Protein AF-T1I9H7-F1 (afdb_monomer)

Solvent-accessible surface area (backbone atoms only — not comparable to full-atom values): 25706 Å² total; per-residue (Å²): 104,71,84,79,48,36,60,88,79,39,73,70,33,46,61,53,49,55,52,49,52,53,51,52,53,48,50,59,45,70,40,57,86,84,51,40,62,60,50,44,67,68,42,48,63,58,52,36,57,51,32,73,76,41,49,70,59,49,46,49,55,52,40,50,54,51,48,54,53,46,56,55,45,65,75,48,68,48,47,60,74,63,59,88,47,95,85,49,68,59,39,69,41,60,63,54,56,63,58,45,46,67,74,65,44,81,53,61,58,96,74,43,93,48,54,47,55,52,49,51,50,54,48,49,48,54,42,52,28,44,74,83,47,61,40,36,48,42,50,49,54,48,50,46,54,51,47,52,62,45,26,65,81,46,59,64,86,60,69,44,56,51,50,44,46,43,39,56,46,49,19,37,24,62,89,86,57,90,59,92,74,61,71,58,56,58,91,85,55,44,85,46,40,73,89,64,74,54,59,93,70,57,75,86,68,37,60,82,55,78,74,52,61,47,85,72,86,63,72,85,42,72,69,51,36,54,14,52,50,50,49,42,54,53,52,48,49,53,50,48,68,64,36,64,83,46,87,68,41,45,75,74,47,49,64,49,53,53,35,60,68,48,42,70,56,88,39,46,31,68,71,57,43,54,50,52,52,50,50,53,52,55,52,50,54,45,54,69,70,61,81,82,79,89,73,80,80,77,75,77,79,78,75,77,86,81,75,84,75,94,71,68,96,73,84,59,95,75,80,71,80,80,92,42,72,70,59,52,52,49,54,51,53,52,49,51,55,52,51,54,54,48,53,54,54,46,55,51,50,51,49,52,49,51,49,52,50,51,50,51,52,52,35,56,73,73,62,64,77,87,73,99,68,69,90,79,79,77,78,71,96,75,85,60,89,80,63,68,86,76,46,80,88,51,58,70,59,61,73,75,64,78,79,83,79,59,78,72,53,56,58,55,50,52,50,51,52,51,52,59,54,52,66,70,74,109

Radius of gyration: 58.87 Å; Cα contacts (8 Å, |Δi|>4): 306; chains: 1; bounding box: 100×80×159 Å

InterPro domains:
  IPR007276 Nucleolar protein 14 [PF04147] (2-364)
  IPR007276 Nucleolar protein 14 [PTHR23183] (2-365)

Structure (mmCIF, N/CA/C/O backbone):
data_AF-T1I9H7-F1
#
_entry.id   AF-T1I9H7-F1
#
loop_
_atom_site.group_PDB
_atom_site.id
_atom_site.type_symbol
_atom_site.label_atom_id
_atom_site.label_alt_id
_atom_site.label_comp_id
_atom_site.label_asym_id
_atom_site.label_entity_id
_atom_site.label_seq_id
_atom_site.pdbx_PDB_ins_code
_atom_site.Cartn_x
_atom_site.Cartn_y
_atom_site.Cartn_z
_atom_site.occupancy
_atom_site.B_iso_or_equiv
_atom_site.auth_seq_id
_atom_site.auth_comp_id
_atom_site.auth_asym_id
_atom_site.auth_atom_id
_atom_site.pdbx_PDB_model_num
ATOM 1 N N . MET A 1 1 ? -13.174 -31.626 -10.083 1.00 69.31 1 MET A N 1
ATOM 2 C CA . MET A 1 1 ? -12.652 -31.890 -8.723 1.00 69.31 1 MET A CA 1
ATOM 3 C C . MET A 1 1 ? -13.294 -30.980 -7.684 1.00 69.31 1 MET A C 1
ATOM 5 O O . MET A 1 1 ? -14.071 -31.495 -6.900 1.00 69.31 1 MET A O 1
ATOM 9 N N . ILE A 1 2 ? -13.095 -29.655 -7.725 1.00 75.38 2 ILE A N 1
ATOM 10 C CA . ILE A 1 2 ? -13.645 -28.719 -6.713 1.00 75.38 2 ILE A CA 1
ATOM 11 C C . ILE A 1 2 ? -15.178 -28.824 -6.572 1.00 75.38 2 ILE A C 1
ATOM 13 O O . ILE A 1 2 ? -15.688 -28.970 -5.468 1.00 75.38 2 ILE A O 1
ATOM 17 N N . LYS A 1 3 ? -15.919 -28.856 -7.689 1.00 75.00 3 LYS A N 1
ATOM 18 C CA . LYS A 1 3 ? -17.389 -29.011 -7.674 1.00 75.00 3 LYS A CA 1
ATOM 19 C C . LYS A 1 3 ? -17.874 -30.378 -7.170 1.00 75.00 3 LYS A C 1
ATOM 21 O O . LYS A 1 3 ? -18.966 -30.465 -6.627 1.00 75.00 3 LYS A O 1
ATOM 26 N N . CYS A 1 4 ? -17.081 -31.432 -7.363 1.00 75.50 4 CYS A N 1
ATOM 27 C CA . CYS A 1 4 ? -17.456 -32.797 -6.981 1.00 75.50 4 CYS A CA 1
ATOM 28 C C . CYS A 1 4 ? -17.175 -33.078 -5.499 1.00 75.50 4 CYS A C 1
ATOM 30 O O . CYS A 1 4 ? -17.876 -33.883 -4.900 1.00 75.50 4 CYS A O 1
ATOM 32 N N . ASN A 1 5 ? -16.194 -32.385 -4.911 1.00 77.62 5 ASN A N 1
ATOM 33 C CA . ASN A 1 5 ? -15.755 -32.564 -3.525 1.00 77.62 5 ASN A CA 1
ATOM 34 C C . ASN A 1 5 ? -16.126 -31.340 -2.675 1.00 77.62 5 ASN A C 1
ATOM 36 O O . ASN A 1 5 ? -15.329 -30.862 -1.872 1.00 77.62 5 ASN A O 1
ATOM 40 N N . HIS A 1 6 ? -17.316 -30.776 -2.889 1.00 79.19 6 HIS A N 1
ATOM 41 C CA . HIS A 1 6 ? -17.738 -29.566 -2.189 1.00 79.19 6 HIS A CA 1
ATOM 42 C C . HIS A 1 6 ? -17.809 -29.801 -0.660 1.00 79.19 6 HIS A C 1
ATOM 44 O O . HIS A 1 6 ? -18.282 -30.862 -0.235 1.00 79.19 6 HIS A O 1
ATOM 50 N N . PRO A 1 7 ? -17.421 -28.821 0.187 1.00 79.44 7 PRO A N 1
ATOM 51 C CA . PRO A 1 7 ? -17.456 -28.934 1.653 1.00 79.44 7 PRO A CA 1
ATOM 52 C C . PRO A 1 7 ? -18.815 -29.266 2.280 1.00 79.44 7 PRO A C 1
ATOM 54 O O . PRO A 1 7 ? -18.879 -29.585 3.463 1.00 79.44 7 PRO A O 1
ATOM 57 N N . SER A 1 8 ? -19.905 -29.120 1.525 1.00 79.56 8 SER A N 1
ATOM 58 C CA . SER A 1 8 ? -21.258 -29.469 1.973 1.00 79.56 8 SER A CA 1
ATOM 59 C C . SER A 1 8 ? -21.574 -30.960 1.856 1.00 79.56 8 SER A C 1
ATOM 61 O O . SER A 1 8 ? -22.590 -31.388 2.389 1.00 79.56 8 SER A O 1
ATOM 63 N N . LEU A 1 9 ? -20.773 -31.724 1.105 1.00 82.50 9 LEU A N 1
ATOM 64 C CA . LEU A 1 9 ? -21.011 -33.148 0.856 1.00 82.50 9 LEU A CA 1
ATOM 65 C C . LEU A 1 9 ? -20.408 -34.027 1.958 1.00 82.50 9 LEU A C 1
ATOM 67 O O . LEU A 1 9 ? -21.040 -34.989 2.375 1.00 82.50 9 LEU A O 1
ATOM 71 N N . ASP A 1 10 ? -19.212 -33.683 2.437 1.00 80.69 10 ASP A N 1
ATOM 72 C CA . ASP A 1 10 ? -18.547 -34.330 3.572 1.00 80.69 10 ASP A CA 1
ATOM 73 C C . ASP A 1 10 ? -17.596 -33.320 4.235 1.00 80.69 10 ASP A C 1
ATOM 75 O O . ASP A 1 10 ? -16.959 -32.509 3.554 1.00 80.69 10 ASP A O 1
ATOM 79 N N . GLU A 1 11 ? -17.479 -33.362 5.561 1.00 77.75 11 GLU A N 1
ATOM 80 C CA . GLU A 1 11 ? -16.571 -32.495 6.314 1.00 77.75 11 GLU A CA 1
ATOM 81 C C . GLU A 1 11 ? -15.103 -32.824 6.025 1.00 77.75 11 GLU A C 1
ATOM 83 O O . GLU A 1 11 ? -14.279 -31.910 5.968 1.00 77.75 11 GLU A O 1
ATOM 88 N N . LYS A 1 12 ? -14.783 -34.095 5.735 1.00 83.88 12 LYS A N 1
ATOM 89 C CA . LYS A 1 12 ? -13.424 -34.532 5.362 1.00 83.88 12 LYS A CA 1
ATOM 90 C C . LYS A 1 12 ? -12.922 -33.889 4.069 1.00 83.88 12 LYS A C 1
ATOM 92 O O . LYS A 1 12 ? -11.722 -33.653 3.924 1.00 83.88 12 LYS A O 1
ATOM 97 N N . ASN A 1 13 ? -13.831 -33.517 3.167 1.00 83.69 13 ASN A N 1
ATOM 98 C CA . ASN A 1 13 ? -13.474 -32.849 1.916 1.00 83.69 13 ASN A CA 1
ATOM 99 C C . ASN A 1 13 ? -12.816 -31.484 2.162 1.00 83.69 13 ASN A C 1
ATOM 101 O O . ASN A 1 13 ? -12.015 -31.041 1.343 1.00 83.69 13 ASN A O 1
ATOM 105 N N . LYS A 1 14 ? -13.101 -30.815 3.290 1.00 83.56 14 LYS A N 1
ATOM 106 C CA . LYS A 1 14 ? -12.452 -29.537 3.636 1.0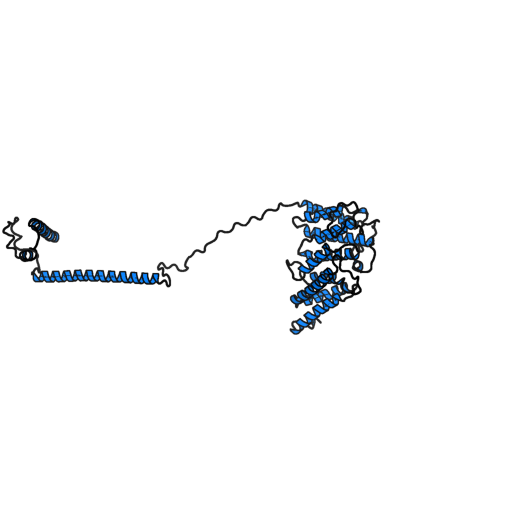0 83.56 14 LYS A CA 1
ATOM 107 C C . LYS A 1 14 ? -10.942 -29.703 3.789 1.00 83.56 14 LYS A C 1
ATOM 109 O O . LYS A 1 14 ? -10.185 -28.891 3.261 1.00 83.56 14 LYS A O 1
ATOM 114 N N . ASP A 1 15 ? -10.503 -30.768 4.451 1.00 86.38 15 ASP A N 1
ATOM 115 C CA . ASP A 1 15 ? -9.080 -31.038 4.672 1.00 86.38 15 ASP A CA 1
ATOM 116 C C . ASP A 1 15 ? -8.367 -31.439 3.377 1.00 86.38 15 ASP A C 1
ATOM 118 O O . ASP A 1 15 ? -7.219 -31.052 3.146 1.00 86.38 15 ASP A O 1
ATOM 122 N N . GLU A 1 16 ? -9.046 -32.169 2.493 1.00 87.00 16 GLU A N 1
ATOM 123 C CA . GLU A 1 16 ? -8.513 -32.509 1.172 1.00 87.00 16 GLU A CA 1
ATOM 124 C C . GLU A 1 16 ? -8.403 -31.287 0.257 1.00 87.00 16 GLU A C 1
ATOM 126 O O . GLU A 1 16 ? -7.383 -31.112 -0.409 1.00 87.00 16 GLU A O 1
ATOM 131 N N . LEU A 1 17 ? -9.399 -30.396 0.265 1.00 87.25 17 LEU A N 1
ATOM 132 C CA . LEU A 1 17 ? -9.352 -29.134 -0.479 1.00 87.25 17 LEU A CA 1
ATOM 133 C C . LEU A 1 17 ? -8.263 -28.197 0.057 1.00 87.25 17 LEU A C 1
ATOM 135 O O . LEU A 1 17 ? -7.594 -27.523 -0.726 1.00 87.25 17 LEU A O 1
ATOM 139 N N . ASN A 1 18 ? -8.029 -28.197 1.371 1.00 87.75 18 ASN A N 1
ATOM 140 C CA . ASN A 1 18 ? -6.922 -27.468 1.987 1.00 87.75 18 ASN A CA 1
ATOM 141 C C . ASN A 1 18 ? -5.560 -27.968 1.481 1.00 87.75 18 ASN A C 1
ATOM 143 O O . ASN A 1 18 ? -4.696 -27.160 1.138 1.00 87.75 18 ASN A O 1
ATOM 147 N N . LYS A 1 19 ? -5.377 -29.291 1.381 1.00 90.00 19 LYS A N 1
ATOM 148 C CA . LYS A 1 19 ? -4.168 -29.892 0.791 1.00 90.00 19 LYS A CA 1
ATOM 149 C C . LYS A 1 19 ? -4.060 -29.590 -0.701 1.00 90.00 19 LYS A C 1
ATOM 151 O O . LYS A 1 19 ? -2.980 -29.253 -1.172 1.00 90.00 19 LYS A O 1
ATOM 156 N N . LEU A 1 20 ? -5.174 -29.651 -1.432 1.00 90.38 20 LEU A N 1
ATOM 157 C CA . LEU A 1 20 ? -5.224 -29.308 -2.852 1.00 90.38 20 LEU A CA 1
ATOM 158 C C . LEU A 1 20 ? -4.773 -27.864 -3.091 1.00 90.38 20 LEU A C 1
ATOM 160 O O . LEU A 1 20 ? -3.985 -27.630 -3.999 1.00 90.38 20 LEU A O 1
ATOM 164 N N . PHE A 1 21 ? -5.218 -26.910 -2.268 1.00 90.88 21 PHE A N 1
ATOM 165 C CA . PHE A 1 21 ? -4.773 -25.518 -2.362 1.00 90.88 21 PHE A CA 1
ATOM 166 C C . PHE A 1 21 ? -3.248 -25.402 -2.223 1.00 90.88 21 PHE A C 1
ATOM 168 O O . PHE A 1 21 ? -2.606 -24.760 -3.051 1.00 90.88 21 PHE A O 1
ATOM 175 N N . ALA A 1 22 ? -2.657 -26.081 -1.235 1.00 90.69 22 ALA A N 1
ATOM 176 C CA . ALA A 1 22 ? -1.205 -26.115 -1.064 1.00 90.69 22 ALA A CA 1
ATOM 177 C C . ALA A 1 22 ? -0.489 -26.760 -2.267 1.00 90.69 22 ALA A C 1
ATOM 179 O O . ALA A 1 22 ? 0.486 -26.201 -2.765 1.00 90.69 22 ALA A O 1
ATOM 180 N N . PHE A 1 23 ? -1.003 -27.875 -2.799 1.00 90.56 23 PHE A N 1
ATOM 181 C CA . PHE A 1 23 ? -0.436 -28.518 -3.990 1.00 90.56 23 PHE A CA 1
ATOM 182 C C . PHE A 1 23 ? -0.541 -27.654 -5.247 1.00 90.56 23 PHE A C 1
ATOM 184 O O . PHE A 1 23 ? 0.369 -27.673 -6.066 1.00 90.56 23 PHE A O 1
ATOM 191 N N . LEU A 1 24 ? -1.612 -26.874 -5.406 1.00 89.44 24 LEU A N 1
ATOM 192 C CA . LEU A 1 24 ? -1.744 -25.937 -6.523 1.00 89.44 24 LEU A CA 1
ATOM 193 C C . LEU A 1 24 ? -0.746 -24.779 -6.413 1.00 89.44 24 LEU A C 1
ATOM 195 O O . LEU A 1 24 ? -0.195 -24.355 -7.427 1.00 89.44 24 LEU A O 1
ATOM 199 N N . LEU A 1 25 ? -0.477 -24.288 -5.199 1.00 88.62 25 LEU A N 1
ATOM 200 C CA . LEU A 1 25 ? 0.579 -23.296 -4.978 1.00 88.62 25 LEU A CA 1
ATOM 201 C C . LEU A 1 25 ? 1.968 -23.875 -5.268 1.00 88.62 25 LEU A C 1
ATOM 203 O O . LEU A 1 25 ? 2.776 -23.204 -5.904 1.00 88.62 25 LEU A O 1
ATOM 207 N N . GLN A 1 26 ? 2.226 -25.119 -4.859 1.00 87.81 26 GLN A N 1
ATOM 208 C CA . GLN A 1 26 ? 3.463 -25.827 -5.187 1.00 87.81 26 GLN A CA 1
ATOM 209 C C . GLN A 1 26 ? 3.606 -26.019 -6.702 1.00 87.81 26 GLN A C 1
ATOM 211 O O . GLN A 1 26 ? 4.637 -25.685 -7.269 1.00 87.81 26 GLN A O 1
ATOM 216 N N . PHE A 1 27 ? 2.540 -26.448 -7.381 1.00 87.19 27 PHE A N 1
ATOM 217 C CA . PHE A 1 27 ? 2.524 -26.592 -8.834 1.00 87.19 27 PHE A CA 1
ATOM 218 C C . PHE A 1 27 ? 2.858 -25.270 -9.540 1.00 87.19 27 PHE A C 1
ATOM 220 O O . PHE A 1 27 ? 3.668 -25.256 -10.459 1.00 87.19 27 PHE A O 1
ATOM 227 N N . LEU A 1 28 ? 2.315 -24.142 -9.064 1.00 84.38 28 LEU A N 1
ATOM 228 C CA . LEU A 1 28 ? 2.674 -22.809 -9.569 1.00 84.38 28 LEU A CA 1
ATOM 229 C C . LEU A 1 28 ? 4.138 -22.423 -9.301 1.00 84.38 28 LEU A C 1
ATOM 231 O O . LEU A 1 28 ? 4.719 -21.652 -10.071 1.00 84.38 28 LEU A O 1
ATOM 235 N N . ASN A 1 29 ? 4.729 -22.909 -8.209 1.00 82.31 29 ASN A N 1
ATOM 236 C CA . ASN A 1 29 ? 6.148 -22.719 -7.915 1.00 82.31 29 ASN A CA 1
ATOM 237 C C . ASN A 1 29 ? 7.046 -23.574 -8.824 1.00 82.31 29 ASN A C 1
ATOM 239 O O . ASN A 1 29 ? 8.135 -23.130 -9.160 1.00 82.31 29 ASN A O 1
ATOM 243 N N . ASP A 1 30 ? 6.576 -24.753 -9.237 1.00 80.50 30 ASP A N 1
ATOM 244 C CA . ASP A 1 30 ? 7.344 -25.718 -10.032 1.00 80.50 30 ASP A CA 1
ATOM 245 C C . ASP A 1 30 ? 7.154 -25.539 -11.557 1.00 80.50 30 ASP A C 1
ATOM 247 O O . ASP A 1 30 ? 7.883 -26.135 -12.348 1.00 80.50 30 ASP A O 1
ATOM 251 N N . CYS A 1 31 ? 6.182 -24.726 -11.996 1.00 74.81 31 CYS A N 1
ATOM 252 C CA . CYS A 1 31 ? 5.925 -24.431 -13.411 1.00 74.81 31 CYS A CA 1
ATOM 253 C C . CYS A 1 31 ? 7.120 -23.775 -14.133 1.00 74.81 31 CYS A C 1
ATOM 255 O O . CYS A 1 31 ? 7.739 -22.841 -13.627 1.00 74.81 31 CYS A O 1
ATOM 257 N N . ASP A 1 32 ? 7.338 -24.134 -15.401 1.00 67.19 32 ASP A N 1
ATOM 258 C CA . ASP A 1 32 ? 8.324 -23.463 -16.254 1.00 67.19 32 ASP A CA 1
ATOM 259 C C . ASP A 1 32 ? 7.999 -21.971 -16.477 1.00 67.19 32 ASP A C 1
ATOM 261 O O . ASP A 1 32 ? 6.846 -21.554 -16.602 1.00 67.19 32 ASP A O 1
ATOM 265 N N . HIS A 1 33 ? 9.038 -21.136 -16.586 1.00 61.75 33 HIS A N 1
ATOM 266 C CA . HIS A 1 33 ? 8.916 -19.667 -16.597 1.00 61.75 33 HIS A CA 1
ATOM 267 C C . HIS A 1 33 ? 8.158 -19.060 -17.785 1.00 61.75 33 HIS A C 1
ATOM 269 O O . HIS A 1 33 ? 7.778 -17.890 -17.729 1.00 61.75 33 HIS A O 1
ATOM 275 N N . LEU A 1 34 ? 8.010 -19.796 -18.886 1.00 63.56 34 LEU A N 1
ATOM 276 C CA . LEU A 1 34 ? 7.282 -19.315 -20.063 1.00 63.56 34 LEU A CA 1
ATOM 277 C C . LEU A 1 34 ? 5.773 -19.521 -19.907 1.00 63.56 34 LEU A C 1
ATOM 279 O O . LEU A 1 34 ? 5.001 -18.658 -20.324 1.00 63.56 34 LEU A O 1
ATOM 283 N N . ASP A 1 35 ? 5.381 -20.595 -19.222 1.00 70.62 35 ASP A N 1
ATOM 284 C CA . ASP A 1 35 ? 3.986 -20.996 -19.049 1.00 70.62 35 ASP A CA 1
ATOM 285 C C . ASP A 1 35 ? 3.428 -20.586 -17.681 1.00 70.62 35 ASP A C 1
ATOM 287 O O . ASP A 1 35 ? 2.227 -20.628 -17.457 1.00 70.62 35 ASP A O 1
ATOM 291 N N . CYS A 1 36 ? 4.267 -20.119 -16.755 1.00 75.31 36 CYS A N 1
ATOM 292 C CA . CYS A 1 36 ? 3.842 -19.767 -15.400 1.00 75.31 36 CYS A CA 1
ATOM 293 C C . CYS A 1 36 ? 2.784 -18.642 -15.336 1.00 75.31 36 CYS A C 1
ATOM 295 O O . CYS A 1 36 ? 1.962 -18.603 -14.422 1.00 75.31 36 CYS A O 1
ATO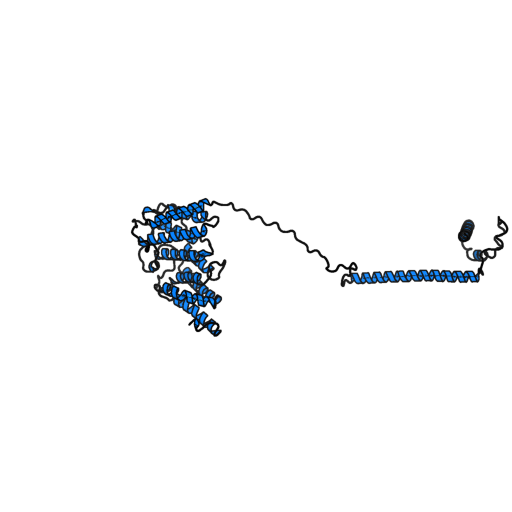M 297 N N . TRP A 1 37 ? 2.779 -17.723 -16.307 1.00 79.38 37 TRP A N 1
ATOM 298 C CA . TRP A 1 37 ? 1.780 -16.651 -16.380 1.00 79.38 37 TRP A CA 1
ATOM 299 C C . TRP A 1 37 ? 0.448 -17.147 -16.943 1.00 79.38 37 TRP A C 1
ATOM 301 O O . TRP A 1 37 ? -0.603 -16.781 -16.426 1.00 79.38 37 TRP A O 1
ATOM 311 N N . THR A 1 38 ? 0.485 -18.012 -17.958 1.00 85.06 38 THR A N 1
ATOM 312 C CA . THR A 1 38 ? -0.728 -18.609 -18.531 1.00 85.06 38 THR A CA 1
ATOM 313 C C . THR A 1 38 ? -1.351 -19.601 -17.552 1.00 85.06 38 THR A C 1
ATOM 315 O O . THR A 1 38 ? -2.569 -19.615 -17.378 1.00 85.06 38 THR A O 1
ATOM 318 N N . THR A 1 39 ? -0.533 -20.377 -16.834 1.00 85.38 39 THR A N 1
ATOM 319 C CA . THR A 1 39 ? -1.007 -21.272 -15.773 1.00 85.38 39 THR A CA 1
ATOM 320 C C . THR A 1 39 ? -1.616 -20.486 -14.617 1.00 85.38 39 THR A C 1
ATOM 322 O O . THR A 1 39 ? -2.676 -20.881 -14.133 1.00 85.38 39 THR A O 1
ATOM 325 N N . LEU A 1 40 ? -1.035 -19.345 -14.215 1.00 86.50 40 LEU A N 1
ATOM 326 C CA . LEU A 1 40 ? -1.653 -18.459 -13.224 1.00 86.50 40 LEU A CA 1
ATOM 327 C C . LEU A 1 40 ? -3.015 -17.950 -13.695 1.00 86.50 40 LEU A C 1
ATOM 329 O O . LEU A 1 40 ? -3.964 -18.011 -12.918 1.00 86.50 40 LEU A O 1
ATOM 333 N N . ASP A 1 41 ? -3.139 -17.479 -14.937 1.00 87.94 41 ASP A N 1
ATOM 334 C CA . ASP A 1 41 ? -4.408 -16.950 -15.456 1.00 87.94 41 ASP A CA 1
ATOM 335 C C . ASP A 1 41 ? -5.515 -18.018 -15.454 1.00 87.94 41 ASP A C 1
ATOM 337 O O . ASP A 1 41 ? -6.667 -17.729 -15.120 1.00 87.94 41 ASP A O 1
ATOM 341 N N . HIS A 1 42 ? -5.168 -19.272 -15.752 1.00 90.12 42 HIS A N 1
ATOM 342 C CA . HIS A 1 42 ? -6.106 -20.392 -15.690 1.00 90.12 42 HIS A CA 1
ATOM 343 C C . HIS A 1 42 ? -6.413 -20.858 -14.260 1.00 90.12 42 HIS A C 1
ATOM 345 O O . HIS A 1 42 ? -7.542 -21.265 -13.986 1.00 90.12 42 HIS A O 1
ATOM 351 N N . LEU A 1 43 ? -5.440 -20.813 -13.343 1.00 90.25 43 LEU A N 1
ATOM 352 C CA . LEU A 1 43 ? -5.595 -21.302 -11.968 1.00 90.25 43 LEU A CA 1
ATOM 353 C C . LEU A 1 43 ? -6.184 -20.263 -11.009 1.00 90.25 43 LEU A C 1
ATOM 355 O O . LEU A 1 43 ? -6.833 -20.647 -10.037 1.00 90.25 43 LEU A O 1
ATOM 359 N N . ALA A 1 44 ? -6.004 -18.967 -11.265 1.00 90.00 44 ALA A N 1
ATOM 360 C CA . ALA A 1 44 ? -6.427 -17.896 -10.365 1.00 90.00 44 ALA A CA 1
ATOM 361 C C . ALA A 1 44 ? -7.927 -17.934 -9.999 1.00 90.00 44 ALA A C 1
ATOM 363 O O . ALA A 1 44 ? -8.223 -17.801 -8.809 1.00 90.00 44 ALA A O 1
ATOM 364 N N . PRO A 1 45 ? -8.877 -18.179 -10.929 1.00 92.12 45 PRO A N 1
ATOM 365 C CA . PRO A 1 45 ? -10.294 -18.296 -10.578 1.00 92.12 45 PRO A CA 1
ATOM 366 C C . PRO A 1 45 ? -10.570 -19.462 -9.623 1.00 92.12 45 PRO A C 1
ATOM 368 O O . PRO A 1 45 ? -11.322 -19.315 -8.665 1.00 92.12 45 PRO A O 1
ATOM 371 N N . PHE A 1 46 ? -9.917 -20.607 -9.835 1.00 90.62 46 PHE A N 1
ATOM 372 C CA . PHE A 1 46 ? -10.087 -21.785 -8.982 1.00 90.62 46 PHE A CA 1
ATOM 373 C C . PHE A 1 46 ? -9.437 -21.599 -7.612 1.00 90.62 46 PHE A C 1
ATOM 375 O O . PHE A 1 46 ? -9.998 -22.010 -6.601 1.00 90.62 46 PHE A O 1
ATOM 382 N N . LEU A 1 47 ? -8.275 -20.943 -7.558 1.00 91.19 47 LEU A N 1
ATOM 383 C CA . LEU A 1 47 ? -7.649 -20.558 -6.297 1.00 91.19 47 LEU A CA 1
ATOM 384 C C . LEU A 1 47 ? -8.540 -19.586 -5.521 1.00 91.19 47 LEU A C 1
ATOM 386 O O . LEU A 1 47 ? -8.660 -19.734 -4.309 1.00 91.19 47 LEU A O 1
ATOM 390 N N . PHE A 1 48 ? -9.209 -18.653 -6.205 1.00 92.38 48 PHE A N 1
ATOM 391 C CA . PHE A 1 48 ? -10.186 -17.757 -5.590 1.00 92.38 48 PHE A CA 1
ATOM 392 C C . PHE A 1 48 ? -11.407 -18.509 -5.053 1.00 92.38 48 PHE A C 1
ATOM 394 O O . PHE A 1 48 ? -11.823 -18.263 -3.928 1.00 92.38 48 PHE A O 1
ATOM 401 N N . GLU A 1 49 ? -11.961 -19.465 -5.801 1.00 90.19 49 GLU A N 1
ATOM 402 C CA . GLU A 1 49 ? -13.042 -20.319 -5.289 1.00 90.19 49 GLU A CA 1
ATOM 403 C C . GLU A 1 49 ? -12.603 -21.086 -4.030 1.00 90.19 49 GLU A C 1
ATOM 405 O O . GLU A 1 49 ? -13.338 -21.135 -3.044 1.00 90.19 49 GLU A O 1
ATOM 410 N N . LEU A 1 50 ? -11.378 -21.624 -4.020 1.00 89.12 50 LEU A N 1
ATOM 411 C CA . LEU A 1 50 ? -10.821 -22.323 -2.860 1.00 89.12 50 LEU A CA 1
ATOM 412 C C . LEU A 1 50 ? -10.631 -21.406 -1.645 1.00 89.12 50 LEU A C 1
ATOM 414 O O . LEU A 1 50 ? -10.908 -21.831 -0.521 1.00 89.12 50 LEU A O 1
ATOM 418 N N . THR A 1 51 ? -10.219 -20.147 -1.842 1.00 91.06 51 THR A N 1
ATOM 419 C CA . THR A 1 51 ? -10.077 -19.201 -0.723 1.00 91.06 51 THR A CA 1
ATOM 420 C C . THR A 1 51 ? -11.413 -18.845 -0.077 1.00 91.06 51 THR A C 1
ATOM 422 O O . THR A 1 51 ? -11.431 -18.580 1.124 1.00 91.06 51 THR A O 1
ATOM 425 N N . GLN A 1 52 ? -12.529 -18.890 -0.817 1.00 89.94 52 GLN A N 1
ATOM 426 C CA . GLN A 1 52 ? -13.862 -18.659 -0.243 1.00 89.94 52 GLN A CA 1
ATOM 427 C C . GLN A 1 52 ? -14.284 -19.767 0.731 1.00 89.94 52 GLN A C 1
ATOM 429 O O . GLN A 1 52 ? -15.001 -19.491 1.692 1.00 89.94 52 GLN A O 1
ATOM 434 N N . PHE A 1 53 ? -13.836 -21.011 0.525 1.00 86.88 53 PHE A N 1
ATOM 435 C CA . PHE A 1 53 ? -14.184 -22.116 1.422 1.00 86.88 53 PHE A CA 1
ATOM 436 C C . PHE A 1 53 ? -13.417 -22.056 2.747 1.00 86.88 53 PHE A C 1
ATOM 438 O O . PHE A 1 53 ? -14.002 -22.262 3.811 1.00 86.88 53 PHE A O 1
ATOM 445 N N . THR A 1 54 ? -12.112 -21.777 2.694 1.00 87.69 54 THR A N 1
ATOM 446 C CA . THR A 1 54 ? -11.220 -21.768 3.869 1.00 87.69 54 THR A CA 1
ATOM 447 C C . THR A 1 54 ? -10.221 -20.602 3.823 1.00 87.69 54 THR A C 1
ATOM 449 O O . THR A 1 54 ? -9.013 -20.804 3.651 1.00 87.69 54 THR A O 1
ATOM 452 N N . PRO A 1 55 ? -10.674 -19.355 4.066 1.00 90.31 55 PRO A N 1
ATOM 453 C CA . PRO A 1 55 ? -9.829 -18.164 3.929 1.00 90.31 55 PRO A CA 1
ATOM 454 C C . PRO A 1 55 ? -8.653 -18.148 4.913 1.00 90.31 55 PRO A C 1
ATOM 456 O O . PRO A 1 55 ? -7.569 -17.683 4.571 1.00 90.31 55 PRO A O 1
ATOM 459 N N . ALA A 1 56 ? -8.835 -18.695 6.120 1.00 90.62 56 ALA A N 1
ATOM 460 C CA . ALA A 1 56 ? -7.782 -18.769 7.133 1.00 90.62 56 ALA A CA 1
ATOM 461 C C . ALA A 1 56 ? -6.624 -19.691 6.712 1.00 90.62 56 ALA A C 1
ATOM 463 O O . ALA A 1 56 ? -5.462 -19.320 6.868 1.00 90.62 56 ALA A O 1
ATOM 464 N N . ASN A 1 57 ? -6.932 -20.862 6.142 1.00 90.31 57 ASN A N 1
ATOM 465 C CA . ASN A 1 57 ? -5.906 -21.792 5.672 1.00 90.31 57 ASN A CA 1
ATOM 466 C C . ASN A 1 57 ? -5.211 -21.257 4.415 1.00 90.31 57 ASN A C 1
ATOM 468 O O . ASN A 1 57 ? -3.986 -21.254 4.348 1.00 90.31 57 ASN A O 1
ATOM 472 N N . ALA A 1 58 ? -5.977 -20.715 3.463 1.00 91.50 58 ALA A N 1
ATOM 473 C CA . ALA A 1 58 ? -5.407 -20.070 2.285 1.00 91.50 58 ALA A CA 1
ATOM 474 C C . ALA A 1 58 ? -4.452 -18.928 2.666 1.00 91.50 58 ALA A C 1
ATOM 476 O O . ALA A 1 58 ? -3.370 -18.793 2.088 1.00 91.50 58 ALA A O 1
ATOM 477 N N . ALA A 1 59 ? -4.826 -18.144 3.683 1.00 92.06 59 ALA A N 1
ATOM 478 C CA . ALA A 1 59 ? -3.982 -17.087 4.208 1.00 92.06 59 ALA A CA 1
ATOM 479 C C . ALA A 1 59 ? -2.702 -17.604 4.856 1.00 92.06 59 ALA A C 1
ATOM 481 O O . ALA A 1 59 ? -1.631 -17.046 4.620 1.00 92.06 59 ALA A O 1
ATOM 482 N N . TYR A 1 60 ? -2.811 -18.677 5.635 1.00 92.69 60 TYR A N 1
ATOM 483 C CA . TYR A 1 60 ? -1.666 -19.329 6.246 1.00 92.69 60 TYR A CA 1
ATOM 484 C C . TYR A 1 60 ? -0.694 -19.868 5.188 1.00 92.69 60 TYR A C 1
ATOM 486 O O . TYR A 1 60 ? 0.461 -19.447 5.177 1.00 92.69 60 TYR A O 1
ATOM 494 N N . CYS A 1 61 ? -1.164 -20.683 4.236 1.00 91.69 61 CYS A N 1
ATOM 495 C CA . CYS A 1 61 ? -0.331 -21.250 3.171 1.00 91.69 61 CYS A CA 1
ATOM 496 C C . CYS A 1 61 ? 0.402 -20.166 2.370 1.00 91.69 61 CYS A C 1
ATOM 498 O O . CYS A 1 61 ? 1.611 -20.253 2.181 1.00 91.69 61 CYS A O 1
ATOM 500 N N . LEU A 1 62 ? -0.298 -19.107 1.946 1.00 91.69 62 LEU A N 1
ATOM 501 C CA . LEU A 1 62 ? 0.344 -18.009 1.216 1.00 91.69 62 LEU A CA 1
ATOM 502 C C . LEU A 1 62 ? 1.307 -17.201 2.083 1.00 91.69 62 LEU A C 1
ATOM 504 O O . LEU A 1 62 ? 2.319 -16.726 1.576 1.00 91.69 62 LEU A O 1
ATOM 508 N N . SER A 1 63 ? 1.025 -17.041 3.378 1.00 92.25 63 SER A N 1
ATOM 509 C CA . SER A 1 63 ? 1.957 -16.372 4.284 1.00 92.25 63 SER A CA 1
ATOM 510 C C . SER A 1 63 ? 3.258 -17.158 4.452 1.00 92.25 63 SER A C 1
ATOM 512 O O . SER A 1 63 ? 4.318 -16.542 4.467 1.00 92.25 63 SER A O 1
ATOM 514 N N . GLU A 1 64 ? 3.194 -18.491 4.507 1.00 92.00 64 GLU A N 1
ATOM 515 C CA . GLU A 1 64 ? 4.380 -19.353 4.557 1.00 92.00 64 GLU A CA 1
ATOM 516 C C . GLU A 1 64 ? 5.184 -19.266 3.256 1.00 92.00 64 GLU A C 1
ATOM 518 O O . GLU A 1 64 ? 6.390 -19.042 3.310 1.00 92.00 64 GLU A O 1
ATOM 523 N N . VAL A 1 65 ? 4.520 -19.283 2.092 1.00 90.31 65 VAL A N 1
ATOM 524 C CA . VAL A 1 65 ? 5.190 -19.072 0.794 1.00 90.31 65 VAL A CA 1
ATOM 525 C C . VAL A 1 65 ? 5.905 -17.716 0.758 1.00 90.31 65 VAL A C 1
ATOM 527 O O . VAL A 1 65 ? 7.062 -17.632 0.360 1.00 90.31 65 VAL A O 1
ATOM 530 N N . ILE A 1 66 ? 5.255 -16.632 1.198 1.00 90.12 66 ILE A N 1
ATOM 531 C CA . ILE A 1 66 ? 5.881 -15.298 1.218 1.00 90.12 66 ILE A CA 1
ATOM 532 C C . ILE A 1 66 ? 7.075 -15.258 2.175 1.00 90.12 66 ILE A C 1
ATOM 534 O O . ILE A 1 66 ? 8.083 -14.638 1.838 1.00 90.12 66 ILE A O 1
ATOM 538 N N . LYS A 1 67 ? 6.980 -15.900 3.346 1.00 91.00 67 LYS A N 1
ATOM 539 C CA . LYS A 1 67 ? 8.098 -15.995 4.296 1.00 91.00 67 LYS A CA 1
ATOM 540 C C . LYS A 1 67 ? 9.278 -16.738 3.683 1.00 91.00 67 LYS A C 1
ATOM 542 O O . LYS A 1 67 ? 10.376 -16.199 3.697 1.00 91.00 67 LYS A O 1
ATOM 547 N N . GLU A 1 68 ? 9.044 -17.902 3.082 1.00 89.31 68 GLU A N 1
ATOM 548 C CA . GLU A 1 68 ? 10.078 -18.681 2.394 1.00 89.31 68 GLU A CA 1
ATOM 549 C C . GLU A 1 68 ? 10.773 -17.834 1.317 1.00 89.31 68 GLU A C 1
ATOM 551 O O . GLU A 1 68 ? 11.997 -17.693 1.313 1.00 89.31 68 GLU A O 1
ATOM 556 N N . LYS A 1 69 ? 9.994 -17.160 0.460 1.00 84.69 69 LYS A N 1
ATOM 557 C CA . LYS A 1 69 ? 10.538 -16.279 -0.585 1.00 84.69 69 LYS A CA 1
ATOM 558 C C . LYS A 1 69 ? 11.290 -15.069 -0.028 1.00 84.69 69 LYS A C 1
ATOM 560 O O . LYS A 1 69 ? 12.248 -14.601 -0.650 1.00 84.69 69 LYS A O 1
ATOM 565 N N . HIS A 1 70 ? 10.865 -14.535 1.115 1.00 87.94 70 HIS A N 1
ATOM 566 C CA . HIS A 1 70 ? 11.559 -13.442 1.799 1.00 87.94 70 HIS A CA 1
ATOM 567 C C . HIS A 1 70 ? 12.887 -13.911 2.397 1.00 87.94 70 HIS A C 1
ATOM 569 O O . HIS A 1 70 ? 13.907 -13.251 2.212 1.00 87.94 70 HIS A O 1
ATOM 575 N N . GLU A 1 71 ? 12.917 -15.081 3.032 1.00 87.88 71 GLU A N 1
ATOM 576 C CA . GLU A 1 71 ? 14.142 -15.687 3.560 1.00 87.88 71 GLU A CA 1
ATOM 577 C C . GLU A 1 71 ? 15.151 -15.993 2.448 1.00 87.88 71 GLU A C 1
ATOM 579 O O . GLU A 1 71 ? 16.348 -15.739 2.602 1.00 87.88 71 GLU A O 1
ATOM 584 N N . GLU A 1 72 ? 14.688 -16.479 1.295 1.00 83.12 72 GLU A N 1
ATOM 585 C CA . GLU A 1 72 ? 15.517 -16.643 0.098 1.00 83.12 72 GLU A CA 1
ATOM 586 C C . GLU A 1 72 ? 16.085 -15.309 -0.397 1.00 83.12 72 GLU A C 1
ATOM 588 O O . GLU A 1 72 ? 17.284 -15.204 -0.672 1.00 83.12 72 GLU A O 1
ATOM 593 N N . TYR A 1 73 ? 15.251 -14.268 -0.456 1.00 82.38 73 TYR A N 1
ATOM 594 C CA . TYR A 1 73 ? 15.687 -12.917 -0.805 1.00 82.38 73 TYR A CA 1
ATOM 595 C C . TYR A 1 73 ? 16.768 -12.398 0.159 1.00 82.38 73 TYR A C 1
ATOM 597 O O . TYR A 1 73 ? 17.784 -11.853 -0.278 1.00 82.38 73 TYR A O 1
ATOM 605 N N . LEU A 1 74 ? 16.616 -12.639 1.464 1.00 83.75 74 LEU A N 1
ATOM 606 C CA . LEU A 1 74 ? 17.601 -12.241 2.471 1.00 83.75 74 LEU A CA 1
ATOM 607 C C . LEU A 1 74 ? 18.961 -12.937 2.305 1.00 83.75 74 LEU A C 1
ATOM 609 O O . LEU A 1 74 ? 19.967 -12.373 2.742 1.00 83.75 74 LEU A O 1
ATOM 613 N N . LYS A 1 75 ? 19.028 -14.115 1.666 1.00 84.25 75 LYS A N 1
ATOM 614 C CA . LYS A 1 75 ? 20.301 -14.792 1.342 1.00 84.25 75 LYS A CA 1
ATOM 615 C C . LYS A 1 75 ? 21.063 -14.075 0.222 1.00 84.25 75 LYS A C 1
ATOM 617 O O . LYS A 1 75 ? 22.291 -14.037 0.250 1.00 84.25 75 LYS A O 1
ATOM 622 N N . LYS A 1 76 ? 20.357 -13.480 -0.745 1.00 75.69 76 LYS A N 1
ATOM 623 C CA . LYS A 1 76 ? 20.925 -12.751 -1.898 1.00 75.69 76 LYS A CA 1
ATOM 624 C C . LYS A 1 76 ? 20.536 -11.264 -1.853 1.00 75.69 76 LYS A C 1
ATOM 626 O O . LYS A 1 76 ? 19.913 -10.745 -2.779 1.00 75.69 76 LYS A O 1
ATOM 631 N N . LYS A 1 77 ? 20.921 -10.565 -0.776 1.00 68.94 77 LYS A N 1
ATOM 632 C CA . LYS A 1 77 ? 20.594 -9.138 -0.582 1.00 68.94 77 LYS A CA 1
ATOM 633 C C . LYS A 1 77 ? 21.051 -8.272 -1.759 1.00 68.94 77 LYS A C 1
ATOM 635 O O . LYS A 1 77 ? 22.079 -8.532 -2.383 1.00 68.94 77 LYS A O 1
ATOM 640 N N . HIS A 1 78 ? 20.302 -7.197 -2.008 1.00 72.62 78 HIS A N 1
ATOM 641 C CA . HIS A 1 78 ? 20.578 -6.165 -3.019 1.00 72.62 78 HIS A CA 1
ATOM 642 C C . HIS A 1 78 ? 20.435 -6.580 -4.485 1.00 72.62 78 HIS A C 1
ATOM 644 O O . HIS A 1 78 ? 20.709 -5.767 -5.371 1.00 72.62 78 HIS A O 1
ATOM 650 N N . ARG A 1 79 ? 19.968 -7.795 -4.776 1.00 72.12 79 ARG A N 1
ATOM 651 C CA . ARG A 1 79 ? 19.603 -8.200 -6.134 1.00 72.12 79 ARG A CA 1
ATOM 652 C C . ARG A 1 79 ? 18.129 -8.558 -6.176 1.00 72.12 79 ARG A C 1
ATOM 654 O O . ARG A 1 79 ? 17.610 -9.201 -5.270 1.00 72.12 79 ARG A O 1
ATOM 661 N N . TYR A 1 80 ? 17.468 -8.172 -7.264 1.00 69.88 80 TYR A N 1
ATOM 662 C CA . TYR A 1 80 ? 16.188 -8.784 -7.598 1.00 69.88 80 TYR A CA 1
ATOM 663 C C . TYR A 1 80 ? 16.393 -10.295 -7.750 1.00 69.88 80 TYR A C 1
ATOM 665 O O . TYR A 1 80 ? 17.457 -10.693 -8.225 1.00 69.88 80 TYR A O 1
ATOM 673 N N . PRO A 1 81 ? 15.416 -11.134 -7.378 1.00 61.47 81 PRO A N 1
ATOM 674 C CA . PRO A 1 81 ? 15.578 -12.579 -7.451 1.00 61.47 81 PRO A CA 1
ATOM 675 C C . PRO A 1 81 ? 15.908 -13.005 -8.902 1.00 61.47 81 PRO A C 1
ATOM 677 O O . PRO A 1 81 ? 15.151 -12.773 -9.859 1.00 61.47 81 PRO A O 1
ATOM 680 N N . THR A 1 82 ? 17.130 -13.521 -9.082 1.00 56.19 82 THR A N 1
ATOM 681 C CA . THR A 1 82 ? 17.722 -13.962 -10.357 1.00 56.19 82 THR A CA 1
ATOM 682 C C . THR A 1 82 ? 17.915 -15.466 -10.353 1.00 56.19 82 THR A C 1
ATOM 684 O O . THR A 1 82 ? 18.199 -16.003 -9.301 1.00 56.19 82 THR A O 1
ATOM 687 N N . PHE A 1 83 ? 17.855 -16.088 -11.535 1.00 49.91 83 PHE A N 1
ATOM 688 C CA . PHE A 1 83 ? 17.924 -17.536 -11.797 1.00 49.91 83 PHE A CA 1
ATOM 689 C C . PHE A 1 83 ? 19.334 -18.155 -11.862 1.00 49.91 83 PHE A C 1
ATOM 691 O O . PHE A 1 83 ? 19.546 -19.182 -12.501 1.00 49.91 83 PHE A O 1
ATOM 698 N N . GLU A 1 84 ? 20.356 -17.489 -11.335 1.00 41.62 84 GLU A N 1
ATOM 699 C CA . GLU A 1 84 ? 21.732 -17.702 -11.819 1.00 41.62 84 GLU A CA 1
ATOM 700 C C . GLU A 1 84 ? 22.534 -18.827 -11.152 1.00 41.62 84 GLU A C 1
ATOM 702 O O . GLU A 1 84 ? 23.749 -18.897 -11.313 1.00 41.62 84 GLU A O 1
ATOM 707 N N . THR A 1 85 ? 21.905 -19.773 -10.462 1.00 34.38 85 THR A N 1
ATOM 708 C CA . THR A 1 85 ? 22.628 -20.964 -9.987 1.00 34.38 85 THR A CA 1
ATOM 709 C C . THR A 1 85 ? 21.778 -22.196 -10.174 1.00 34.38 85 THR A C 1
ATOM 711 O O . THR A 1 85 ? 20.620 -22.133 -9.806 1.00 34.38 85 THR A O 1
ATOM 714 N N . VAL A 1 86 ? 22.382 -23.287 -10.669 1.00 37.16 86 VAL A N 1
ATOM 715 C CA . VAL A 1 86 ? 21.868 -24.642 -11.011 1.00 37.16 86 VAL A CA 1
ATOM 716 C C . VAL A 1 86 ? 20.722 -25.195 -10.130 1.00 37.16 86 VAL A C 1
ATOM 718 O O . VAL A 1 86 ? 19.956 -26.037 -10.579 1.00 37.16 86 VAL A O 1
ATOM 721 N N . SER A 1 87 ? 20.502 -24.638 -8.942 1.00 35.00 87 SER A N 1
ATOM 722 C CA . SER A 1 87 ? 19.202 -24.566 -8.254 1.00 35.00 87 SER A CA 1
ATOM 723 C C . SER A 1 87 ? 18.242 -23.539 -8.919 1.00 35.00 87 SER A C 1
ATOM 725 O O . SER A 1 87 ? 17.749 -22.620 -8.268 1.00 35.00 87 SER A O 1
ATOM 727 N N . ALA A 1 88 ? 18.049 -23.638 -10.242 1.00 36.28 88 ALA A N 1
ATOM 728 C CA . ALA A 1 88 ? 17.658 -22.529 -11.132 1.00 36.28 88 ALA A CA 1
ATOM 729 C C . ALA A 1 88 ? 16.197 -22.552 -11.630 1.00 36.28 88 ALA A C 1
ATOM 731 O O . ALA A 1 88 ? 15.922 -22.007 -12.695 1.00 36.28 88 ALA A O 1
ATOM 732 N N . TYR A 1 89 ? 15.263 -23.163 -10.894 1.00 40.62 89 TYR A N 1
ATOM 733 C CA . TYR A 1 89 ? 13.841 -23.219 -11.285 1.00 40.62 89 TYR A CA 1
ATOM 734 C C . TYR A 1 89 ? 12.905 -22.389 -10.381 1.00 40.62 89 TYR A C 1
ATOM 736 O O . TYR A 1 89 ? 11.730 -22.280 -10.679 1.00 40.62 89 TYR A O 1
ATOM 744 N N . ILE A 1 90 ? 13.395 -21.734 -9.315 1.00 43.19 90 ILE A N 1
ATOM 745 C CA . ILE A 1 90 ? 12.530 -21.235 -8.215 1.00 43.19 90 ILE A CA 1
ATOM 746 C C . ILE A 1 90 ? 12.455 -19.685 -8.110 1.00 43.19 90 ILE A C 1
ATOM 748 O O . ILE A 1 90 ? 11.635 -19.127 -7.379 1.00 43.19 90 ILE A O 1
ATOM 752 N N . GLU A 1 91 ? 13.213 -18.932 -8.915 1.00 49.44 91 GLU A N 1
ATOM 753 C CA . GLU A 1 91 ? 13.547 -17.527 -8.591 1.00 49.44 91 GLU A CA 1
ATOM 754 C C . GLU A 1 91 ? 12.764 -16.432 -9.373 1.00 49.44 91 GLU A C 1
ATOM 756 O O . GLU A 1 91 ? 12.898 -15.249 -9.066 1.00 49.44 91 GLU A O 1
AT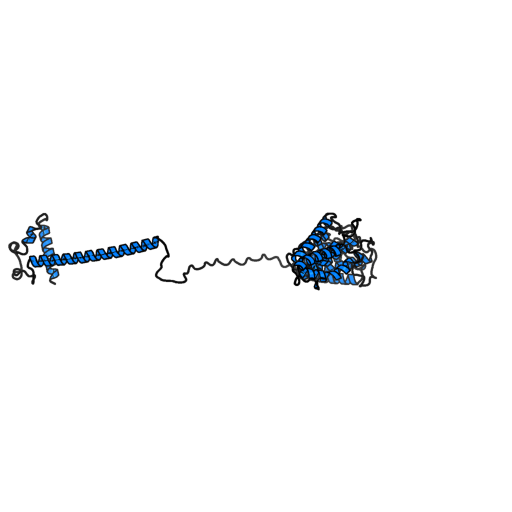OM 761 N N . SER A 1 92 ? 11.873 -16.751 -10.331 1.00 50.69 92 SER A N 1
ATOM 762 C CA . SER A 1 92 ? 10.849 -15.785 -10.824 1.00 50.69 92 SER A CA 1
ATOM 763 C C . SER A 1 92 ? 9.523 -15.853 -10.077 1.00 50.69 92 SER A C 1
ATOM 765 O O . SER A 1 92 ? 8.682 -14.969 -10.249 1.00 50.69 92 SER A O 1
ATOM 767 N N . HIS A 1 93 ? 9.309 -16.901 -9.282 1.00 57.84 93 HIS A N 1
ATOM 768 C CA . HIS A 1 93 ? 7.996 -17.229 -8.721 1.00 57.84 93 HIS A CA 1
ATOM 769 C C . HIS A 1 93 ? 7.552 -16.226 -7.649 1.00 57.84 93 HIS A C 1
ATOM 771 O O . HIS A 1 93 ? 6.357 -16.042 -7.431 1.00 57.84 93 HIS A O 1
ATOM 777 N N . ASN A 1 94 ? 8.484 -15.462 -7.070 1.00 67.69 94 ASN A N 1
ATOM 778 C CA . ASN A 1 94 ? 8.174 -14.411 -6.094 1.00 67.69 94 ASN A CA 1
ATOM 779 C C . ASN A 1 94 ? 7.221 -13.362 -6.686 1.00 67.69 94 ASN A C 1
ATOM 781 O O . ASN A 1 94 ? 6.266 -12.945 -6.036 1.00 67.69 94 ASN A O 1
ATOM 785 N N . LEU A 1 95 ? 7.444 -12.964 -7.943 1.00 79.25 95 LEU A N 1
ATOM 786 C CA . LEU A 1 95 ? 6.619 -11.962 -8.624 1.00 79.25 95 LEU A CA 1
ATOM 787 C C . LEU A 1 95 ? 5.205 -12.479 -8.926 1.00 79.25 95 LEU A C 1
ATOM 789 O O . LEU A 1 95 ? 4.243 -11.713 -8.888 1.00 79.25 95 LEU A O 1
ATOM 793 N N . ILE A 1 96 ? 5.084 -13.779 -9.185 1.00 85.50 96 ILE A N 1
ATOM 794 C CA . ILE A 1 96 ? 3.827 -14.468 -9.490 1.00 85.50 96 ILE A CA 1
ATOM 795 C C . ILE A 1 96 ? 2.954 -14.526 -8.237 1.00 85.50 96 ILE A C 1
ATOM 797 O O . ILE A 1 96 ? 1.799 -14.106 -8.270 1.00 85.50 96 ILE A O 1
ATOM 801 N N . PHE A 1 97 ? 3.521 -14.944 -7.102 1.00 88.44 97 PHE A N 1
ATOM 802 C CA . PHE A 1 97 ? 2.790 -14.968 -5.834 1.00 88.44 97 PHE A CA 1
ATOM 803 C C . PHE A 1 97 ? 2.379 -13.562 -5.381 1.00 88.44 97 PHE A C 1
ATOM 805 O O . PHE A 1 97 ? 1.246 -13.367 -4.946 1.00 88.44 97 PHE A O 1
ATOM 812 N N . LEU A 1 98 ? 3.231 -12.550 -5.579 1.00 90.31 98 LEU A N 1
ATOM 813 C CA . LEU A 1 98 ? 2.867 -11.152 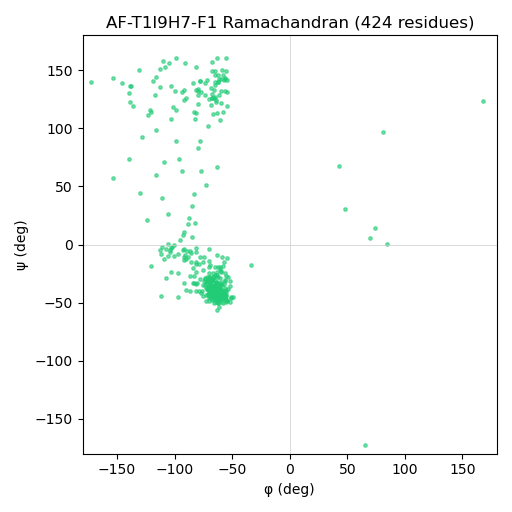-5.317 1.00 90.31 98 LEU A CA 1
ATOM 814 C C . LEU A 1 98 ? 1.727 -10.648 -6.220 1.00 90.31 98 LEU A C 1
ATOM 816 O O . LEU A 1 98 ? 0.912 -9.837 -5.769 1.00 90.31 98 LEU A O 1
ATOM 820 N N . LYS A 1 99 ? 1.636 -11.140 -7.465 1.00 90.69 99 LYS A N 1
ATOM 821 C CA . LYS A 1 99 ? 0.522 -10.863 -8.389 1.00 90.69 99 LYS A CA 1
ATOM 822 C C . LYS A 1 99 ? -0.758 -11.619 -8.023 1.00 90.69 99 LYS A C 1
ATOM 824 O O . LYS A 1 99 ? -1.845 -11.092 -8.258 1.00 90.69 99 LYS A O 1
ATOM 829 N N . LEU A 1 100 ? -0.645 -12.810 -7.443 1.00 91.69 100 LEU A N 1
ATOM 830 C CA . LEU A 1 100 ? -1.781 -13.639 -7.041 1.00 91.69 100 LEU A CA 1
ATOM 831 C C . LEU A 1 100 ? -2.544 -13.039 -5.847 1.00 91.69 100 LEU A C 1
ATOM 833 O O . LEU A 1 100 ? -3.770 -13.020 -5.838 1.00 91.69 100 LEU A O 1
ATOM 837 N N . ILE A 1 101 ? -1.838 -12.487 -4.859 1.00 92.75 101 ILE A N 1
ATOM 838 C CA . ILE A 1 101 ? -2.434 -11.927 -3.631 1.00 92.75 101 ILE A CA 1
ATOM 839 C C . ILE A 1 101 ? -3.560 -10.902 -3.876 1.00 92.75 101 ILE A C 1
ATOM 841 O O . ILE A 1 101 ? -4.619 -11.084 -3.279 1.00 92.75 101 ILE A O 1
ATOM 845 N N . PRO A 1 102 ? -3.417 -9.861 -4.726 1.00 92.50 102 PRO A N 1
ATOM 846 C CA . PRO A 1 102 ? -4.485 -8.887 -4.963 1.00 92.50 102 PRO A CA 1
ATOM 847 C C . PRO A 1 102 ? -5.670 -9.467 -5.748 1.00 92.50 102 PRO A C 1
ATOM 849 O O . PRO A 1 102 ? -6.716 -8.829 -5.801 1.00 92.50 102 PRO A O 1
ATOM 852 N N . LEU A 1 103 ? -5.517 -10.642 -6.376 1.00 92.88 103 LEU A N 1
ATOM 853 C CA . LEU A 1 103 ? -6.628 -11.370 -6.997 1.00 92.88 103 LEU A CA 1
ATOM 854 C C . LEU A 1 103 ? -7.426 -12.160 -5.953 1.00 92.88 103 LEU A C 1
ATOM 856 O O . LEU A 1 103 ? -8.634 -12.316 -6.098 1.00 92.88 103 LEU A O 1
ATOM 860 N N . LEU A 1 104 ? -6.753 -12.658 -4.910 1.00 92.75 104 LEU A N 1
ATOM 861 C CA . LEU A 1 104 ? -7.355 -13.515 -3.887 1.00 92.75 104 LEU A CA 1
ATOM 862 C C . LEU A 1 104 ? -7.897 -12.749 -2.676 1.00 92.75 104 LEU A C 1
ATOM 864 O O . LEU A 1 104 ? -8.882 -13.179 -2.078 1.00 92.75 104 LEU A O 1
ATOM 868 N N . PHE A 1 105 ? -7.259 -11.638 -2.300 1.00 92.44 105 PHE A N 1
ATOM 869 C CA . PHE A 1 105 ? -7.534 -10.921 -1.056 1.00 92.44 105 PHE A CA 1
ATOM 870 C C . PHE A 1 105 ? -7.731 -9.418 -1.278 1.00 92.44 105 PHE A C 1
ATOM 872 O O . PHE A 1 105 ? -7.101 -8.829 -2.161 1.00 92.44 105 PHE A O 1
ATOM 879 N N . PRO A 1 106 ? -8.548 -8.759 -0.435 1.00 92.12 106 PRO A N 1
ATOM 880 C CA . PRO A 1 106 ? -8.741 -7.319 -0.510 1.00 92.12 106 PRO A CA 1
ATOM 881 C C . PRO A 1 106 ? -7.445 -6.555 -0.196 1.00 92.12 106 PRO A C 1
ATOM 883 O O . PRO A 1 106 ? -6.690 -6.883 0.726 1.00 92.12 106 PRO A O 1
ATOM 886 N N . THR A 1 107 ? -7.199 -5.484 -0.955 1.00 92.00 107 THR A N 1
ATOM 887 C CA . THR A 1 107 ? -6.030 -4.601 -0.785 1.00 92.00 107 THR A CA 1
ATOM 888 C C . THR A 1 107 ? -6.350 -3.267 -0.105 1.00 92.00 107 THR A C 1
ATOM 890 O O . THR A 1 107 ? -5.444 -2.505 0.239 1.00 92.00 107 THR A O 1
ATOM 893 N N . SER A 1 108 ? -7.632 -2.985 0.144 1.00 90.81 108 SER A N 1
ATOM 894 C CA . SER A 1 108 ? -8.106 -1.766 0.811 1.00 90.81 108 SER A CA 1
ATOM 895 C C . SER A 1 108 ? -7.796 -1.727 2.309 1.00 90.81 108 SER A C 1
ATOM 897 O O . SER A 1 108 ? -7.573 -0.652 2.876 1.00 90.81 108 SER A O 1
ATOM 899 N N . ASP A 1 109 ? -7.765 -2.890 2.956 1.00 90.62 109 ASP A N 1
ATOM 900 C CA . ASP A 1 109 ? -7.811 -3.016 4.412 1.00 90.62 109 ASP A CA 1
ATOM 901 C C . ASP A 1 109 ? -6.596 -2.424 5.107 1.00 90.62 109 ASP A C 1
ATOM 903 O O . ASP A 1 109 ? -5.453 -2.647 4.707 1.00 90.62 109 ASP A O 1
ATOM 907 N N . LYS A 1 110 ? -6.827 -1.704 6.215 1.00 88.06 110 LYS A N 1
ATOM 908 C CA . LYS A 1 110 ? -5.766 -1.039 6.992 1.00 88.06 110 LYS A CA 1
ATOM 909 C C . LYS A 1 110 ? -4.617 -1.994 7.334 1.00 88.06 110 LYS A C 1
ATOM 911 O O . LYS A 1 110 ? -3.454 -1.621 7.178 1.00 88.06 110 LYS A O 1
ATOM 916 N N . ARG A 1 111 ? -4.954 -3.203 7.788 1.00 90.50 111 ARG A N 1
ATOM 917 C CA . ARG A 1 111 ? -4.029 -4.303 8.072 1.00 90.50 111 ARG A CA 1
ATOM 918 C C . ARG A 1 111 ? -4.665 -5.604 7.600 1.00 90.50 111 ARG A C 1
ATOM 920 O O . ARG A 1 111 ? -5.804 -5.873 7.958 1.00 90.50 111 ARG A O 1
ATOM 927 N N . HIS A 1 112 ? -3.911 -6.393 6.848 1.00 91.75 112 HIS A N 1
ATOM 928 C CA . HIS A 1 112 ? -4.316 -7.708 6.360 1.00 91.75 112 HIS A CA 1
ATOM 929 C C . HIS A 1 112 ? -3.128 -8.672 6.514 1.00 91.75 112 HIS A C 1
ATOM 931 O O . HIS A 1 112 ? -2.005 -8.268 6.188 1.00 91.75 112 HIS A O 1
ATOM 937 N N . PRO A 1 113 ? -3.332 -9.914 6.999 1.00 90.81 113 PRO A N 1
ATOM 938 C CA . PRO A 1 113 ? -2.250 -10.836 7.361 1.00 90.81 113 PRO A CA 1
ATOM 939 C C . PRO A 1 113 ? -1.300 -11.187 6.212 1.00 90.81 113 PRO A C 1
ATOM 941 O O . PRO A 1 113 ? -0.157 -11.526 6.477 1.00 90.81 113 PRO A O 1
ATOM 944 N N . ILE A 1 114 ? -1.741 -11.070 4.956 1.00 92.69 114 ILE A N 1
ATOM 945 C CA . ILE A 1 114 ? -0.939 -11.411 3.765 1.00 92.69 114 ILE A CA 1
ATOM 946 C C . ILE A 1 114 ? -0.591 -10.162 2.954 1.00 92.69 114 ILE A C 1
ATOM 948 O O . ILE A 1 114 ? 0.545 -9.961 2.539 1.00 92.69 114 ILE A O 1
ATOM 952 N N . THR A 1 115 ? -1.568 -9.278 2.746 1.00 92.88 115 THR A N 1
ATOM 953 C CA . THR A 1 115 ? -1.404 -8.120 1.858 1.00 92.88 115 THR A CA 1
ATOM 954 C C . THR A 1 115 ? -0.434 -7.110 2.458 1.00 92.88 115 THR A C 1
ATOM 956 O O . THR A 1 115 ? 0.354 -6.509 1.739 1.00 92.88 115 THR A O 1
ATOM 959 N N . THR A 1 116 ? -0.461 -6.923 3.783 1.00 92.38 116 THR A N 1
ATOM 960 C CA . THR A 1 116 ? 0.464 -6.005 4.466 1.00 92.38 116 THR A CA 1
ATOM 961 C C . THR A 1 116 ? 1.921 -6.487 4.412 1.00 92.38 116 THR A C 1
ATOM 963 O O . THR A 1 116 ? 2.765 -5.673 4.042 1.00 92.38 116 THR A O 1
ATOM 966 N N . PRO A 1 117 ? 2.258 -7.761 4.711 1.00 93.19 117 PRO A N 1
ATOM 967 C CA . PRO A 1 117 ? 3.630 -8.236 4.524 1.00 93.19 117 PRO A CA 1
ATOM 968 C C . PRO A 1 117 ? 4.051 -8.281 3.052 1.00 93.19 117 PRO A C 1
ATOM 970 O O . PRO A 1 117 ? 5.176 -7.899 2.755 1.00 93.19 117 PRO A O 1
ATOM 973 N N . ALA A 1 118 ? 3.163 -8.638 2.118 1.00 92.56 118 ALA A N 1
ATOM 974 C CA . ALA A 1 118 ? 3.465 -8.562 0.685 1.00 92.56 118 ALA A CA 1
ATOM 975 C C . ALA A 1 118 ? 3.812 -7.132 0.243 1.00 92.56 118 ALA A C 1
ATOM 977 O O . ALA A 1 118 ? 4.773 -6.913 -0.488 1.00 92.56 118 ALA A O 1
ATOM 978 N N . PHE A 1 119 ? 3.061 -6.146 0.738 1.00 91.19 119 PHE A N 1
ATOM 979 C CA . PHE A 1 119 ? 3.330 -4.732 0.505 1.00 91.19 119 PHE A CA 1
ATOM 980 C C . PHE A 1 119 ? 4.697 -4.311 1.056 1.00 91.19 119 PHE A C 1
ATOM 982 O O . PHE A 1 119 ? 5.471 -3.686 0.336 1.00 91.19 119 PHE A O 1
ATOM 989 N N . ALA A 1 120 ? 5.011 -4.697 2.298 1.00 92.44 120 ALA A N 1
ATOM 990 C CA . ALA A 1 120 ? 6.309 -4.423 2.913 1.00 92.44 120 ALA A CA 1
ATOM 991 C C . ALA A 1 120 ? 7.462 -5.063 2.121 1.00 92.44 120 ALA A C 1
ATOM 993 O O . ALA A 1 120 ? 8.471 -4.408 1.861 1.00 92.44 120 ALA A O 1
ATOM 994 N N . PHE A 1 121 ? 7.279 -6.306 1.668 1.00 91.56 121 PHE A N 1
ATOM 995 C CA . PHE A 1 121 ? 8.264 -7.012 0.859 1.00 91.56 121 PHE A CA 1
ATOM 996 C C . PHE A 1 121 ? 8.510 -6.307 -0.484 1.00 91.56 121 PHE A C 1
ATOM 998 O O . PHE A 1 121 ? 9.658 -6.063 -0.846 1.00 91.56 121 PHE A O 1
ATOM 1005 N N . MET A 1 122 ? 7.452 -5.882 -1.186 1.00 91.06 122 MET A N 1
ATOM 1006 C CA . MET A 1 122 ? 7.588 -5.109 -2.429 1.00 91.06 122 MET A CA 1
ATOM 1007 C C . MET A 1 122 ? 8.358 -3.799 -2.216 1.00 91.06 122 MET A C 1
ATOM 1009 O O . MET A 1 122 ? 9.247 -3.477 -3.005 1.00 91.06 122 MET A O 1
ATOM 1013 N N . THR A 1 123 ? 8.054 -3.051 -1.150 1.00 91.56 123 THR A N 1
ATOM 1014 C CA . THR A 1 123 ? 8.769 -1.800 -0.840 1.00 91.56 123 THR A CA 1
ATOM 1015 C C . THR A 1 123 ? 10.230 -2.042 -0.468 1.00 91.56 123 THR A C 1
ATOM 1017 O O . THR A 1 123 ? 11.100 -1.279 -0.884 1.00 91.56 123 THR A O 1
ATOM 1020 N N . GLU A 1 124 ? 10.519 -3.129 0.253 1.00 90.94 124 GLU A N 1
ATOM 1021 C CA . GLU A 1 124 ? 11.885 -3.513 0.609 1.00 90.94 124 GLU A CA 1
ATOM 1022 C C . GLU A 1 124 ? 12.711 -3.831 -0.642 1.00 90.94 124 GLU A C 1
ATOM 1024 O O . GLU A 1 124 ? 13.823 -3.318 -0.795 1.00 90.94 124 GLU A O 1
ATOM 1029 N N . MET A 1 125 ? 12.141 -4.595 -1.580 1.00 88.69 125 MET A N 1
ATOM 1030 C CA . MET A 1 125 ? 12.787 -4.906 -2.856 1.00 88.69 125 MET A CA 1
ATOM 1031 C C . MET A 1 125 ? 13.077 -3.637 -3.667 1.00 88.69 125 MET A C 1
ATOM 1033 O O . MET A 1 125 ? 14.197 -3.468 -4.147 1.00 88.69 125 MET A O 1
ATOM 1037 N N . LEU A 1 126 ? 12.106 -2.723 -3.786 1.00 89.75 126 LEU A N 1
ATOM 1038 C CA . LEU A 1 126 ? 12.279 -1.467 -4.528 1.00 89.75 126 LEU A CA 1
ATOM 1039 C C . LEU A 1 126 ? 13.349 -0.555 -3.914 1.00 89.75 126 LEU A C 1
ATOM 1041 O O . LEU A 1 126 ? 14.040 0.152 -4.647 1.00 89.75 126 LEU A O 1
ATOM 1045 N N . HIS A 1 127 ? 13.499 -0.571 -2.588 1.00 88.94 127 HIS A N 1
ATOM 1046 C CA . HIS A 1 127 ? 14.479 0.256 -1.889 1.00 88.94 127 HIS A CA 1
ATOM 1047 C C . HIS A 1 127 ? 15.897 -0.334 -1.904 1.00 88.94 127 HIS A C 1
ATOM 1049 O O . HIS A 1 127 ? 16.872 0.401 -2.032 1.00 88.94 127 HIS A O 1
ATOM 1055 N N . GLN A 1 128 ? 16.043 -1.650 -1.745 1.00 86.88 128 GLN A N 1
ATOM 1056 C CA . GLN A 1 128 ? 17.354 -2.266 -1.519 1.00 86.88 128 GLN A CA 1
ATOM 1057 C C . GLN A 1 128 ? 18.009 -2.830 -2.788 1.00 86.88 128 GLN A C 1
ATOM 1059 O O . GLN A 1 128 ? 19.236 -2.979 -2.811 1.00 86.88 128 GLN A O 1
ATOM 1064 N N . CYS A 1 129 ? 17.232 -3.185 -3.819 1.00 84.31 129 CYS A N 1
ATOM 1065 C CA . CYS A 1 129 ? 17.750 -3.885 -4.995 1.00 84.31 129 CYS A CA 1
ATOM 1066 C C . CYS A 1 129 ? 18.447 -2.950 -5.988 1.00 84.31 129 CYS A C 1
ATOM 1068 O O . CYS A 1 129 ? 17.891 -1.945 -6.424 1.00 84.31 129 CYS A O 1
ATOM 1070 N N . GLN A 1 130 ? 19.642 -3.335 -6.431 1.00 83.88 130 GLN A N 1
ATOM 1071 C CA . GLN A 1 130 ? 20.390 -2.604 -7.449 1.00 83.88 130 GLN A CA 1
ATOM 1072 C C . GLN A 1 130 ? 19.781 -2.787 -8.843 1.00 83.88 130 GLN A C 1
ATOM 1074 O O . GLN A 1 130 ? 19.396 -3.886 -9.250 1.00 83.88 130 GLN A O 1
ATOM 1079 N N . VAL A 1 131 ? 19.743 -1.694 -9.604 1.00 84.62 131 VAL A N 1
ATOM 1080 C CA . VAL A 1 131 ? 19.115 -1.622 -10.929 1.00 84.62 131 VAL A CA 1
ATOM 1081 C C . VAL A 1 131 ? 20.195 -1.510 -12.003 1.00 84.62 131 VAL A C 1
ATOM 1083 O O . VAL A 1 131 ? 20.414 -0.455 -12.589 1.00 84.62 131 VAL A O 1
ATOM 1086 N N . THR A 1 132 ? 20.926 -2.602 -12.225 1.00 81.56 132 THR A N 1
ATOM 1087 C CA . THR A 1 132 ? 22.053 -2.642 -13.179 1.00 81.56 132 THR A CA 1
ATOM 1088 C C . THR A 1 132 ? 21.733 -3.420 -14.452 1.00 81.56 132 THR A C 1
ATOM 1090 O O . THR A 1 132 ? 22.275 -3.124 -15.514 1.00 81.56 132 THR A O 1
ATOM 1093 N N . THR A 1 133 ? 20.838 -4.406 -14.375 1.00 83.50 133 THR A N 1
ATOM 1094 C CA . THR A 1 133 ? 20.517 -5.302 -15.492 1.00 83.50 133 THR A CA 1
ATOM 1095 C C . THR A 1 133 ? 19.168 -4.970 -16.130 1.00 83.50 133 THR A C 1
ATOM 1097 O O . THR A 1 133 ? 18.267 -4.428 -15.487 1.00 83.50 133 THR A O 1
ATOM 1100 N N . ARG A 1 134 ? 18.993 -5.365 -17.400 1.00 85.19 134 ARG A N 1
ATOM 1101 C CA . ARG A 1 134 ? 17.709 -5.278 -18.124 1.00 85.19 134 ARG A CA 1
ATOM 1102 C C . ARG A 1 134 ? 16.562 -5.902 -17.322 1.00 85.19 134 ARG A C 1
ATOM 1104 O O . ARG A 1 134 ? 15.507 -5.292 -17.167 1.00 85.19 134 ARG A O 1
ATOM 1111 N N . ARG A 1 135 ? 16.801 -7.092 -16.763 1.00 81.62 135 ARG A N 1
ATOM 1112 C CA . ARG A 1 135 ? 15.838 -7.803 -15.917 1.00 81.62 135 ARG A CA 1
ATOM 1113 C C . ARG A 1 135 ? 15.527 -7.033 -14.639 1.00 81.62 135 ARG A C 1
ATOM 1115 O O . ARG A 1 135 ? 14.357 -6.932 -14.314 1.00 81.62 135 ARG A O 1
ATOM 1122 N N . ALA A 1 136 ? 16.527 -6.481 -13.948 1.00 84.06 136 ALA A N 1
ATOM 1123 C CA . ALA A 1 136 ? 16.308 -5.700 -12.725 1.00 84.06 136 ALA A CA 1
ATOM 1124 C C . ALA A 1 136 ? 15.394 -4.485 -12.969 1.00 84.06 136 ALA A C 1
ATOM 1126 O O . ALA A 1 136 ? 14.514 -4.185 -12.164 1.00 84.06 136 ALA A O 1
ATOM 1127 N N . ILE A 1 137 ? 15.566 -3.815 -14.114 1.00 88.50 137 ILE A N 1
ATOM 1128 C CA . ILE A 1 137 ? 14.695 -2.713 -14.547 1.00 88.50 137 ILE A CA 1
ATOM 1129 C C . ILE A 1 137 ? 13.274 -3.230 -14.801 1.00 88.50 137 ILE A C 1
ATOM 1131 O O . ILE A 1 137 ? 12.309 -2.655 -14.299 1.00 88.50 137 ILE A O 1
ATOM 1135 N N . ALA A 1 138 ? 13.140 -4.338 -15.534 1.00 88.25 138 ALA A N 1
ATOM 1136 C CA . ALA A 1 138 ? 11.843 -4.933 -15.839 1.00 88.25 138 ALA A CA 1
ATOM 1137 C C . ALA A 1 138 ? 11.107 -5.449 -14.593 1.00 88.25 138 ALA A C 1
ATOM 1139 O O . ALA A 1 138 ? 9.909 -5.214 -14.456 1.00 88.25 138 ALA A O 1
ATOM 1140 N N . SER A 1 139 ? 11.810 -6.096 -13.661 1.00 86.88 139 SER A N 1
ATOM 1141 C CA . SER A 1 139 ? 11.243 -6.585 -12.404 1.00 86.88 139 SER A CA 1
ATOM 1142 C C . SER A 1 139 ? 10.821 -5.441 -11.494 1.00 86.88 139 SER A C 1
ATOM 1144 O O . SER A 1 139 ? 9.742 -5.504 -10.915 1.00 86.88 139 SER A O 1
ATOM 1146 N N . GLY A 1 140 ? 11.617 -4.373 -11.399 1.00 89.75 140 GLY A N 1
ATOM 1147 C CA . GLY A 1 140 ? 11.239 -3.191 -10.629 1.00 89.75 140 GLY A CA 1
ATOM 1148 C C . GLY A 1 140 ? 10.024 -2.472 -11.227 1.00 89.75 140 GLY A C 1
ATOM 1149 O O . GLY A 1 140 ? 9.076 -2.178 -10.508 1.00 89.75 140 GLY A O 1
ATOM 1150 N N . LEU A 1 141 ? 9.972 -2.284 -12.553 1.00 91.75 141 LEU A N 1
ATOM 1151 C CA . LEU A 1 141 ? 8.791 -1.730 -13.235 1.00 91.75 141 LEU A CA 1
ATOM 1152 C C . LEU A 1 141 ? 7.545 -2.603 -13.043 1.00 91.75 141 LEU A C 1
ATOM 1154 O O . LEU A 1 141 ? 6.448 -2.083 -12.827 1.00 91.75 141 LEU A O 1
ATOM 1158 N N . PHE A 1 142 ? 7.706 -3.926 -13.078 1.00 90.25 142 PHE A N 1
ATOM 1159 C CA . PHE A 1 142 ? 6.626 -4.860 -12.786 1.00 90.25 142 PHE A CA 1
ATOM 1160 C C . PHE A 1 142 ? 6.139 -4.727 -11.337 1.00 90.25 142 PHE A C 1
ATOM 1162 O O . PHE A 1 142 ? 4.936 -4.619 -11.117 1.00 90.25 142 PHE A O 1
ATOM 1169 N N . LEU A 1 143 ? 7.044 -4.647 -10.357 1.00 91.75 143 LEU A N 1
ATOM 1170 C CA . LEU A 1 143 ? 6.691 -4.430 -8.951 1.00 91.75 143 LEU A CA 1
ATOM 1171 C C . LEU A 1 143 ? 5.958 -3.107 -8.739 1.00 91.75 143 LEU A C 1
ATOM 1173 O O . LEU A 1 143 ? 4.951 -3.085 -8.044 1.00 91.75 143 LEU A O 1
ATOM 1177 N N . VAL A 1 144 ? 6.399 -2.021 -9.375 1.00 94.50 144 VAL A N 1
ATOM 1178 C CA . VAL A 1 144 ? 5.696 -0.730 -9.315 1.00 94.50 144 VAL A CA 1
ATOM 1179 C C . VAL A 1 144 ? 4.311 -0.815 -9.975 1.00 94.50 144 VAL A C 1
ATOM 1181 O O . VAL A 1 144 ? 3.350 -0.213 -9.494 1.00 94.50 144 VAL A O 1
ATOM 1184 N N . THR A 1 145 ? 4.171 -1.613 -11.036 1.00 93.88 145 THR A N 1
ATOM 1185 C CA . THR A 1 145 ? 2.871 -1.890 -11.670 1.00 93.88 145 THR A CA 1
ATOM 1186 C C . THR A 1 145 ? 1.955 -2.718 -10.765 1.00 93.88 145 THR A C 1
ATOM 1188 O O . THR A 1 145 ? 0.765 -2.435 -10.673 1.00 93.88 145 THR A O 1
ATOM 1191 N N . LEU A 1 146 ? 2.479 -3.725 -10.062 1.00 92.38 146 LEU A N 1
ATOM 1192 C CA . LEU A 1 146 ? 1.714 -4.443 -9.040 1.00 92.38 146 LEU A CA 1
ATOM 1193 C C . LEU A 1 146 ? 1.311 -3.504 -7.912 1.00 92.38 146 LEU A C 1
ATOM 1195 O O . LEU A 1 146 ? 0.162 -3.492 -7.483 1.00 92.38 146 LEU A O 1
ATOM 1199 N N . PHE A 1 147 ? 2.245 -2.676 -7.467 1.00 92.94 147 PHE A N 1
ATOM 1200 C CA . PHE A 1 147 ? 2.023 -1.736 -6.392 1.00 92.94 147 PHE A CA 1
ATOM 1201 C C . PHE A 1 147 ? 0.866 -0.780 -6.708 1.00 92.94 147 PHE A C 1
ATOM 1203 O O . PHE A 1 147 ? -0.012 -0.589 -5.865 1.00 92.94 147 PHE A O 1
ATOM 1210 N N . SER A 1 148 ? 0.795 -0.251 -7.936 1.00 93.88 148 SER A N 1
ATOM 1211 C CA . SER A 1 148 ? -0.322 0.601 -8.369 1.00 93.88 148 SER A CA 1
ATOM 1212 C C . SER A 1 148 ? -1.679 -0.116 -8.290 1.00 93.88 148 SER A C 1
ATOM 1214 O O . SER A 1 148 ? -2.671 0.499 -7.898 1.00 93.88 148 SER A O 1
ATOM 1216 N N . GLN A 1 149 ? -1.728 -1.429 -8.543 1.00 93.00 149 GLN A N 1
ATOM 1217 C CA . GLN A 1 149 ? -2.941 -2.239 -8.364 1.00 93.00 149 GLN A CA 1
ATOM 1218 C C . GLN A 1 149 ? -3.330 -2.358 -6.886 1.00 93.00 149 GLN A C 1
ATOM 1220 O O . GLN A 1 149 ? -4.501 -2.174 -6.547 1.00 93.00 149 GLN A O 1
ATOM 1225 N N . TYR A 1 150 ? -2.362 -2.586 -5.993 1.00 93.00 150 TYR A N 1
ATOM 1226 C CA . TYR A 1 150 ? -2.607 -2.663 -4.547 1.00 93.00 150 TYR A CA 1
ATOM 1227 C C . TYR A 1 150 ? -3.142 -1.344 -3.978 1.00 93.00 150 TYR A C 1
ATOM 1229 O O . TYR A 1 150 ? -4.038 -1.352 -3.131 1.00 93.00 150 TYR A O 1
ATOM 1237 N N . ILE A 1 151 ? -2.607 -0.207 -4.432 1.00 93.00 151 ILE A N 1
ATOM 1238 C CA . ILE A 1 151 ? -3.001 1.106 -3.908 1.00 93.00 151 ILE A CA 1
ATOM 1239 C C . ILE A 1 151 ? -4.185 1.749 -4.632 1.00 93.00 151 ILE A C 1
ATOM 1241 O O . ILE A 1 151 ? -4.657 2.785 -4.173 1.00 93.00 151 ILE A O 1
ATOM 1245 N N . SER A 1 152 ? -4.682 1.154 -5.718 1.00 91.44 152 SER A N 1
ATOM 1246 C CA . SER A 1 152 ? -5.755 1.722 -6.550 1.00 91.44 152 SER A CA 1
ATOM 1247 C C . SER A 1 152 ? -6.973 2.190 -5.738 1.00 91.44 152 SER A C 1
ATOM 1249 O O . SER A 1 152 ? -7.449 3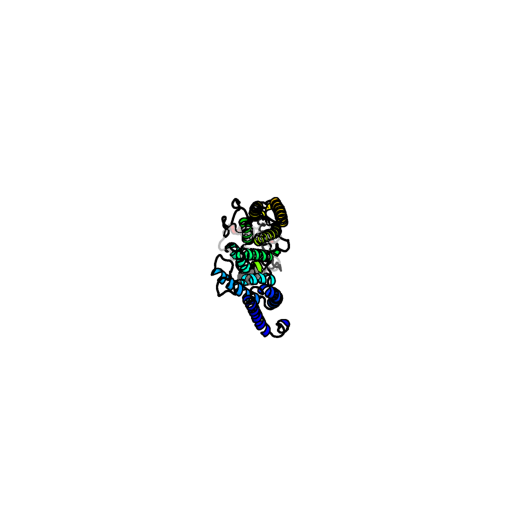.308 -5.922 1.00 91.44 152 SER A O 1
ATOM 1251 N N . LEU A 1 153 ? -7.428 1.370 -4.784 1.00 90.25 153 LEU A N 1
ATOM 1252 C CA . LEU A 1 153 ? -8.540 1.693 -3.884 1.00 90.25 153 LEU A CA 1
ATOM 1253 C C . LEU A 1 153 ? -8.088 2.396 -2.600 1.00 90.25 153 LEU A C 1
ATOM 1255 O O . LEU A 1 153 ? -8.759 3.306 -2.120 1.00 90.25 153 LEU A O 1
ATOM 1259 N N . SER A 1 154 ? -6.959 1.975 -2.021 1.00 90.31 154 SER A N 1
ATOM 1260 C CA . SER A 1 154 ? -6.514 2.471 -0.712 1.00 90.31 154 SER A CA 1
ATOM 1261 C C . SER A 1 154 ? -5.844 3.848 -0.765 1.00 90.31 154 SER A C 1
ATOM 1263 O O . SER A 1 154 ? -5.687 4.478 0.281 1.00 90.31 154 SER A O 1
ATOM 1265 N N . LYS A 1 155 ? -5.427 4.300 -1.958 1.00 91.00 155 LYS A N 1
ATOM 1266 C CA . LYS A 1 155 ? -4.703 5.555 -2.227 1.00 91.00 155 LYS A CA 1
ATOM 1267 C C . LYS A 1 155 ? -3.508 5.794 -1.292 1.00 91.00 155 LYS A C 1
ATOM 1269 O O . LYS A 1 155 ? -3.163 6.933 -0.982 1.00 91.00 155 LYS A O 1
ATOM 1274 N N . ARG A 1 156 ? -2.863 4.719 -0.822 1.00 91.06 156 ARG A N 1
ATOM 1275 C CA . ARG A 1 156 ? -1.670 4.815 0.031 1.00 91.06 156 ARG A CA 1
ATOM 1276 C C . ARG A 1 156 ? -0.499 5.387 -0.754 1.00 91.06 156 ARG A C 1
ATOM 1278 O O . ARG A 1 156 ? -0.376 5.186 -1.960 1.00 91.06 156 ARG A O 1
ATOM 1285 N N . ILE A 1 157 ? 0.369 6.083 -0.037 1.00 90.75 157 ILE A N 1
ATOM 1286 C CA . ILE A 1 157 ? 1.571 6.692 -0.594 1.00 90.75 157 ILE A CA 1
ATOM 1287 C C . ILE A 1 157 ? 2.732 5.702 -0.453 1.00 90.75 157 ILE A C 1
ATOM 1289 O O . ILE A 1 157 ? 2.937 5.167 0.636 1.00 90.75 157 ILE A O 1
ATOM 1293 N N . SER A 1 158 ? 3.502 5.496 -1.527 1.00 89.88 158 SER A N 1
ATOM 1294 C CA . SER A 1 158 ? 4.827 4.860 -1.462 1.00 89.88 158 SER A CA 1
ATOM 1295 C C . SER A 1 158 ? 5.877 5.792 -2.046 1.00 89.88 158 SER A C 1
ATOM 1297 O O . SER A 1 158 ? 5.881 6.020 -3.261 1.00 89.88 158 SER A O 1
ATOM 1299 N N . PRO A 1 159 ? 6.778 6.324 -1.207 1.00 90.56 159 PRO A N 1
ATOM 1300 C CA . PRO A 1 159 ? 7.913 7.090 -1.695 1.00 90.56 159 PRO A CA 1
ATOM 1301 C C . PRO A 1 159 ? 8.906 6.211 -2.468 1.00 90.56 159 PRO A C 1
ATOM 1303 O O . PRO A 1 159 ? 9.529 6.693 -3.404 1.00 90.56 159 PRO A O 1
ATOM 1306 N N . GLU A 1 160 ? 9.035 4.922 -2.143 1.00 92.25 160 GLU A N 1
ATOM 1307 C CA . GLU A 1 160 ? 9.968 3.994 -2.799 1.00 92.25 160 GLU A CA 1
ATOM 1308 C C . GLU A 1 160 ? 9.631 3.809 -4.279 1.00 92.25 160 GLU A C 1
ATOM 1310 O O . GLU A 1 160 ? 10.523 3.846 -5.124 1.00 92.25 160 GLU A O 1
ATOM 1315 N N . SER A 1 161 ? 8.341 3.682 -4.603 1.00 92.69 161 SER A N 1
ATOM 1316 C CA . SER A 1 161 ? 7.870 3.565 -5.987 1.00 92.69 161 SER A CA 1
ATOM 1317 C C . SER A 1 161 ? 8.200 4.818 -6.801 1.00 92.69 161 SER A C 1
ATOM 1319 O O . SER A 1 161 ? 8.665 4.718 -7.936 1.00 92.69 161 SER A O 1
ATOM 1321 N N . VAL A 1 162 ? 8.023 6.006 -6.213 1.00 92.19 162 VAL A N 1
ATOM 1322 C CA . VAL A 1 162 ? 8.372 7.282 -6.862 1.00 92.19 162 VAL A CA 1
ATOM 1323 C C . VAL A 1 162 ? 9.876 7.420 -7.016 1.00 92.19 162 VAL A C 1
ATOM 1325 O O . VAL A 1 162 ? 10.345 7.760 -8.096 1.00 92.19 162 VAL A O 1
ATOM 1328 N N . ASN A 1 163 ? 10.640 7.103 -5.972 1.00 92.25 163 ASN A N 1
ATOM 1329 C CA . ASN A 1 163 ? 12.098 7.147 -5.997 1.00 92.25 163 ASN A CA 1
ATOM 1330 C C . ASN A 1 163 ? 12.664 6.208 -7.065 1.00 92.25 163 ASN A C 1
ATOM 1332 O O . ASN A 1 163 ? 13.588 6.591 -7.778 1.00 92.25 163 ASN A O 1
ATOM 1336 N N . PHE A 1 164 ? 12.084 5.016 -7.221 1.00 92.50 164 PHE A N 1
ATOM 1337 C CA . PHE A 1 164 ? 12.461 4.076 -8.269 1.00 92.50 164 PHE A CA 1
ATOM 1338 C C . PHE A 1 164 ? 12.181 4.631 -9.672 1.00 92.50 164 PHE A C 1
ATOM 1340 O O . PHE A 1 164 ? 13.056 4.583 -10.535 1.00 92.50 164 PHE A O 1
ATOM 1347 N N . LEU A 1 165 ? 10.997 5.210 -9.903 1.00 93.06 165 LEU A N 1
ATOM 1348 C CA . LEU A 1 165 ? 10.643 5.811 -11.194 1.00 93.06 165 LEU A CA 1
ATOM 1349 C C . LEU A 1 165 ? 11.507 7.038 -11.522 1.00 93.06 165 LEU A C 1
ATOM 1351 O O . LEU A 1 165 ? 12.013 7.148 -12.638 1.00 93.06 165 LEU A O 1
ATOM 1355 N N . CYS A 1 166 ? 11.739 7.920 -10.549 1.00 91.38 166 CYS A N 1
ATOM 1356 C CA . CYS A 1 166 ? 12.672 9.041 -10.664 1.00 91.38 166 CYS A CA 1
ATOM 1357 C C . CYS A 1 166 ? 14.099 8.559 -10.959 1.00 91.38 166 CYS A C 1
ATOM 1359 O O . CYS A 1 166 ? 14.768 9.110 -11.830 1.00 91.38 166 CYS A O 1
ATOM 1361 N N . GLY A 1 167 ? 14.545 7.496 -10.284 1.00 90.31 167 GLY A N 1
ATOM 1362 C CA . GLY A 1 167 ? 15.830 6.848 -10.530 1.00 90.31 167 GLY A CA 1
ATOM 1363 C C . GLY A 1 167 ? 15.950 6.328 -11.961 1.00 90.31 167 GLY A C 1
ATOM 1364 O O . GLY A 1 167 ? 16.935 6.624 -12.631 1.00 90.31 167 GLY A O 1
ATOM 1365 N N . LEU A 1 168 ? 14.929 5.635 -12.478 1.00 91.00 168 LEU A N 1
ATOM 1366 C CA . LEU A 1 168 ? 14.905 5.161 -13.867 1.00 91.00 168 LEU A CA 1
ATOM 1367 C C . LEU A 1 168 ? 14.955 6.299 -14.889 1.00 91.00 168 LEU A C 1
ATOM 1369 O O . LEU A 1 168 ? 15.668 6.181 -15.885 1.00 91.00 168 LEU A O 1
ATOM 1373 N N . ILE A 1 169 ? 14.227 7.392 -14.648 1.00 90.50 169 ILE A N 1
ATOM 1374 C CA . ILE A 1 169 ? 14.283 8.573 -15.518 1.00 90.50 169 ILE A CA 1
ATOM 1375 C C . ILE A 1 169 ? 15.688 9.173 -15.477 1.00 90.50 169 ILE A C 1
ATOM 1377 O O . ILE A 1 169 ? 16.247 9.452 -16.532 1.00 90.50 169 ILE A O 1
ATOM 1381 N N . HIS A 1 170 ? 16.308 9.274 -14.299 1.00 89.19 170 HIS A N 1
ATOM 1382 C CA . HIS A 1 170 ? 17.681 9.757 -14.168 1.00 89.19 170 HIS A CA 1
ATOM 1383 C C . HIS A 1 170 ? 18.706 8.891 -14.925 1.00 89.19 170 HIS A C 1
ATOM 1385 O O . HIS A 1 170 ? 19.629 9.415 -15.548 1.00 89.19 170 HIS A O 1
ATOM 1391 N N . LEU A 1 171 ? 18.548 7.562 -14.933 1.00 88.69 171 LEU A N 1
ATOM 1392 C CA . LEU A 1 171 ? 19.413 6.679 -15.732 1.00 88.69 171 LEU A CA 1
ATOM 1393 C C . LEU A 1 171 ? 19.326 6.975 -17.245 1.00 88.69 171 LEU A C 1
ATOM 1395 O O . LEU A 1 171 ? 20.205 6.556 -18.002 1.00 88.69 171 LEU A O 1
ATOM 1399 N N . ALA A 1 172 ? 18.262 7.655 -17.683 1.00 87.44 172 ALA A N 1
ATOM 1400 C CA . ALA A 1 172 ? 18.008 8.049 -19.062 1.00 87.44 172 ALA A CA 1
ATOM 1401 C C . ALA A 1 172 ? 18.312 9.529 -19.367 1.00 87.44 172 ALA A C 1
ATOM 1403 O O . ALA A 1 172 ? 18.175 9.940 -20.522 1.00 87.44 172 ALA A O 1
ATOM 1404 N N . THR A 1 173 ? 18.729 10.332 -18.380 1.00 86.12 173 THR A N 1
ATOM 1405 C CA . THR A 1 173 ? 19.124 11.740 -18.571 1.00 86.12 173 THR A CA 1
ATOM 1406 C C . THR A 1 173 ? 20.626 11.880 -18.853 1.00 86.12 173 THR A C 1
ATOM 1408 O O . THR A 1 173 ? 21.422 11.023 -18.445 1.00 86.12 173 THR A O 1
ATOM 1411 N N . PRO A 1 174 ? 21.065 12.970 -19.514 1.00 82.25 174 PRO A N 1
ATOM 1412 C CA . PRO A 1 174 ? 22.486 13.251 -19.742 1.00 82.25 174 PRO A CA 1
ATOM 1413 C C . PRO A 1 174 ? 23.263 13.467 -18.431 1.00 82.25 174 PRO A C 1
ATOM 1415 O O . PRO A 1 174 ? 22.685 13.757 -17.383 1.00 82.25 174 PRO A O 1
ATOM 1418 N N . VAL A 1 175 ? 24.595 13.327 -18.464 1.00 70.88 175 VAL A N 1
ATOM 1419 C CA . VAL A 1 175 ? 25.489 13.375 -17.277 1.00 70.88 175 VAL A CA 1
ATOM 1420 C C . VAL A 1 175 ? 25.344 14.657 -16.449 1.00 70.88 175 VAL A C 1
ATOM 1422 O O . VAL A 1 175 ? 25.483 14.620 -15.231 1.00 70.88 175 VAL A O 1
ATOM 1425 N N . ASN A 1 176 ? 24.941 15.756 -17.082 1.00 69.56 176 ASN A N 1
ATOM 1426 C CA . ASN A 1 176 ? 24.895 17.086 -16.477 1.00 69.56 176 ASN A CA 1
ATOM 1427 C C . ASN A 1 176 ? 23.602 17.384 -15.685 1.00 69.56 176 ASN A C 1
ATOM 1429 O O . ASN A 1 176 ? 23.387 18.520 -15.272 1.00 69.56 176 ASN A O 1
ATOM 1433 N N . SER A 1 177 ? 22.704 16.409 -15.501 1.00 69.62 177 SER A N 1
ATOM 1434 C CA . SER A 1 177 ? 21.419 16.634 -14.825 1.00 69.62 177 SER A CA 1
ATOM 1435 C C . SER A 1 177 ? 21.554 16.664 -13.293 1.00 69.62 177 SER A C 1
ATOM 1437 O O . SER A 1 177 ? 21.908 15.650 -12.687 1.00 69.62 177 SER A O 1
ATOM 1439 N N . ASN A 1 178 ? 21.167 17.776 -12.660 1.00 65.31 178 ASN A N 1
ATOM 1440 C CA . ASN A 1 178 ? 21.205 17.994 -11.203 1.00 65.31 178 ASN A CA 1
ATOM 1441 C C . ASN A 1 178 ? 19.981 17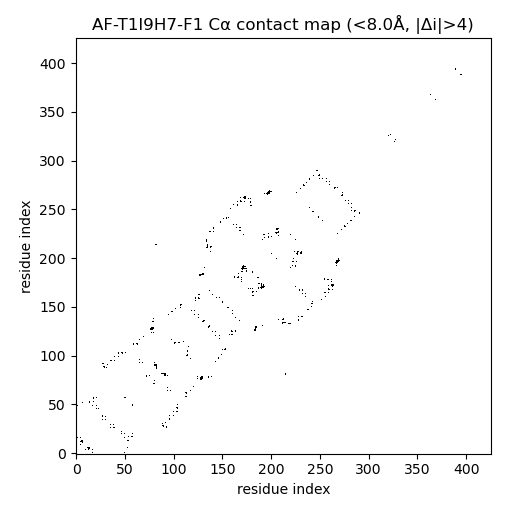.422 -10.451 1.00 65.31 178 ASN A C 1
ATOM 1443 O O . ASN A 1 178 ? 19.419 18.077 -9.578 1.00 65.31 178 ASN A O 1
ATOM 1447 N N . GLY A 1 179 ? 19.547 16.206 -10.787 1.00 67.81 179 GLY A N 1
ATOM 1448 C CA . GLY A 1 179 ? 18.420 15.556 -10.109 1.00 67.81 179 GLY A CA 1
ATOM 1449 C C . GLY A 1 179 ? 18.814 14.968 -8.749 1.00 67.81 179 GLY A C 1
ATOM 1450 O O . GLY A 1 179 ? 19.886 14.371 -8.614 1.00 67.81 179 GLY A O 1
ATOM 1451 N N . ALA A 1 180 ? 17.943 15.089 -7.744 1.00 74.81 180 ALA A N 1
ATOM 1452 C CA . ALA A 1 180 ? 18.105 14.376 -6.478 1.00 74.81 180 ALA A CA 1
ATOM 1453 C C . ALA A 1 180 ? 17.905 12.869 -6.709 1.00 74.81 180 ALA A C 1
ATOM 1455 O O . ALA A 1 180 ? 16.847 12.440 -7.174 1.00 74.81 180 ALA A O 1
ATOM 1456 N N . ILE A 1 181 ? 18.930 12.071 -6.403 1.00 79.44 181 ILE A N 1
ATOM 1457 C CA . ILE A 1 181 ? 18.907 10.612 -6.548 1.00 79.44 181 ILE A CA 1
ATOM 1458 C C . ILE A 1 181 ? 18.957 9.988 -5.166 1.00 79.44 181 ILE A C 1
ATOM 1460 O O . ILE A 1 181 ? 19.762 10.388 -4.324 1.00 79.44 181 ILE A O 1
ATOM 1464 N N . VAL A 1 182 ? 18.116 8.981 -4.968 1.00 82.38 182 VAL A N 1
ATOM 1465 C CA . VAL A 1 182 ? 18.086 8.171 -3.755 1.00 82.38 182 VAL A CA 1
ATOM 1466 C C . VAL A 1 182 ? 18.772 6.830 -4.058 1.00 82.38 182 VAL A C 1
ATOM 1468 O O . VAL A 1 182 ? 18.519 6.256 -5.124 1.00 82.38 182 VAL A O 1
ATOM 1471 N N . PRO A 1 183 ? 19.641 6.313 -3.165 1.00 76.88 183 PRO A N 1
ATOM 1472 C CA . PRO A 1 183 ? 20.181 4.962 -3.305 1.00 76.88 183 PRO A CA 1
ATOM 1473 C C . PRO A 1 183 ? 19.027 3.951 -3.431 1.00 76.88 183 PRO A C 1
ATOM 1475 O O . PRO A 1 183 ? 17.985 4.146 -2.799 1.00 76.88 183 PRO A O 1
ATOM 1478 N N . PRO A 1 184 ? 19.165 2.913 -4.275 1.00 77.75 184 PRO A N 1
ATOM 1479 C CA . PRO A 1 184 ? 20.406 2.292 -4.754 1.00 77.75 184 PRO A CA 1
ATOM 1480 C C . PRO A 1 184 ? 20.909 2.812 -6.113 1.00 77.75 184 PRO A C 1
ATOM 1482 O O . PRO A 1 184 ? 21.902 2.306 -6.636 1.00 77.75 184 PRO A O 1
ATOM 1485 N N . PHE A 1 185 ? 20.243 3.810 -6.699 1.00 82.56 185 PHE A N 1
ATOM 1486 C CA . PHE A 1 185 ? 20.677 4.420 -7.954 1.00 82.56 185 PHE A CA 1
ATOM 1487 C C . PHE A 1 185 ? 21.933 5.272 -7.742 1.00 82.56 185 PHE A C 1
ATOM 1489 O O . PHE A 1 185 ? 22.067 5.972 -6.738 1.00 82.56 185 PHE A O 1
ATOM 1496 N N . GLN A 1 186 ? 22.850 5.228 -8.707 1.00 77.94 186 GLN A N 1
ATOM 1497 C CA . GLN A 1 186 ? 24.095 5.996 -8.687 1.00 77.94 186 GLN A CA 1
ATOM 1498 C C . GLN A 1 186 ? 24.116 6.997 -9.844 1.00 77.94 186 GLN A C 1
ATOM 1500 O O . GLN A 1 186 ? 23.652 6.684 -10.938 1.00 77.94 186 GLN A O 1
ATOM 1505 N N . LYS A 1 187 ? 24.692 8.184 -9.611 1.00 74.06 187 LYS A N 1
ATOM 1506 C CA . LYS A 1 187 ? 24.764 9.291 -10.589 1.00 74.06 187 LYS A CA 1
ATOM 1507 C C . LYS A 1 187 ? 25.496 8.918 -11.885 1.00 74.06 187 LYS A C 1
ATOM 1509 O O . LYS A 1 187 ? 25.181 9.442 -12.950 1.00 74.06 187 LYS A O 1
ATOM 1514 N N . GLU A 1 188 ? 26.485 8.036 -11.783 1.00 71.44 188 GLU A N 1
ATOM 1515 C CA . GLU A 1 188 ? 27.399 7.691 -12.878 1.00 71.44 188 GLU A CA 1
ATOM 1516 C C . GLU A 1 188 ? 26.805 6.661 -13.848 1.00 71.44 188 GLU A C 1
ATOM 1518 O O . GLU A 1 188 ? 27.181 6.592 -15.018 1.00 71.44 188 GLU A O 1
ATOM 1523 N N . HIS A 1 189 ? 25.845 5.863 -13.386 1.00 77.56 189 HIS A N 1
ATOM 1524 C CA . HIS A 1 189 ? 25.241 4.811 -14.186 1.00 77.56 189 HIS A CA 1
ATOM 1525 C C . HIS A 1 189 ? 24.165 5.393 -15.106 1.00 77.56 189 HIS A C 1
ATOM 1527 O O . HIS A 1 189 ? 23.131 5.855 -14.645 1.00 77.56 189 HIS A O 1
ATOM 1533 N N . LYS A 1 190 ? 24.396 5.370 -16.425 1.00 80.69 190 LYS A N 1
ATOM 1534 C CA . LYS A 1 190 ? 23.468 5.913 -17.444 1.00 80.69 190 LYS A CA 1
ATOM 1535 C C . LYS A 1 190 ? 23.185 4.925 -18.566 1.00 80.69 190 LYS A C 1
ATOM 1537 O O . LYS A 1 190 ? 23.192 5.251 -19.748 1.00 80.69 190 LYS A O 1
ATOM 1542 N N . PHE A 1 191 ? 22.942 3.671 -18.199 1.00 81.56 191 PHE A N 1
ATOM 1543 C CA . PHE A 1 191 ? 22.757 2.589 -19.171 1.00 81.56 191 PHE A CA 1
ATOM 1544 C C . PHE A 1 191 ? 21.452 2.703 -19.983 1.00 81.56 191 PHE A C 1
ATOM 1546 O O . PHE A 1 191 ? 21.334 2.072 -21.040 1.00 81.56 191 PHE A O 1
ATOM 1553 N N . LEU A 1 192 ? 20.486 3.504 -19.510 1.00 81.75 192 LEU A N 1
ATOM 1554 C CA . LEU A 1 192 ? 19.214 3.775 -20.187 1.00 81.75 192 LEU A CA 1
ATOM 1555 C C . LEU A 1 192 ? 19.245 5.018 -21.089 1.00 81.75 192 LEU A C 1
ATOM 1557 O O . LEU A 1 192 ? 18.270 5.266 -21.796 1.00 81.75 192 LEU A O 1
ATOM 1561 N N . TYR A 1 193 ? 20.34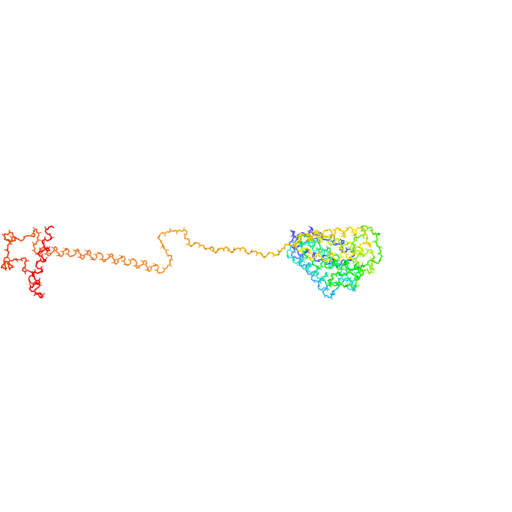6 5.771 -21.106 1.00 85.44 193 TYR A N 1
ATOM 1562 C CA . TYR A 1 193 ? 20.489 6.938 -21.966 1.00 85.44 193 TYR A CA 1
ATOM 1563 C C . TYR A 1 193 ? 20.517 6.540 -23.448 1.00 85.44 193 TYR A C 1
ATOM 1565 O O . TYR A 1 193 ? 21.229 5.619 -23.855 1.00 85.44 193 TYR A O 1
ATOM 1573 N N . LEU A 1 194 ? 19.736 7.253 -24.263 1.00 82.56 194 LEU A N 1
ATOM 1574 C CA . LEU A 1 194 ? 19.716 7.084 -25.712 1.00 82.56 194 LEU A CA 1
ATOM 1575 C C . LEU A 1 194 ? 20.857 7.885 -26.349 1.00 82.56 194 LEU A C 1
ATOM 1577 O O . LEU A 1 194 ? 20.870 9.122 -26.328 1.00 82.56 194 LEU A O 1
ATOM 1581 N N . HIS A 1 195 ? 21.809 7.164 -26.943 1.00 77.50 195 HIS A N 1
ATOM 1582 C CA . HIS A 1 195 ? 22.880 7.767 -27.737 1.00 77.50 195 HIS A CA 1
ATOM 1583 C C . HIS A 1 195 ? 22.379 8.205 -29.119 1.00 77.50 195 HIS A C 1
ATOM 1585 O O . HIS A 1 195 ? 22.717 9.299 -29.561 1.00 77.50 195 HIS A O 1
ATOM 1591 N N . ASN A 1 196 ? 21.518 7.396 -29.744 1.00 77.25 196 ASN A N 1
ATOM 1592 C CA . ASN A 1 196 ? 20.905 7.676 -31.042 1.00 77.25 196 ASN A CA 1
ATOM 1593 C C . ASN A 1 196 ? 19.417 8.013 -30.879 1.00 77.25 196 ASN A C 1
ATOM 1595 O O . ASN A 1 196 ? 18.771 7.555 -29.933 1.00 77.25 196 ASN A O 1
ATOM 1599 N N . THR A 1 197 ? 18.863 8.798 -31.805 1.00 77.62 197 THR A N 1
ATOM 1600 C CA . THR A 1 197 ? 17.418 9.048 -31.856 1.00 77.62 197 THR A CA 1
ATOM 1601 C C . THR A 1 197 ? 16.681 7.771 -32.249 1.00 77.62 197 THR A C 1
ATOM 1603 O O . THR A 1 197 ? 17.083 7.059 -33.167 1.00 77.62 197 THR A O 1
ATOM 1606 N N . CYS A 1 198 ? 15.593 7.462 -31.546 1.00 73.31 198 CYS A N 1
ATOM 1607 C CA . CYS A 1 198 ? 14.778 6.287 -31.833 1.00 73.31 198 CYS A CA 1
ATOM 1608 C C . CYS A 1 198 ? 13.317 6.721 -31.970 1.00 73.31 198 CYS A C 1
ATOM 1610 O O . CYS A 1 198 ? 12.602 6.829 -30.976 1.00 73.31 198 CYS A O 1
ATOM 1612 N N . GLN A 1 199 ? 12.899 7.022 -33.203 1.00 70.19 199 GLN A N 1
ATOM 1613 C CA . GLN A 1 199 ? 11.557 7.536 -33.510 1.00 70.19 199 GLN A CA 1
ATOM 1614 C C . GLN A 1 199 ? 10.628 6.460 -34.109 1.00 70.19 199 GLN A C 1
ATOM 1616 O O . GLN A 1 199 ? 9.417 6.528 -33.908 1.00 70.19 199 GLN A O 1
ATOM 1621 N N . ASP A 1 200 ? 11.182 5.410 -34.725 1.00 65.56 200 ASP A N 1
ATOM 1622 C CA . ASP A 1 200 ? 10.441 4.427 -35.540 1.00 65.56 200 ASP A CA 1
ATOM 1623 C C . ASP A 1 200 ? 9.800 3.269 -34.744 1.00 65.56 200 ASP A C 1
ATOM 1625 O O . ASP A 1 200 ? 9.728 2.129 -35.212 1.00 65.56 200 ASP A O 1
ATOM 1629 N N . ILE A 1 201 ? 9.349 3.510 -33.509 1.00 72.62 201 ILE A N 1
ATOM 1630 C CA . ILE A 1 201 ? 8.698 2.468 -32.697 1.00 72.62 201 ILE A CA 1
ATOM 1631 C C . ILE A 1 201 ? 7.178 2.618 -32.780 1.00 72.62 201 ILE A C 1
ATOM 1633 O O . ILE A 1 201 ? 6.599 3.578 -32.277 1.00 72.62 201 ILE A O 1
ATOM 1637 N N . SER A 1 202 ? 6.520 1.612 -33.359 1.00 72.50 202 SER A N 1
ATOM 1638 C CA . SER A 1 202 ? 5.059 1.467 -33.355 1.00 72.50 202 SER A CA 1
ATOM 1639 C C . SER A 1 202 ? 4.495 1.443 -31.927 1.00 72.50 202 SER A C 1
ATOM 1641 O O . SER A 1 202 ? 5.056 0.763 -31.063 1.00 72.50 202 SER A O 1
ATOM 1643 N N . VAL A 1 203 ? 3.336 2.070 -31.704 1.00 69.56 203 VAL A N 1
ATOM 1644 C CA . VAL A 1 203 ? 2.693 2.207 -30.380 1.00 69.56 203 VAL A CA 1
ATOM 1645 C C . VAL A 1 203 ? 2.493 0.865 -29.658 1.00 69.56 203 VAL A C 1
ATOM 1647 O O . VAL A 1 203 ? 2.733 0.762 -28.457 1.00 69.56 203 VAL A O 1
ATOM 1650 N N . GLU A 1 204 ? 2.140 -0.196 -30.385 1.00 66.62 204 GLU A N 1
ATOM 1651 C CA . GLU A 1 204 ? 1.937 -1.549 -29.836 1.00 66.62 204 GLU A CA 1
ATOM 1652 C C . GLU A 1 204 ? 3.216 -2.164 -29.246 1.00 66.62 204 GLU A C 1
ATOM 1654 O O . GLU A 1 204 ? 3.173 -2.964 -28.311 1.00 66.62 204 GLU A O 1
ATOM 1659 N N . ASN A 1 205 ? 4.376 -1.739 -29.747 1.00 74.75 205 ASN A N 1
ATOM 1660 C CA . ASN A 1 205 ? 5.684 -2.166 -29.268 1.00 74.75 205 ASN A CA 1
ATOM 1661 C C . ASN A 1 205 ? 6.257 -1.234 -28.188 1.00 74.75 205 ASN A C 1
ATOM 1663 O O . ASN A 1 205 ? 7.407 -1.421 -27.805 1.00 74.75 205 ASN A O 1
ATOM 1667 N N . LEU A 1 206 ? 5.496 -0.260 -27.673 1.00 78.75 206 LEU A N 1
ATOM 1668 C CA . LEU A 1 206 ? 5.928 0.594 -26.554 1.00 78.75 206 LEU A CA 1
ATOM 1669 C C . LEU A 1 206 ? 5.686 -0.050 -25.182 1.00 78.75 206 LEU A C 1
ATOM 1671 O O . LEU A 1 206 ? 6.331 0.322 -24.201 1.00 78.75 206 LEU A O 1
ATOM 1675 N N . ARG A 1 207 ? 4.787 -1.035 -25.093 1.00 82.38 207 ARG A N 1
ATOM 1676 C CA . ARG A 1 207 ? 4.526 -1.752 -23.840 1.00 82.38 207 ARG A CA 1
ATOM 1677 C C . ARG A 1 207 ? 5.619 -2.787 -23.561 1.00 82.38 207 ARG A C 1
ATOM 1679 O O . ARG A 1 207 ? 6.108 -3.473 -24.464 1.00 82.38 207 ARG A O 1
ATOM 1686 N N . MET A 1 208 ? 5.996 -2.896 -22.289 1.00 81.81 208 MET A N 1
ATOM 1687 C CA . MET A 1 208 ? 6.867 -3.965 -21.792 1.00 81.81 208 MET A CA 1
ATOM 1688 C C . MET A 1 208 ? 6.181 -5.323 -21.989 1.00 81.81 208 MET A C 1
ATOM 1690 O O . MET A 1 208 ? 4.971 -5.438 -21.793 1.00 81.81 208 MET A O 1
ATOM 1694 N N . LYS A 1 209 ? 6.945 -6.340 -22.398 1.00 78.81 209 LYS A N 1
ATOM 1695 C CA . LYS A 1 209 ? 6.447 -7.699 -22.669 1.00 78.81 209 LYS A CA 1
ATOM 1696 C C . LYS A 1 209 ? 6.965 -8.666 -21.602 1.00 78.81 209 LYS A C 1
ATOM 1698 O O . LYS A 1 209 ? 8.005 -8.419 -20.995 1.00 78.81 209 LYS A O 1
ATOM 1703 N N . SER A 1 210 ? 6.292 -9.803 -21.413 1.00 73.44 210 SER A N 1
ATOM 1704 C CA . SER A 1 210 ? 6.753 -10.876 -20.508 1.00 73.44 210 SER A CA 1
ATOM 1705 C C . SER A 1 210 ? 8.160 -11.376 -20.863 1.00 73.44 210 SER A C 1
ATOM 1707 O O . SER A 1 210 ? 8.950 -11.701 -19.980 1.00 73.44 210 SER A O 1
ATOM 1709 N N . SER A 1 211 ? 8.529 -11.323 -22.146 1.00 74.81 211 SER A N 1
ATOM 1710 C CA . SER A 1 211 ? 9.875 -11.635 -22.635 1.00 74.81 211 SER A CA 1
ATOM 1711 C C . SER A 1 211 ? 10.978 -10.745 -22.048 1.00 74.81 211 SER A C 1
ATOM 1713 O O . SER A 1 211 ? 12.135 -11.148 -22.038 1.00 74.81 211 SER A O 1
ATOM 1715 N N . ASP A 1 212 ? 10.660 -9.538 -21.565 1.00 76.88 212 ASP A N 1
ATOM 1716 C CA . ASP A 1 212 ? 11.650 -8.643 -20.951 1.00 76.88 212 ASP A CA 1
ATOM 1717 C C . ASP A 1 212 ? 12.049 -9.076 -19.529 1.00 76.88 212 ASP A C 1
ATOM 1719 O O . ASP A 1 212 ? 13.078 -8.629 -19.023 1.00 76.88 212 ASP A O 1
ATOM 1723 N N . LEU A 1 213 ? 11.272 -9.970 -18.905 1.00 74.62 213 LEU A N 1
ATOM 1724 C CA . LEU A 1 213 ? 11.616 -10.626 -17.639 1.00 74.62 213 LEU A CA 1
ATOM 1725 C C . LEU A 1 213 ? 12.479 -11.884 -17.840 1.00 74.62 213 LEU A C 1
ATOM 1727 O O . LEU A 1 213 ? 12.956 -12.452 -16.855 1.00 74.62 213 LEU A O 1
ATOM 1731 N N . ALA A 1 214 ? 12.695 -12.330 -19.083 1.00 68.44 214 ALA A N 1
ATOM 1732 C CA . ALA A 1 214 ? 13.402 -13.575 -19.369 1.00 68.44 214 ALA A CA 1
ATOM 1733 C C . ALA A 1 214 ? 14.888 -13.523 -18.932 1.00 68.44 214 ALA A C 1
ATOM 1735 O O . ALA A 1 214 ? 15.524 -12.472 -19.025 1.00 68.44 214 ALA A O 1
ATOM 1736 N N . PRO A 1 215 ? 15.465 -14.652 -18.470 1.00 58.75 215 PRO A N 1
ATOM 1737 C CA . PRO A 1 215 ? 16.840 -14.718 -17.958 1.00 58.75 215 PRO A CA 1
ATOM 1738 C C . PRO A 1 215 ? 17.928 -14.547 -19.018 1.00 58.75 215 PRO A C 1
ATOM 1740 O O . PRO A 1 215 ? 19.049 -14.176 -18.681 1.00 58.75 215 PRO A O 1
ATOM 1743 N N . LYS A 1 216 ? 17.635 -14.852 -20.290 1.00 57.09 216 LYS A N 1
ATOM 1744 C CA . LYS A 1 216 ? 18.645 -14.794 -21.351 1.00 57.09 216 LYS A CA 1
ATOM 1745 C C . LYS A 1 216 ? 19.099 -13.346 -21.506 1.00 57.09 216 LYS A C 1
ATOM 1747 O O . LYS A 1 216 ? 18.279 -12.461 -21.733 1.00 57.09 216 LYS A O 1
ATOM 1752 N N . SER A 1 217 ? 20.402 -13.135 -21.352 1.00 53.84 217 SER A N 1
ATOM 1753 C CA . SER A 1 217 ? 21.122 -11.861 -21.334 1.00 53.84 217 SER A CA 1
ATOM 1754 C C . SER A 1 217 ? 21.028 -11.107 -22.665 1.00 53.84 217 SER A C 1
ATOM 1756 O O . SER A 1 217 ? 22.010 -10.899 -23.376 1.00 53.84 217 SER A O 1
ATOM 1758 N N . VAL A 1 218 ? 19.826 -10.658 -23.018 1.00 65.50 218 VAL A N 1
ATOM 1759 C CA . VAL A 1 218 ? 19.647 -9.684 -24.088 1.00 65.50 218 VAL A CA 1
ATOM 1760 C C . VAL A 1 218 ? 20.247 -8.375 -23.592 1.00 65.50 218 VAL A C 1
ATOM 1762 O O . VAL A 1 218 ? 19.898 -7.885 -22.511 1.00 65.50 218 VAL A O 1
ATOM 1765 N N . LYS A 1 219 ? 21.169 -7.815 -24.378 1.00 75.88 219 LYS A N 1
ATOM 1766 C CA . LYS A 1 219 ? 21.745 -6.495 -24.117 1.00 75.88 219 LYS A CA 1
ATOM 1767 C C . LYS A 1 219 ? 20.626 -5.446 -24.004 1.00 75.88 219 LYS A C 1
ATOM 1769 O O . LYS A 1 219 ? 19.472 -5.659 -24.389 1.00 75.88 219 LYS A O 1
ATOM 1774 N N . ILE A 1 220 ? 20.949 -4.315 -23.387 1.00 80.56 220 ILE A N 1
ATOM 1775 C CA . ILE A 1 220 ? 20.014 -3.192 -23.300 1.00 80.56 220 ILE A CA 1
ATOM 1776 C C . ILE A 1 220 ? 19.904 -2.585 -24.701 1.00 80.56 220 ILE A C 1
ATOM 1778 O O . ILE A 1 220 ? 20.799 -1.868 -25.140 1.00 80.56 220 ILE A O 1
ATOM 1782 N N . ASP A 1 221 ? 18.817 -2.910 -25.397 1.00 85.69 221 ASP A N 1
ATOM 1783 C CA . ASP A 1 221 ? 18.514 -2.367 -26.720 1.00 85.69 221 ASP A CA 1
ATOM 1784 C C . ASP A 1 221 ? 17.872 -0.982 -26.597 1.00 85.69 221 ASP A C 1
ATOM 1786 O O . ASP A 1 221 ? 17.124 -0.722 -25.650 1.00 85.69 221 ASP A O 1
ATOM 1790 N N . ASP A 1 222 ? 18.032 -0.132 -27.611 1.00 86.00 222 ASP A N 1
ATOM 1791 C CA . ASP A 1 222 ? 17.359 1.176 -27.656 1.00 86.00 222 ASP A CA 1
ATOM 1792 C C . ASP A 1 222 ? 15.830 1.039 -27.589 1.00 86.00 222 ASP A C 1
ATOM 1794 O O . ASP A 1 222 ? 15.157 1.788 -26.879 1.00 86.00 222 ASP A O 1
ATOM 1798 N N . LYS A 1 223 ? 15.276 -0.019 -28.197 1.00 86.81 223 LYS A N 1
ATOM 1799 C CA . LYS A 1 223 ? 13.851 -0.367 -28.073 1.00 86.81 223 LYS A CA 1
ATOM 1800 C C . LYS A 1 223 ? 13.444 -0.659 -26.627 1.00 86.81 223 LYS A C 1
ATOM 1802 O O . LYS A 1 223 ? 12.331 -0.342 -26.224 1.00 86.81 223 LYS A O 1
ATOM 1807 N N . PHE A 1 224 ? 14.304 -1.292 -25.828 1.00 87.69 224 PHE A N 1
ATOM 1808 C CA . PHE A 1 224 ? 14.022 -1.540 -24.411 1.00 87.69 224 PHE A CA 1
ATOM 1809 C C . PHE A 1 224 ? 14.117 -0.255 -23.582 1.00 87.69 224 PHE A C 1
ATOM 1811 O O . PHE A 1 224 ? 13.281 -0.047 -22.704 1.00 87.69 224 PHE A O 1
ATOM 1818 N N . ARG A 1 225 ? 15.074 0.629 -23.891 1.00 88.88 225 ARG A N 1
ATOM 1819 C CA . ARG A 1 225 ? 15.205 1.943 -23.237 1.00 88.88 225 ARG A CA 1
ATOM 1820 C C . ARG A 1 225 ? 13.933 2.772 -23.400 1.00 88.88 225 ARG A C 1
ATOM 1822 O O . ARG A 1 225 ? 13.356 3.211 -22.408 1.00 88.88 225 ARG A O 1
ATOM 1829 N N . VAL A 1 226 ? 13.439 2.885 -24.636 1.00 89.44 226 VAL A N 1
ATOM 1830 C CA . VAL A 1 226 ? 12.195 3.608 -24.945 1.00 89.44 226 VAL A CA 1
ATOM 1831 C C . VAL A 1 226 ? 10.993 2.983 -24.230 1.00 89.44 226 VAL A C 1
ATOM 1833 O O . VAL A 1 226 ? 10.221 3.703 -23.600 1.00 89.44 226 VAL A O 1
ATOM 1836 N N . ARG A 1 227 ? 10.852 1.649 -24.259 1.00 89.81 227 ARG A N 1
ATOM 1837 C CA . ARG A 1 227 ? 9.763 0.941 -23.560 1.00 89.81 227 ARG A CA 1
ATOM 1838 C C . ARG A 1 227 ? 9.782 1.166 -22.050 1.00 89.81 227 ARG A C 1
ATOM 1840 O O . ARG A 1 227 ? 8.742 1.456 -21.468 1.00 89.81 227 ARG A O 1
ATOM 1847 N N . SER A 1 228 ? 10.959 1.083 -21.432 1.00 90.81 228 SER A N 1
ATOM 1848 C CA . SER A 1 228 ? 11.131 1.281 -19.987 1.00 90.81 228 SER A CA 1
ATOM 1849 C C . SER A 1 228 ? 10.648 2.667 -19.561 1.00 90.81 228 SER A C 1
ATOM 1851 O O . SER A 1 228 ? 9.892 2.798 -18.599 1.00 90.81 228 SER A O 1
ATOM 1853 N N . ILE A 1 229 ? 11.018 3.697 -20.327 1.00 91.88 229 ILE A N 1
ATOM 1854 C CA . ILE A 1 229 ? 10.635 5.089 -20.063 1.00 91.88 229 ILE A CA 1
ATOM 1855 C C . ILE A 1 229 ? 9.154 5.316 -20.337 1.00 91.88 229 ILE A C 1
ATOM 1857 O O . ILE A 1 229 ? 8.480 5.932 -19.517 1.00 91.88 229 ILE A O 1
ATOM 1861 N N . TYR A 1 230 ? 8.622 4.765 -21.429 1.00 92.25 230 TYR A N 1
ATOM 1862 C CA . TYR A 1 230 ? 7.190 4.808 -21.713 1.00 92.25 230 TYR A CA 1
ATOM 1863 C C . TYR A 1 230 ? 6.374 4.237 -20.543 1.00 92.25 230 TYR A C 1
ATOM 1865 O O . TYR A 1 230 ? 5.446 4.885 -20.058 1.00 92.25 230 TYR A O 1
ATOM 1873 N N . THR A 1 231 ? 6.760 3.065 -20.025 1.00 92.56 231 THR A N 1
ATOM 1874 C CA . THR A 1 231 ? 6.088 2.470 -18.863 1.00 92.56 231 THR A CA 1
ATOM 1875 C C . THR A 1 231 ? 6.304 3.258 -17.577 1.00 92.56 231 THR A C 1
ATOM 1877 O O . THR A 1 231 ? 5.362 3.403 -16.804 1.00 92.56 231 THR A O 1
ATOM 1880 N N . ALA A 1 232 ? 7.496 3.816 -17.351 1.00 94.19 232 ALA A N 1
ATOM 1881 C CA . ALA A 1 232 ? 7.769 4.624 -16.168 1.00 94.19 232 ALA A CA 1
ATOM 1882 C C . ALA A 1 232 ? 6.907 5.896 -16.140 1.00 94.19 232 ALA A C 1
ATOM 1884 O O . ALA A 1 232 ? 6.298 6.206 -15.119 1.00 94.19 232 ALA A O 1
ATOM 1885 N N . LEU A 1 233 ? 6.792 6.592 -17.275 1.00 93.44 233 LEU A N 1
ATOM 1886 C CA . LEU A 1 233 ? 5.942 7.776 -17.421 1.00 93.44 233 LEU A CA 1
ATOM 1887 C C . LEU A 1 233 ? 4.454 7.436 -17.269 1.00 93.44 233 LEU A C 1
ATOM 1889 O O . LEU A 1 233 ? 3.732 8.174 -16.605 1.00 93.44 233 LEU A O 1
ATOM 1893 N N . GLY A 1 234 ? 4.004 6.303 -17.819 1.00 93.94 234 GLY A N 1
ATOM 1894 C CA . GLY A 1 234 ? 2.631 5.824 -17.630 1.00 93.94 234 GLY A CA 1
ATOM 1895 C C . GLY A 1 234 ? 2.311 5.451 -16.175 1.00 93.94 234 GLY A C 1
ATOM 1896 O O . GLY A 1 234 ? 1.213 5.705 -15.690 1.00 93.94 234 GLY A O 1
ATOM 1897 N N . LEU A 1 235 ? 3.270 4.889 -15.436 1.00 94.81 235 LEU A N 1
ATOM 1898 C CA . LEU A 1 235 ? 3.099 4.620 -14.004 1.00 94.81 235 LEU A CA 1
ATOM 1899 C C . LEU A 1 235 ? 3.095 5.916 -13.185 1.00 94.81 235 LEU A C 1
ATOM 1901 O O . LEU A 1 235 ? 2.287 6.053 -12.268 1.00 94.81 235 LEU A O 1
ATOM 1905 N N . LEU A 1 236 ? 3.935 6.893 -13.543 1.00 94.25 236 LEU A N 1
ATOM 1906 C CA . LEU A 1 236 ? 3.906 8.219 -12.926 1.00 94.25 236 LEU A CA 1
ATOM 1907 C C . LEU A 1 236 ? 2.568 8.925 -13.143 1.00 94.25 236 LEU A C 1
ATOM 1909 O O . LEU A 1 236 ? 2.059 9.509 -12.190 1.00 94.25 236 LEU A O 1
ATOM 1913 N N . SER A 1 237 ? 1.971 8.854 -14.341 1.00 94.19 237 SER A N 1
ATOM 1914 C CA . SER A 1 237 ? 0.655 9.467 -14.573 1.00 94.19 237 SER A CA 1
ATOM 1915 C C . SER A 1 237 ? -0.408 8.850 -13.668 1.00 94.19 237 SER A C 1
ATOM 1917 O O . SER A 1 237 ? -1.151 9.586 -13.026 1.00 94.19 237 SER A O 1
ATOM 1919 N N . ILE A 1 238 ? -0.408 7.518 -13.526 1.00 94.25 238 ILE A N 1
ATOM 1920 C CA . ILE A 1 238 ? -1.314 6.809 -12.610 1.00 94.25 238 ILE A CA 1
ATOM 1921 C C . ILE A 1 238 ? -1.116 7.284 -11.164 1.00 94.25 238 ILE A C 1
ATOM 1923 O O . ILE A 1 238 ? -2.092 7.572 -10.474 1.00 94.25 238 ILE A O 1
ATOM 1927 N N . PHE A 1 239 ? 0.126 7.400 -10.685 1.00 93.44 239 PHE A N 1
ATOM 1928 C CA . PHE A 1 239 ? 0.382 7.855 -9.315 1.00 93.44 239 PHE A CA 1
ATOM 1929 C C . PHE A 1 239 ? -0.004 9.316 -9.080 1.00 93.44 239 PHE A C 1
ATOM 1931 O O . PHE A 1 239 ? -0.581 9.632 -8.039 1.00 93.44 239 PHE A O 1
ATOM 1938 N N . ILE A 1 240 ? 0.260 10.199 -10.044 1.00 92.88 240 ILE A N 1
ATOM 1939 C CA . ILE A 1 240 ? -0.156 11.604 -9.970 1.00 92.88 240 ILE A CA 1
ATOM 1940 C C . ILE A 1 240 ? -1.683 11.688 -9.902 1.00 92.88 240 ILE A C 1
ATOM 1942 O O . ILE A 1 240 ? -2.210 12.399 -9.048 1.00 92.88 240 ILE A O 1
ATOM 1946 N N . ASP A 1 241 ? -2.400 10.913 -10.717 1.00 92.75 241 ASP A N 1
ATOM 1947 C CA . ASP A 1 241 ? -3.863 10.870 -10.686 1.00 92.75 241 ASP A CA 1
ATOM 1948 C C . ASP A 1 241 ? -4.428 10.324 -9.370 1.00 92.75 241 ASP A C 1
ATOM 1950 O O . ASP A 1 241 ? -5.450 10.819 -8.891 1.00 92.75 241 ASP A O 1
ATOM 1954 N N . LEU A 1 242 ? -3.764 9.338 -8.758 1.00 92.44 242 LEU A N 1
ATOM 1955 C CA . LEU A 1 242 ? -4.163 8.788 -7.460 1.00 92.44 242 LEU A CA 1
ATOM 1956 C C . LEU A 1 242 ? -3.939 9.777 -6.308 1.00 92.44 242 LEU A C 1
ATOM 1958 O O . LEU A 1 242 ? -4.728 9.798 -5.360 1.00 92.44 242 LEU A O 1
ATOM 1962 N N . TRP A 1 243 ? -2.875 10.581 -6.372 1.00 91.88 243 TRP A N 1
ATOM 1963 C CA . TRP A 1 243 ? -2.448 11.447 -5.268 1.00 91.88 243 TRP A CA 1
ATOM 1964 C C . TRP A 1 243 ? -2.790 12.928 -5.443 1.00 91.88 243 TRP A C 1
ATOM 1966 O O . TRP A 1 243 ? -2.595 13.693 -4.499 1.00 91.88 243 TRP A O 1
ATOM 1976 N N . LYS A 1 244 ? -3.350 13.351 -6.584 1.00 89.19 244 LYS A N 1
ATOM 1977 C CA . LYS A 1 244 ? -3.725 14.757 -6.844 1.00 89.19 244 LYS A CA 1
ATOM 1978 C C . LYS A 1 244 ? -4.682 15.357 -5.811 1.00 89.19 244 LYS A C 1
ATOM 1980 O O . LYS A 1 244 ? -4.720 16.579 -5.666 1.00 89.19 244 LYS A O 1
ATOM 1985 N N . ASP A 1 245 ? -5.463 14.521 -5.128 1.00 86.94 245 ASP A N 1
ATOM 1986 C CA . ASP A 1 245 ? -6.435 14.934 -4.107 1.00 86.94 245 ASP A CA 1
ATOM 1987 C C . ASP A 1 245 ? -5.830 14.981 -2.695 1.00 86.94 245 ASP A C 1
ATOM 1989 O O . ASP A 1 245 ? -6.444 15.507 -1.771 1.00 86.94 245 ASP A O 1
ATOM 1993 N N . ILE A 1 246 ? -4.628 14.428 -2.502 1.00 87.88 246 ILE A N 1
ATOM 1994 C CA . ILE A 1 246 ? -3.978 14.380 -1.194 1.00 87.88 246 ILE A CA 1
ATOM 1995 C C . ILE A 1 246 ? -3.333 15.739 -0.900 1.00 87.88 246 ILE A C 1
ATOM 1997 O O . ILE A 1 246 ? -2.537 16.257 -1.691 1.00 87.88 246 ILE A O 1
ATOM 2001 N N . HIS A 1 247 ? -3.633 16.296 0.275 1.00 85.75 247 HIS A N 1
ATOM 2002 C CA . HIS A 1 247 ? -2.972 17.498 0.780 1.00 85.75 247 HIS A CA 1
ATOM 2003 C C . HIS A 1 247 ? -1.466 17.263 0.917 1.00 85.75 247 HIS A C 1
ATOM 2005 O O . HIS A 1 247 ? -1.034 16.261 1.484 1.00 85.75 247 HIS A O 1
ATOM 2011 N N . GLY A 1 248 ? -0.649 18.190 0.424 1.00 83.56 248 GLY A N 1
ATOM 2012 C CA . GLY A 1 248 ? 0.802 18.031 0.507 1.00 83.56 248 GLY A CA 1
ATOM 2013 C C . GLY A 1 248 ? 1.426 17.192 -0.616 1.00 83.56 248 GLY A C 1
ATOM 2014 O O . GLY A 1 248 ? 2.644 17.036 -0.632 1.00 83.56 248 GLY A O 1
ATOM 2015 N N . SER A 1 249 ? 0.638 16.681 -1.570 1.00 87.44 249 SER A N 1
ATOM 2016 C CA . SER A 1 249 ? 1.129 15.831 -2.671 1.00 87.44 249 SER A CA 1
ATOM 2017 C C . SER A 1 249 ? 2.242 16.477 -3.505 1.00 87.44 249 SER A C 1
ATOM 2019 O O . SER A 1 249 ? 3.155 15.779 -3.945 1.00 87.44 249 SER A O 1
ATOM 2021 N N . TRP A 1 250 ? 2.240 17.809 -3.649 1.00 89.00 250 TRP A N 1
ATOM 2022 C CA . TRP A 1 250 ? 3.306 18.543 -4.340 1.00 89.00 250 TRP A CA 1
ATOM 2023 C C . TRP A 1 250 ? 4.703 18.293 -3.751 1.00 89.00 250 TRP A C 1
ATOM 2025 O O . TRP A 1 250 ? 5.652 18.178 -4.517 1.00 89.00 250 TRP A O 1
ATOM 2035 N N . LEU A 1 251 ? 4.862 18.162 -2.425 1.00 87.69 251 LEU A N 1
ATOM 2036 C CA . LEU A 1 251 ? 6.189 17.921 -1.829 1.00 87.69 251 LEU A CA 1
ATOM 2037 C C . LEU A 1 251 ? 6.787 16.583 -2.267 1.00 87.69 251 LEU A C 1
ATOM 2039 O O . LEU A 1 251 ? 8.000 16.461 -2.397 1.00 87.69 251 LEU A O 1
ATOM 2043 N N . LEU A 1 252 ? 5.932 15.585 -2.476 1.00 88.06 252 LEU A N 1
ATOM 2044 C CA . LEU A 1 252 ? 6.340 14.254 -2.904 1.00 88.06 252 LEU A CA 1
ATOM 2045 C C . LEU A 1 252 ? 6.576 14.192 -4.416 1.00 88.06 252 LEU A C 1
ATOM 2047 O O . LEU A 1 252 ? 7.454 13.469 -4.876 1.00 88.06 252 LEU A O 1
ATOM 2051 N N . LEU A 1 253 ? 5.802 14.960 -5.184 1.00 88.69 253 LEU A N 1
ATOM 2052 C CA . LEU A 1 253 ? 5.883 15.011 -6.642 1.00 88.69 253 LEU A CA 1
ATOM 2053 C C . LEU A 1 253 ? 6.890 16.047 -7.164 1.00 88.69 253 LEU A C 1
ATOM 2055 O O . LEU A 1 253 ? 7.210 16.029 -8.351 1.00 88.69 253 LEU A O 1
ATOM 2059 N N . SER A 1 254 ? 7.422 16.927 -6.313 1.00 88.19 254 SER A N 1
ATOM 2060 C CA . SER A 1 254 ? 8.394 17.945 -6.725 1.00 88.19 254 SER A CA 1
ATOM 2061 C C . SER A 1 254 ? 9.639 17.360 -7.404 1.00 88.19 254 SER A C 1
ATOM 2063 O O . SER A 1 254 ? 9.981 17.868 -8.474 1.00 88.19 254 SER A O 1
ATOM 2065 N N . PRO A 1 255 ? 10.255 16.250 -6.930 1.00 88.69 255 PRO A N 1
ATOM 2066 C CA . PRO A 1 255 ? 11.437 15.698 -7.590 1.00 88.69 255 PRO A CA 1
ATOM 2067 C C . PRO A 1 255 ? 11.106 15.143 -8.980 1.00 88.69 255 PRO A C 1
ATOM 2069 O O . PRO A 1 255 ? 11.954 15.128 -9.867 1.00 88.69 255 PRO A O 1
ATOM 2072 N N . VAL A 1 256 ? 9.861 14.701 -9.196 1.00 90.06 256 VAL A N 1
ATOM 2073 C CA . VAL A 1 256 ? 9.404 14.162 -10.483 1.00 90.06 256 VAL A CA 1
ATOM 2074 C C . VAL A 1 256 ? 9.469 15.240 -11.568 1.00 90.06 256 VAL A C 1
ATOM 2076 O O . VAL A 1 256 ? 9.890 14.953 -12.686 1.00 90.06 256 VAL A O 1
ATOM 2079 N N . MET A 1 257 ? 9.110 16.487 -11.242 1.00 88.81 257 MET A N 1
ATOM 2080 C CA . MET A 1 257 ? 9.195 17.609 -12.185 1.00 88.81 257 MET A CA 1
ATOM 2081 C C . MET A 1 257 ? 10.645 17.856 -12.631 1.00 88.81 257 MET A C 1
ATOM 2083 O O . MET A 1 257 ? 10.910 18.009 -13.827 1.00 88.81 257 MET A O 1
ATOM 2087 N N . ASP A 1 258 ? 11.589 17.839 -11.691 1.00 87.94 258 ASP A N 1
ATOM 2088 C CA . ASP A 1 258 ? 13.010 18.063 -11.976 1.00 87.94 258 ASP A CA 1
ATOM 2089 C C . ASP A 1 258 ? 13.569 16.963 -12.894 1.00 87.94 258 ASP A C 1
ATOM 2091 O O . ASP A 1 258 ? 14.238 17.244 -13.888 1.00 87.94 258 ASP A O 1
ATOM 2095 N N . HIS A 1 259 ? 13.217 15.699 -12.637 1.00 87.56 259 HIS A N 1
ATOM 2096 C CA . HIS A 1 259 ? 13.646 14.576 -13.479 1.00 87.56 259 HIS A CA 1
ATOM 2097 C C . HIS A 1 259 ? 13.002 14.586 -14.872 1.00 87.56 259 HIS A C 1
ATOM 2099 O O . HIS A 1 259 ? 13.674 14.290 -15.859 1.00 87.56 259 HIS A O 1
ATOM 2105 N N . ILE A 1 260 ? 11.727 14.973 -14.992 1.00 88.56 260 ILE A N 1
ATOM 2106 C CA . ILE A 1 260 ? 11.039 15.073 -16.290 1.00 88.56 260 ILE A CA 1
ATOM 2107 C C . ILE A 1 260 ? 11.607 16.220 -17.141 1.00 88.56 260 ILE A C 1
ATOM 2109 O O . ILE A 1 260 ? 11.708 16.100 -18.362 1.00 88.56 260 ILE A O 1
ATOM 2113 N N . THR A 1 261 ? 11.963 17.350 -16.524 1.00 88.12 261 THR A N 1
ATOM 2114 C CA . THR A 1 261 ? 12.564 18.492 -17.239 1.00 88.12 261 THR A CA 1
ATOM 2115 C C . THR A 1 261 ? 13.987 18.214 -17.712 1.00 88.12 261 THR A C 1
ATOM 2117 O O . THR A 1 261 ? 14.384 18.739 -18.748 1.00 88.12 261 THR A O 1
ATOM 2120 N N . ALA A 1 262 ? 14.718 17.345 -17.012 1.00 87.19 262 ALA A N 1
ATOM 2121 C CA . ALA A 1 262 ? 16.061 16.921 -17.391 1.00 87.19 262 ALA A CA 1
ATOM 2122 C C . ALA A 1 262 ? 16.112 15.943 -18.585 1.00 87.19 262 ALA A C 1
ATOM 2124 O O . ALA A 1 262 ? 17.202 15.664 -19.090 1.00 87.19 262 ALA A O 1
ATOM 2125 N N . LEU A 1 263 ? 14.977 15.395 -19.034 1.00 86.19 263 LEU A N 1
ATOM 2126 C CA . LEU A 1 263 ? 14.933 14.429 -20.132 1.00 86.19 263 LEU A CA 1
ATOM 2127 C C . LEU A 1 263 ? 14.982 15.118 -21.509 1.00 86.19 263 LEU A C 1
ATOM 2129 O O . LEU A 1 263 ? 14.221 16.041 -21.796 1.00 86.19 263 LEU A O 1
ATOM 2133 N N . GLU A 1 264 ? 15.834 14.615 -22.404 1.00 85.69 264 GLU A N 1
ATOM 2134 C CA . GLU A 1 264 ? 15.958 15.113 -23.780 1.00 85.69 264 GLU A CA 1
ATOM 2135 C C . GLU A 1 264 ? 14.820 14.585 -24.672 1.00 85.69 264 GLU A C 1
ATOM 2137 O O . GLU A 1 264 ? 14.940 13.544 -25.320 1.00 85.69 264 GLU A O 1
ATOM 2142 N N . VAL A 1 265 ? 13.703 15.319 -24.715 1.00 83.25 265 VAL A N 1
ATOM 2143 C CA . VAL A 1 265 ? 12.463 14.915 -25.414 1.00 83.25 265 VAL A CA 1
ATOM 2144 C C . VAL A 1 265 ? 12.683 14.618 -26.904 1.00 83.25 265 VAL A C 1
ATOM 2146 O O . VAL A 1 265 ? 12.081 13.691 -27.438 1.00 83.25 265 VAL A O 1
ATOM 2149 N N . ASN A 1 266 ? 13.605 15.331 -27.558 1.00 84.06 266 ASN A N 1
ATOM 2150 C CA . ASN A 1 266 ? 13.867 15.231 -29.002 1.00 84.06 266 ASN A CA 1
ATOM 2151 C C . ASN A 1 266 ? 14.323 13.834 -29.467 1.00 84.06 266 ASN A C 1
ATOM 2153 O O . ASN A 1 266 ? 14.231 13.512 -30.651 1.00 84.06 266 ASN A O 1
ATOM 2157 N N . LYS A 1 267 ? 14.839 13.003 -28.552 1.00 84.38 267 LYS A N 1
ATOM 2158 C CA . LYS A 1 267 ? 15.356 11.662 -28.865 1.00 84.38 267 LYS A CA 1
ATOM 2159 C C . LYS A 1 267 ? 14.290 10.570 -28.870 1.00 84.38 267 LYS A C 1
ATOM 2161 O O . LYS A 1 267 ? 14.557 9.476 -29.371 1.00 84.38 267 LYS A O 1
ATOM 2166 N N . TYR A 1 268 ? 13.120 10.859 -28.308 1.00 86.06 268 TYR A N 1
ATOM 2167 C CA . TYR A 1 268 ? 12.030 9.909 -28.131 1.00 86.06 268 TYR A CA 1
ATOM 2168 C C . TYR A 1 268 ? 10.962 10.057 -29.224 1.00 86.06 268 TYR A C 1
ATOM 2170 O O . TYR A 1 268 ? 10.861 11.114 -29.850 1.00 86.06 268 TYR A O 1
ATOM 2178 N N . PRO A 1 269 ? 10.121 9.028 -29.442 1.00 88.50 269 PRO A N 1
ATOM 2179 C CA . PRO A 1 269 ? 8.949 9.149 -30.302 1.00 88.50 269 PRO A CA 1
ATOM 2180 C C . PRO A 1 269 ? 7.987 10.239 -29.806 1.00 88.50 269 PRO A C 1
ATOM 2182 O O . PRO A 1 269 ? 7.844 10.441 -28.596 1.00 88.50 269 PRO A O 1
ATOM 2185 N N . ALA A 1 270 ? 7.255 10.871 -30.730 1.00 86.81 270 ALA A N 1
ATOM 2186 C CA . ALA A 1 270 ? 6.321 11.968 -30.437 1.00 86.81 270 ALA A CA 1
ATOM 2187 C C . ALA A 1 270 ? 5.309 11.634 -29.322 1.00 86.81 270 ALA A C 1
ATOM 2189 O O . ALA A 1 270 ? 5.030 12.469 -28.465 1.00 86.81 270 ALA A O 1
ATOM 2190 N N . VAL A 1 271 ? 4.852 10.377 -29.262 1.00 88.56 271 VAL A N 1
ATOM 2191 C CA . VAL A 1 271 ? 3.935 9.871 -28.224 1.00 88.56 271 VAL A CA 1
ATOM 2192 C C . VAL A 1 271 ? 4.479 10.102 -26.809 1.00 88.56 271 VAL A C 1
ATOM 2194 O O . VAL A 1 271 ? 3.733 10.475 -25.907 1.00 88.56 271 VAL A O 1
ATOM 2197 N N . ILE A 1 272 ? 5.782 9.900 -26.593 1.00 87.50 272 ILE A N 1
ATOM 2198 C CA . ILE A 1 272 ? 6.416 10.115 -25.284 1.00 87.50 272 ILE A CA 1
ATOM 2199 C C . ILE A 1 272 ? 6.495 11.609 -24.967 1.00 87.50 272 ILE A C 1
ATOM 2201 O O . ILE A 1 272 ? 6.240 11.995 -23.826 1.00 87.50 272 ILE A O 1
ATOM 2205 N N . GLY A 1 273 ? 6.783 12.445 -25.969 1.00 88.19 273 GLY A N 1
ATOM 2206 C CA . GLY A 1 273 ? 6.755 13.901 -25.831 1.00 88.19 273 GLY A CA 1
ATOM 2207 C C . GLY A 1 273 ? 5.391 14.409 -25.362 1.00 88.19 273 GLY A C 1
ATOM 2208 O O . GLY A 1 273 ? 5.314 15.133 -24.370 1.00 88.19 273 GLY A O 1
ATOM 2209 N N . GLU A 1 274 ? 4.306 13.933 -25.977 1.00 91.00 274 GLU A N 1
ATOM 2210 C CA . GLU A 1 274 ? 2.943 14.273 -25.554 1.00 91.00 274 GLU A CA 1
ATOM 2211 C C . GLU A 1 274 ? 2.636 13.824 -24.119 1.00 91.00 274 GLU A C 1
ATOM 2213 O O . GLU A 1 274 ? 1.999 14.559 -23.362 1.00 91.00 274 GLU A O 1
ATOM 2218 N N . MET A 1 275 ? 3.075 12.625 -23.717 1.00 90.00 275 MET A N 1
ATOM 2219 C CA . MET A 1 275 ? 2.888 12.155 -22.338 1.00 90.00 275 MET A CA 1
ATOM 2220 C C . MET A 1 275 ? 3.638 13.035 -21.337 1.00 90.00 275 MET A C 1
ATOM 2222 O O . MET A 1 275 ? 3.083 13.388 -20.300 1.00 90.00 275 MET A O 1
ATOM 2226 N N . ILE A 1 276 ? 4.873 13.425 -21.65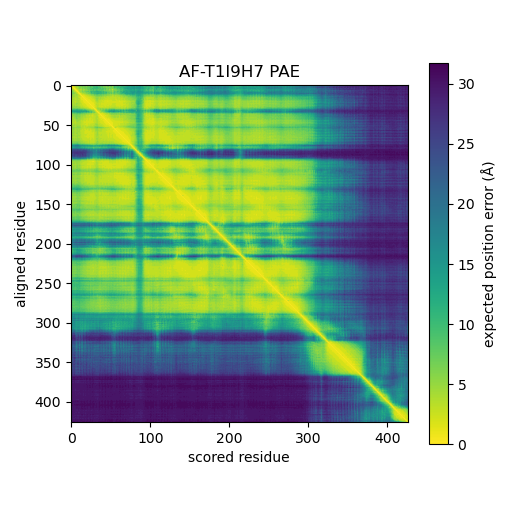5 1.00 91.56 276 ILE A N 1
ATOM 2227 C CA . ILE A 1 276 ? 5.677 14.324 -20.822 1.00 91.56 276 ILE A CA 1
ATOM 2228 C C . ILE A 1 276 ? 4.996 15.684 -20.679 1.00 91.56 276 ILE A C 1
ATOM 2230 O O . ILE A 1 276 ? 4.930 16.224 -19.576 1.00 91.56 276 ILE A O 1
ATOM 2234 N N . GLU A 1 277 ? 4.457 16.240 -21.763 1.00 92.25 277 GLU A N 1
ATOM 2235 C CA . GLU A 1 277 ? 3.712 17.495 -21.698 1.00 92.25 277 GLU A CA 1
ATOM 2236 C C . GLU A 1 277 ? 2.453 17.380 -20.840 1.00 92.25 277 GLU A C 1
ATOM 2238 O O . GLU A 1 277 ? 2.206 18.249 -20.003 1.00 92.25 277 GLU A O 1
ATOM 2243 N N . LYS A 1 278 ? 1.677 16.302 -21.004 1.00 93.19 278 LYS A N 1
ATOM 2244 C CA . LYS A 1 278 ? 0.492 16.033 -20.175 1.00 93.19 278 LYS A CA 1
ATOM 2245 C C . LYS A 1 278 ? 0.866 15.943 -18.694 1.00 93.19 278 LYS A C 1
ATOM 2247 O O . LYS A 1 278 ? 0.227 16.591 -17.872 1.00 93.19 278 LYS A O 1
ATOM 2252 N N . LEU A 1 279 ? 1.941 15.224 -18.368 1.00 92.25 279 LEU A N 1
ATOM 2253 C CA . LEU A 1 279 ? 2.471 15.107 -17.007 1.00 92.25 279 LEU A CA 1
ATOM 2254 C C . LEU A 1 279 ? 2.922 16.454 -16.429 1.00 92.25 279 LEU A C 1
ATOM 2256 O O . LEU A 1 279 ? 2.638 16.760 -15.274 1.00 92.25 279 LEU A O 1
ATOM 2260 N N . LYS A 1 280 ? 3.599 17.293 -17.221 1.00 92.75 280 LYS A N 1
ATOM 2261 C CA . LYS A 1 280 ? 3.988 18.642 -16.783 1.00 92.75 280 LYS A CA 1
ATOM 2262 C C . LYS A 1 280 ? 2.762 19.492 -16.448 1.00 92.75 280 LYS A C 1
ATOM 2264 O O . LYS A 1 280 ? 2.772 20.180 -15.431 1.00 92.75 280 LYS A O 1
ATOM 2269 N N . ARG A 1 281 ? 1.706 19.429 -17.268 1.00 93.00 281 ARG A N 1
ATOM 2270 C CA . ARG A 1 281 ? 0.452 20.167 -17.033 1.00 93.00 281 ARG A CA 1
ATOM 2271 C C . ARG A 1 281 ? -0.222 19.724 -15.732 1.00 93.00 281 ARG A C 1
ATOM 2273 O O . ARG A 1 281 ? -0.476 20.570 -14.881 1.00 93.00 281 ARG A O 1
ATOM 2280 N N . THR A 1 282 ? -0.407 18.420 -15.521 1.00 91.69 282 THR A N 1
ATOM 2281 C CA . THR A 1 282 ? -1.037 17.906 -14.290 1.00 91.69 282 THR A CA 1
ATOM 2282 C C . THR A 1 282 ? -0.212 18.212 -13.038 1.00 91.69 282 THR A C 1
ATOM 2284 O O . THR A 1 282 ? -0.763 18.564 -11.997 1.00 91.69 282 THR A O 1
ATOM 2287 N N . LEU A 1 283 ? 1.120 18.163 -13.121 1.00 90.94 283 LEU A N 1
ATOM 2288 C CA . LEU A 1 283 ? 1.988 18.551 -12.006 1.00 90.94 283 LEU A CA 1
ATOM 2289 C C . LEU A 1 283 ? 1.897 20.050 -11.677 1.00 90.94 283 LEU A C 1
ATOM 2291 O O . LEU A 1 283 ? 1.928 20.418 -10.502 1.00 90.94 283 LEU A O 1
ATOM 2295 N N . LEU A 1 284 ? 1.763 20.920 -12.684 1.00 91.31 284 LEU A N 1
ATOM 2296 C CA . LEU A 1 284 ? 1.542 22.356 -12.472 1.00 91.31 284 LEU A CA 1
ATOM 2297 C C . LEU A 1 284 ? 0.182 22.632 -11.820 1.00 91.31 284 LEU A C 1
ATOM 2299 O O . LEU A 1 284 ? 0.098 23.480 -10.932 1.00 91.31 284 LEU A O 1
ATOM 2303 N N . GLU A 1 285 ? -0.858 21.883 -12.190 1.00 90.19 285 GLU A N 1
ATOM 2304 C CA . GLU A 1 285 ? -2.162 21.945 -11.522 1.00 90.19 285 GLU A CA 1
ATOM 2305 C C . GLU A 1 285 ? -2.043 21.558 -10.044 1.00 90.19 285 GLU A C 1
ATOM 2307 O O . GLU A 1 285 ? -2.518 22.290 -9.176 1.00 90.19 285 GLU A O 1
ATOM 2312 N N . VAL A 1 286 ? -1.340 20.466 -9.724 1.00 88.69 286 VAL A N 1
ATOM 2313 C CA . VAL A 1 286 ? -1.097 20.052 -8.329 1.00 88.69 286 VAL A CA 1
ATOM 2314 C C . VAL A 1 286 ? -0.306 21.114 -7.559 1.00 88.69 286 VAL A C 1
ATOM 2316 O O . VAL A 1 286 ? -0.643 21.411 -6.414 1.00 88.69 286 VAL A O 1
ATOM 2319 N N . LYS A 1 287 ? 0.696 21.740 -8.187 1.00 88.81 287 LYS A N 1
ATOM 2320 C CA . LYS A 1 287 ? 1.458 22.851 -7.596 1.00 88.81 287 LYS A CA 1
ATOM 2321 C C . LYS A 1 287 ? 0.569 24.055 -7.272 1.00 88.81 287 LYS A C 1
ATOM 2323 O O . LYS A 1 287 ? 0.751 24.687 -6.234 1.00 88.81 287 LYS A O 1
ATOM 2328 N N . SER A 1 288 ? -0.385 24.369 -8.151 1.00 87.69 288 SER A N 1
ATOM 2329 C CA . SER A 1 288 ? -1.268 25.534 -8.010 1.00 87.69 288 SER A CA 1
ATOM 2330 C C . SER A 1 288 ? -2.233 25.441 -6.825 1.00 87.69 288 SER A C 1
ATOM 2332 O O . SER A 1 288 ? -2.619 26.474 -6.285 1.00 87.69 288 SER A O 1
ATOM 2334 N N . LYS A 1 289 ? -2.565 24.224 -6.363 1.00 83.81 289 LYS A N 1
ATOM 2335 C CA . LYS A 1 289 ? -3.454 24.003 -5.208 1.00 83.81 289 LYS A CA 1
ATOM 2336 C C . LYS A 1 289 ? -2.897 24.575 -3.896 1.00 83.81 289 LYS A C 1
ATOM 2338 O O . LYS A 1 289 ? -3.666 24.811 -2.970 1.00 83.81 289 LYS A O 1
ATOM 2343 N N . GLY A 1 290 ? -1.589 24.834 -3.823 1.00 76.56 290 GLY A N 1
ATOM 2344 C CA . GLY A 1 290 ? -0.951 25.438 -2.655 1.00 76.56 290 GLY A CA 1
ATOM 2345 C C . GLY A 1 290 ? -0.988 24.553 -1.404 1.00 76.56 290 GLY A C 1
ATOM 2346 O O . GLY A 1 290 ? -1.366 23.381 -1.444 1.00 76.56 290 GLY A O 1
ATOM 2347 N N . PHE A 1 291 ? -0.551 25.119 -0.278 1.00 80.75 291 PHE A N 1
ATOM 2348 C CA . PHE A 1 291 ? -0.588 24.461 1.026 1.00 80.75 291 PHE A CA 1
ATOM 2349 C C . PHE A 1 291 ? -1.488 25.235 1.974 1.00 80.75 291 PHE A C 1
ATOM 2351 O O . PHE A 1 291 ? -1.293 26.432 2.186 1.00 80.75 291 PHE A O 1
ATOM 2358 N N . GLU A 1 292 ? -2.422 24.532 2.599 1.00 79.12 292 GLU A N 1
ATOM 2359 C CA . GLU A 1 292 ? -3.096 25.051 3.778 1.00 79.12 292 GLU A CA 1
ATOM 2360 C C . GLU A 1 292 ? -2.177 24.863 4.994 1.00 79.12 292 GLU A C 1
ATOM 2362 O O . GLU A 1 292 ? -1.584 23.788 5.162 1.00 79.12 292 GLU A O 1
ATOM 2367 N N . PRO A 1 293 ? -2.006 25.887 5.846 1.00 83.06 293 PRO A N 1
ATOM 2368 C CA . PRO A 1 293 ? -1.190 25.757 7.043 1.00 83.06 293 PRO A CA 1
ATOM 2369 C C . PRO A 1 293 ? -1.795 24.704 7.978 1.00 83.06 293 PRO A C 1
ATOM 2371 O O . PRO A 1 293 ? -3.008 24.649 8.174 1.00 83.06 293 PRO A O 1
ATOM 2374 N N . ILE A 1 294 ? -0.949 23.875 8.596 1.00 86.44 294 ILE A N 1
ATOM 2375 C CA . ILE A 1 294 ? -1.411 22.849 9.538 1.00 86.44 294 ILE A CA 1
ATOM 2376 C C . ILE A 1 294 ? -1.986 23.537 10.779 1.00 86.44 294 ILE A C 1
ATOM 2378 O O . ILE A 1 294 ? -1.259 24.124 11.583 1.00 86.44 294 ILE A O 1
ATOM 2382 N N . ILE A 1 295 ? -3.298 23.422 10.965 1.00 88.31 295 ILE A N 1
ATOM 2383 C CA . ILE A 1 295 ? -3.987 23.927 12.150 1.00 88.31 295 ILE A CA 1
ATOM 2384 C C . ILE A 1 295 ? -4.014 22.813 13.196 1.00 88.31 295 ILE A C 1
ATOM 2386 O O . ILE A 1 295 ? -4.473 21.699 12.938 1.00 88.31 295 ILE A O 1
ATOM 2390 N N . LYS A 1 296 ? -3.539 23.101 14.413 1.00 86.62 296 LYS A N 1
ATOM 2391 C CA . LYS A 1 296 ? -3.701 22.172 15.538 1.00 86.62 296 LYS A CA 1
ATOM 2392 C C . LYS A 1 296 ? -5.193 21.946 15.771 1.00 86.62 296 LYS A C 1
ATOM 2394 O O . LYS A 1 296 ? -5.918 22.903 16.037 1.00 86.62 296 LYS A O 1
ATOM 2399 N N . GLN A 1 297 ? -5.638 20.689 15.705 1.00 84.94 297 GLN A N 1
ATOM 2400 C CA . GLN A 1 297 ? -7.025 20.348 16.012 1.00 84.94 297 GLN A CA 1
ATOM 2401 C C . GLN A 1 297 ? -7.384 20.877 17.401 1.00 84.94 297 GLN A C 1
ATOM 2403 O O . GLN A 1 297 ? -6.778 20.498 18.409 1.00 84.94 297 GLN A O 1
ATOM 2408 N N . GLN A 1 298 ? -8.370 21.770 17.448 1.00 86.81 298 GLN A N 1
ATOM 2409 C CA . GLN A 1 298 ? -8.892 22.264 18.710 1.00 86.81 298 GLN A CA 1
ATOM 2410 C C . GLN A 1 298 ? -9.566 21.099 19.433 1.00 86.81 298 GLN A C 1
ATOM 2412 O O . GLN A 1 298 ? -10.417 20.399 18.877 1.00 86.81 298 GLN A O 1
ATOM 2417 N N . LYS A 1 299 ? -9.164 20.857 20.683 1.00 86.56 299 LYS A N 1
ATOM 2418 C CA . LYS A 1 299 ? -9.828 19.852 21.511 1.00 86.56 299 LYS A CA 1
ATOM 2419 C C . LYS A 1 299 ? -11.253 20.322 21.749 1.00 86.56 299 LYS A C 1
ATOM 2421 O O . LYS A 1 299 ? -11.453 21.433 22.237 1.00 86.56 299 LYS A O 1
ATOM 2426 N N . LYS A 1 300 ? -12.228 19.461 21.454 1.00 88.62 300 LYS A N 1
ATOM 2427 C CA . LYS A 1 300 ? -13.606 19.713 21.878 1.00 88.62 300 LYS A CA 1
ATOM 2428 C C . LYS A 1 300 ? -13.594 19.940 23.399 1.00 88.62 300 LYS A C 1
ATOM 2430 O O . LYS A 1 300 ? -12.943 19.155 24.103 1.00 88.62 300 LYS A O 1
ATOM 2435 N N . PRO A 1 301 ? -14.237 21.004 23.909 1.00 90.44 301 PRO A N 1
ATOM 2436 C CA . PRO A 1 301 ? -14.280 21.256 25.342 1.00 90.44 301 PRO A CA 1
ATOM 2437 C C . PRO A 1 301 ? -14.877 20.030 26.035 1.00 90.44 301 PRO A C 1
ATOM 2439 O O . PRO A 1 301 ? -15.880 19.475 25.582 1.00 90.44 301 PRO A O 1
ATOM 2442 N N . LYS A 1 302 ? -14.221 19.557 27.100 1.00 90.69 302 LYS A N 1
ATOM 2443 C CA . LYS A 1 302 ? -14.736 18.424 27.873 1.00 90.69 302 LYS A CA 1
ATOM 2444 C C . LYS A 1 302 ? -16.085 18.833 28.456 1.00 90.69 302 LYS A C 1
ATOM 2446 O O . LYS A 1 302 ? -16.171 19.879 29.095 1.00 90.69 302 LYS A O 1
ATOM 2451 N N . ALA A 1 303 ? -17.110 18.011 28.244 1.00 93.25 303 ALA A N 1
ATOM 2452 C CA . ALA A 1 303 ? -18.391 18.214 28.902 1.00 93.25 303 ALA A CA 1
ATOM 2453 C C . ALA A 1 303 ? -18.186 18.251 30.425 1.00 93.25 303 ALA A C 1
ATOM 2455 O O . ALA A 1 303 ? -17.338 17.529 30.966 1.00 93.25 303 ALA A O 1
ATOM 2456 N N . LEU A 1 304 ? -18.950 19.107 31.106 1.00 93.38 304 LEU A N 1
ATOM 2457 C CA . LEU A 1 304 ? -18.997 19.109 32.564 1.00 93.38 304 LEU A CA 1
ATOM 2458 C C . LEU A 1 304 ? -19.404 17.715 33.045 1.00 93.38 304 LEU A C 1
ATOM 2460 O O . LEU A 1 304 ? -20.238 17.053 32.425 1.00 93.38 304 LEU A O 1
ATOM 2464 N N . ARG A 1 305 ? -18.807 17.261 34.150 1.00 92.94 305 ARG A N 1
ATOM 2465 C CA . ARG A 1 305 ? -19.230 16.010 34.780 1.00 92.94 305 ARG A CA 1
ATOM 2466 C C . ARG A 1 305 ? -20.667 16.190 35.254 1.00 92.94 305 ARG A C 1
ATOM 2468 O O . ARG A 1 305 ? -20.921 17.000 36.142 1.00 92.94 305 ARG A O 1
ATOM 2475 N N . LEU A 1 306 ? -21.581 15.455 34.638 1.00 94.38 306 LEU A N 1
ATOM 2476 C CA . LEU A 1 306 ? -22.945 15.340 35.122 1.00 94.38 306 LEU A CA 1
ATOM 2477 C C . LEU A 1 306 ? -22.927 14.382 36.314 1.00 94.38 306 LEU A C 1
ATOM 2479 O O . LEU A 1 306 ? -22.303 13.323 36.251 1.00 94.38 306 LEU A O 1
ATOM 2483 N N . TYR A 1 307 ? -23.557 14.793 37.408 1.00 92.56 307 TYR A N 1
ATOM 2484 C CA . TYR A 1 307 ? -23.791 13.931 38.558 1.00 92.56 307 TYR A CA 1
ATOM 2485 C C . TYR A 1 307 ? -25.218 13.423 38.482 1.00 92.56 307 TYR A C 1
ATOM 2487 O O . TYR A 1 307 ? -26.143 14.219 38.297 1.00 92.56 307 TYR A O 1
ATOM 2495 N N . ASP A 1 308 ? -25.391 12.120 38.668 1.00 91.25 308 ASP A N 1
ATOM 2496 C CA . ASP A 1 308 ? -26.725 11.559 38.774 1.00 91.25 308 ASP A CA 1
ATOM 2497 C C . ASP A 1 308 ? -27.365 12.050 40.075 1.00 91.25 308 ASP A C 1
ATOM 2499 O O . ASP A 1 308 ? -26.772 11.924 41.158 1.00 91.25 308 ASP A O 1
ATOM 2503 N N . PRO A 1 309 ? -28.562 12.651 40.001 1.00 89.88 309 PRO A N 1
ATOM 2504 C CA . PRO A 1 309 ? -29.235 13.105 41.195 1.00 89.88 309 PRO A CA 1
ATOM 2505 C C . PRO A 1 309 ? -29.638 11.877 42.018 1.00 89.88 309 PRO A C 1
ATOM 2507 O O . PRO A 1 309 ? -30.264 10.946 41.515 1.00 89.88 309 PRO A O 1
ATOM 2510 N N . ASN A 1 310 ? -29.296 11.873 43.308 1.00 83.62 310 ASN A N 1
ATOM 2511 C CA . ASN A 1 310 ? -29.649 10.788 44.227 1.00 83.62 310 ASN A CA 1
ATOM 2512 C C . ASN A 1 310 ? -31.125 10.897 44.655 1.00 83.62 310 ASN A C 1
ATOM 2514 O O . ASN A 1 310 ? -31.446 11.165 45.816 1.00 83.62 310 ASN A O 1
ATOM 2518 N N . ILE A 1 311 ? -32.023 10.767 43.680 1.00 80.44 311 ILE A N 1
ATOM 2519 C CA . ILE A 1 311 ? -33.472 10.818 43.857 1.00 80.44 311 ILE A CA 1
ATOM 2520 C C . ILE A 1 311 ? -33.967 9.390 44.041 1.00 80.44 311 ILE A C 1
ATOM 2522 O O . ILE A 1 311 ? -33.632 8.483 43.282 1.00 80.44 311 ILE A O 1
ATOM 2526 N N . ARG A 1 312 ? -34.786 9.181 45.069 1.00 71.81 312 ARG A N 1
ATOM 2527 C CA . ARG A 1 312 ? -35.445 7.895 45.289 1.00 71.81 312 ARG A CA 1
ATOM 2528 C C . ARG A 1 312 ? -36.718 7.830 44.444 1.00 71.81 312 ARG A C 1
ATOM 2530 O O . ARG A 1 312 ? -37.450 8.816 44.430 1.00 71.81 312 ARG A O 1
ATOM 2537 N N . PRO A 1 313 ? -37.027 6.684 43.816 1.00 77.00 313 PRO A N 1
ATOM 2538 C CA . PRO A 1 313 ? -38.213 6.542 42.971 1.00 77.00 313 PRO A CA 1
ATOM 2539 C C . PRO A 1 313 ? -39.531 6.679 43.752 1.00 77.00 313 PRO A C 1
ATOM 2541 O O . PRO A 1 313 ? -40.532 7.097 43.184 1.00 77.00 313 PRO A O 1
ATOM 2544 N N . VAL A 1 314 ? -39.532 6.372 45.057 1.00 77.88 314 VAL A N 1
ATOM 2545 C CA . VAL A 1 314 ? -40.688 6.547 45.950 1.00 77.88 314 VAL A CA 1
ATOM 2546 C C . VAL A 1 314 ? -40.306 7.494 47.085 1.00 77.88 314 VAL A C 1
ATOM 2548 O O . VAL A 1 314 ? -39.440 7.180 47.908 1.00 77.88 314 VAL A O 1
ATOM 2551 N N . TYR A 1 315 ? -40.940 8.666 47.118 1.00 69.69 315 TYR A N 1
ATOM 2552 C CA . TYR A 1 315 ? -40.760 9.663 48.168 1.00 69.69 315 TYR A CA 1
ATOM 2553 C C . TYR A 1 315 ? -41.899 9.568 49.185 1.00 69.69 315 TYR A C 1
ATOM 2555 O O . TYR A 1 315 ? -42.918 10.241 49.071 1.00 69.69 315 TYR A O 1
ATOM 2563 N N . ASP A 1 316 ? -41.711 8.737 50.208 1.00 71.62 316 ASP A N 1
ATOM 2564 C CA . ASP A 1 316 ? -42.578 8.755 51.382 1.00 71.62 316 ASP A CA 1
ATOM 2565 C C . ASP A 1 316 ? -41.987 9.703 52.434 1.00 71.62 316 ASP A C 1
ATOM 2567 O O . ASP A 1 316 ? -40.874 9.486 52.921 1.00 71.62 316 ASP A O 1
ATOM 2571 N N . ASN A 1 317 ? -42.766 10.694 52.893 1.00 65.38 317 ASN A N 1
ATOM 2572 C CA . ASN A 1 317 ? -42.418 11.565 54.037 1.00 65.38 317 ASN A CA 1
ATOM 2573 C C . ASN A 1 317 ? -42.080 10.778 55.326 1.00 65.38 317 ASN A C 1
ATOM 2575 O O . ASN A 1 317 ? -41.565 11.327 56.300 1.00 65.38 317 ASN A O 1
ATOM 2579 N N . ARG A 1 318 ? -42.364 9.470 55.356 1.00 63.31 318 ARG A N 1
ATOM 2580 C CA . ARG A 1 318 ? -42.022 8.538 56.434 1.00 63.31 318 ARG A CA 1
ATOM 2581 C C . ARG A 1 318 ? -40.728 7.801 56.104 1.00 63.31 318 ARG A C 1
ATOM 2583 O O . ARG A 1 318 ? -40.723 6.608 55.813 1.00 63.31 318 ARG A O 1
ATOM 2590 N N . PHE A 1 319 ? -39.616 8.520 56.205 1.00 56.72 319 PHE A N 1
ATOM 2591 C CA . PHE A 1 319 ? -38.286 7.978 55.946 1.00 56.72 319 PHE A CA 1
ATOM 2592 C C . PHE A 1 319 ? -37.965 6.809 56.900 1.00 56.72 319 PHE A C 1
ATOM 2594 O O . PHE A 1 319 ? -37.700 7.003 58.089 1.00 56.72 319 PHE A O 1
ATOM 2601 N N . ARG A 1 320 ? -37.958 5.573 56.391 1.00 58.78 320 ARG A N 1
ATOM 2602 C CA . ARG A 1 320 ? -37.392 4.409 57.087 1.00 58.78 320 ARG A CA 1
ATOM 2603 C C . ARG A 1 320 ? -36.038 4.102 56.455 1.00 58.78 320 ARG A C 1
ATOM 2605 O O . ARG A 1 320 ? -35.975 3.637 55.325 1.00 58.78 320 ARG A O 1
ATOM 2612 N N . LYS A 1 321 ? -34.942 4.380 57.172 1.00 59.94 321 LYS A N 1
ATOM 2613 C CA . LYS A 1 321 ? -33.655 3.750 56.842 1.00 59.94 321 LYS A CA 1
ATOM 2614 C C . LYS A 1 321 ? -33.828 2.248 57.072 1.00 59.94 321 LYS A C 1
ATOM 2616 O O . LYS A 1 321 ? -34.289 1.853 58.143 1.00 59.94 321 LYS A O 1
ATOM 2621 N N . GLN A 1 322 ? -33.555 1.451 56.049 1.00 60.03 322 GLN A N 1
ATOM 2622 C CA . GLN A 1 322 ? -33.592 -0.002 56.143 1.00 60.03 322 GLN A CA 1
ATOM 2623 C C . GLN A 1 322 ? -32.364 -0.449 56.947 1.00 60.03 322 GLN A C 1
ATOM 2625 O O . GLN A 1 322 ? -31.265 0.018 56.663 1.00 60.03 322 GLN A O 1
ATOM 2630 N N . ASN A 1 323 ? -32.593 -1.272 57.974 1.00 57.16 323 ASN A N 1
ATOM 2631 C CA . ASN A 1 323 ? -31.595 -1.990 58.776 1.00 57.16 323 ASN A CA 1
ATOM 2632 C C . ASN A 1 323 ? -30.353 -1.179 59.175 1.00 57.16 323 ASN A C 1
ATOM 2634 O O . ASN A 1 323 ? -29.238 -1.453 58.748 1.00 57.16 323 ASN A O 1
ATOM 2638 N N . ASP A 1 324 ? -30.561 -0.180 60.029 1.00 72.94 324 ASP A N 1
ATOM 2639 C CA . ASP A 1 324 ? -29.475 0.458 60.772 1.00 72.94 324 ASP A CA 1
ATOM 2640 C C . ASP A 1 324 ? -29.798 0.293 62.258 1.00 72.94 324 ASP A C 1
ATOM 2642 O O . ASP A 1 324 ? -30.804 0.843 62.725 1.00 72.94 324 ASP A O 1
ATOM 2646 N N . ASP A 1 325 ? -28.976 -0.449 63.003 1.00 79.12 325 ASP A N 1
ATOM 2647 C CA . ASP A 1 325 ? -29.133 -0.678 64.448 1.00 79.12 325 ASP A CA 1
ATOM 2648 C C . ASP A 1 325 ? -29.296 0.644 65.208 1.00 79.12 325 ASP A C 1
ATOM 2650 O O . ASP A 1 325 ? -30.026 0.750 66.198 1.00 79.12 325 ASP A O 1
ATOM 2654 N N . LYS A 1 326 ? -28.668 1.717 64.707 1.00 80.62 326 LYS A N 1
ATOM 2655 C CA . LYS A 1 326 ? -28.819 3.068 65.262 1.00 80.62 326 LYS A CA 1
ATOM 2656 C C . LYS A 1 326 ? -30.242 3.597 65.095 1.00 80.62 326 LYS A C 1
ATOM 2658 O O . LYS A 1 326 ? -30.734 4.316 65.966 1.00 80.62 326 LYS A O 1
ATOM 2663 N N . SER A 1 327 ? -30.911 3.272 63.991 1.00 79.50 327 SER A N 1
ATOM 2664 C CA . SER A 1 327 ? -32.305 3.653 63.751 1.00 79.50 327 SER A CA 1
ATOM 2665 C C . SER A 1 327 ? -33.270 2.882 64.656 1.00 79.50 327 SER A C 1
ATOM 2667 O O . SER A 1 327 ? -34.224 3.472 65.164 1.00 79.50 327 SER A O 1
ATOM 2669 N N . GLU A 1 328 ? -32.997 1.606 64.932 1.00 83.31 328 GLU A N 1
ATOM 2670 C CA . GLU A 1 328 ? -33.805 0.783 65.836 1.00 83.31 328 GLU A CA 1
ATOM 2671 C C . GLU A 1 328 ? -33.657 1.225 67.287 1.00 83.31 328 GLU A C 1
ATOM 2673 O O . GLU A 1 328 ? -34.657 1.480 67.959 1.00 83.31 328 GLU A O 1
ATOM 2678 N N . ARG A 1 329 ? -32.420 1.468 67.735 1.00 86.12 329 ARG A N 1
ATOM 2679 C CA . ARG A 1 329 ? -32.148 2.057 69.054 1.00 86.12 329 ARG A CA 1
ATOM 2680 C C . ARG A 1 329 ? -32.876 3.386 69.237 1.00 86.12 329 ARG A C 1
ATOM 2682 O O . ARG A 1 329 ? -33.504 3.605 70.270 1.00 86.12 329 ARG A O 1
ATOM 2689 N N . LYS A 1 330 ? -32.863 4.264 68.225 1.00 86.12 330 LYS A N 1
ATOM 2690 C CA . LYS A 1 330 ? -33.617 5.530 68.266 1.00 86.12 330 LYS A CA 1
ATOM 2691 C C . LYS A 1 330 ? -35.125 5.297 68.389 1.00 86.12 330 LYS A C 1
ATOM 2693 O O . LYS A 1 330 ? -35.752 5.950 69.217 1.00 86.12 330 LYS A O 1
ATOM 2698 N N . LYS A 1 331 ? -35.705 4.354 67.635 1.00 86.19 331 LYS A N 1
ATOM 2699 C CA . LYS A 1 331 ? -37.132 3.996 67.757 1.00 86.19 331 LYS A CA 1
ATOM 2700 C C . LYS A 1 331 ? -37.474 3.505 69.167 1.00 86.19 331 LYS A C 1
ATOM 2702 O O . LYS A 1 331 ? -38.478 3.947 69.724 1.00 86.19 331 LYS A O 1
ATOM 2707 N N . LEU A 1 332 ? -36.649 2.630 69.747 1.00 90.94 332 LEU A N 1
ATOM 2708 C CA . LEU A 1 332 ? -36.850 2.106 71.102 1.00 90.94 332 LEU A CA 1
ATOM 2709 C C . LEU A 1 332 ? -36.772 3.216 72.154 1.00 90.94 332 LEU A C 1
ATOM 2711 O O . LEU A 1 332 ? -37.661 3.323 72.993 1.00 90.94 332 LEU A O 1
ATOM 2715 N N . LEU A 1 333 ? -35.787 4.113 72.051 1.00 92.69 333 LEU A N 1
ATOM 2716 C CA . LEU A 1 333 ? -35.677 5.273 72.941 1.00 92.69 333 LEU A CA 1
ATOM 2717 C C . LEU A 1 333 ? -36.898 6.196 72.847 1.00 92.69 333 LEU A C 1
ATOM 2719 O O . LEU A 1 333 ? -37.365 6.709 73.864 1.00 92.69 333 LEU A O 1
ATOM 2723 N N . THR A 1 334 ? -37.435 6.416 71.644 1.00 93.00 334 THR A N 1
ATOM 2724 C CA . THR A 1 334 ? -38.654 7.215 71.467 1.00 93.00 334 THR A CA 1
ATOM 2725 C C . THR A 1 334 ? -39.868 6.543 72.110 1.00 93.00 334 THR A C 1
ATOM 2727 O O . THR A 1 334 ? -40.651 7.235 72.762 1.00 93.00 334 THR A O 1
ATOM 2730 N N . LYS A 1 335 ? -40.014 5.216 71.978 1.00 94.19 335 LYS A N 1
ATOM 2731 C CA . LYS A 1 335 ? -41.081 4.449 72.643 1.00 94.19 335 LYS A CA 1
ATOM 2732 C C . LYS A 1 335 ? -40.960 4.528 74.166 1.00 94.19 335 LYS A C 1
ATOM 2734 O O . LYS A 1 335 ? -41.904 4.975 74.809 1.00 94.19 335 LYS A O 1
ATOM 2739 N N . TYR A 1 336 ? -39.772 4.255 74.708 1.00 95.94 336 TYR A N 1
ATOM 2740 C CA . TYR A 1 336 ? -39.486 4.348 76.142 1.00 95.94 336 TYR A CA 1
ATOM 2741 C C . TYR A 1 336 ? -39.836 5.731 76.710 1.00 95.94 336 TYR A C 1
ATOM 2743 O O . TYR A 1 336 ? -40.573 5.849 77.684 1.00 95.94 336 TYR A O 1
ATOM 2751 N N . LYS A 1 337 ? -39.390 6.812 76.053 1.00 95.44 337 LYS A N 1
ATOM 2752 C CA . LYS A 1 337 ? -39.714 8.184 76.482 1.00 95.44 337 LYS A CA 1
ATOM 2753 C C . LYS A 1 337 ? -41.215 8.483 76.426 1.00 95.44 337 LYS A C 1
ATOM 2755 O O . LYS A 1 337 ? -41.703 9.258 77.247 1.00 95.44 337 LYS A O 1
ATOM 2760 N N . ARG A 1 338 ? -41.946 7.928 75.452 1.00 95.62 338 ARG A N 1
ATOM 2761 C CA . ARG A 1 338 ? -43.399 8.117 75.321 1.00 95.62 338 ARG A CA 1
ATOM 2762 C C . ARG A 1 338 ? -44.152 7.403 76.441 1.00 95.62 338 ARG A C 1
ATOM 2764 O O . ARG A 1 338 ? -45.031 8.021 77.037 1.00 95.62 338 ARG A O 1
ATOM 2771 N N . GLU A 1 339 ? -43.781 6.163 76.738 1.00 95.56 339 GLU A N 1
ATOM 2772 C CA . GLU A 1 339 ? -44.369 5.356 77.813 1.00 95.56 339 GLU A CA 1
ATOM 2773 C C . GLU A 1 339 ? -44.053 5.944 79.187 1.00 95.56 339 GLU A C 1
ATOM 2775 O O . GLU A 1 339 ? -44.971 6.211 79.957 1.00 95.56 339 GLU A O 1
ATOM 2780 N N . MET A 1 340 ? -42.792 6.306 79.445 1.00 94.12 340 MET A N 1
ATOM 2781 C CA . MET A 1 340 ? -42.375 6.970 80.685 1.00 94.12 340 MET A CA 1
ATOM 2782 C C . MET A 1 340 ? -43.156 8.272 80.929 1.00 94.12 340 MET A C 1
ATOM 2784 O O . MET A 1 340 ? -43.641 8.521 82.032 1.00 94.12 340 MET A O 1
ATOM 2788 N N . LYS A 1 341 ? -43.331 9.108 79.892 1.00 95.00 341 LYS A N 1
ATOM 2789 C CA . LYS A 1 341 ? -44.163 10.323 79.984 1.00 95.00 341 LYS A CA 1
ATOM 2790 C C . LYS A 1 341 ? -45.653 10.010 80.154 1.00 95.00 341 LYS A C 1
ATOM 2792 O O . LYS A 1 341 ? -46.372 10.823 80.729 1.00 95.00 341 LYS A O 1
ATOM 2797 N N . GLY A 1 342 ? -46.144 8.895 79.614 1.00 95.94 342 GLY A N 1
ATOM 2798 C CA . GLY A 1 342 ? -47.504 8.395 79.835 1.00 95.94 342 GLY A CA 1
ATOM 2799 C C . GLY A 1 342 ? -47.733 8.042 81.302 1.00 95.94 342 GLY A C 1
ATOM 2800 O O . GLY A 1 342 ? -48.567 8.673 81.945 1.00 95.94 342 GLY A O 1
ATOM 2801 N N . ALA A 1 343 ? -46.896 7.156 81.843 1.00 95.69 343 ALA A N 1
ATOM 2802 C CA . ALA A 1 343 ? -46.953 6.702 83.230 1.00 95.69 343 ALA A CA 1
ATOM 2803 C C . ALA A 1 343 ? -46.823 7.863 84.228 1.00 95.69 343 ALA A C 1
ATOM 2805 O O . ALA A 1 343 ? -47.627 7.997 85.144 1.00 95.69 343 ALA A O 1
ATOM 2806 N N . LEU A 1 344 ? -45.883 8.790 84.007 1.00 93.31 344 LEU A N 1
ATOM 2807 C CA . LEU A 1 344 ? -45.752 9.982 84.856 1.00 93.31 344 LEU A CA 1
ATOM 2808 C C . LEU A 1 344 ? -47.013 10.860 84.858 1.00 93.31 344 LEU A C 1
ATOM 2810 O O . LEU A 1 344 ? -47.322 11.486 85.872 1.00 93.31 344 LEU A O 1
ATOM 2814 N N . ARG A 1 345 ? -47.744 10.938 83.739 1.00 94.69 345 ARG A N 1
ATOM 2815 C CA . ARG A 1 345 ? -49.012 11.682 83.669 1.00 94.69 345 ARG A CA 1
ATOM 2816 C C . ARG A 1 345 ? -50.152 10.963 84.382 1.00 94.69 345 ARG A C 1
ATOM 2818 O O . ARG A 1 345 ? -51.053 11.641 84.865 1.00 94.69 345 ARG A O 1
ATOM 2825 N N . GLU A 1 346 ? -50.136 9.637 84.434 1.00 95.25 346 GLU A N 1
ATOM 2826 C CA . GLU A 1 346 ? -51.103 8.842 85.202 1.00 95.25 346 GLU A CA 1
ATOM 2827 C C . GLU A 1 346 ? -50.832 8.954 86.695 1.00 95.25 346 GLU A C 1
ATOM 2829 O O . GLU A 1 346 ? -51.709 9.411 87.412 1.00 95.25 346 GLU A O 1
ATOM 2834 N N . ILE A 1 347 ? -49.584 8.776 87.135 1.00 94.19 347 ILE A N 1
ATOM 2835 C CA . ILE A 1 347 ? -49.194 8.954 88.544 1.00 94.19 347 ILE A CA 1
ATOM 2836 C C . ILE A 1 347 ? -49.577 10.349 89.063 1.00 94.19 347 ILE A C 1
ATOM 2838 O O . ILE A 1 347 ? -50.026 10.502 90.198 1.00 94.19 347 ILE A O 1
ATOM 2842 N N . ARG A 1 348 ? -49.419 11.399 88.244 1.00 92.62 348 ARG A N 1
ATOM 2843 C CA . ARG A 1 348 ? -49.864 12.755 88.616 1.00 92.62 348 ARG A CA 1
ATOM 2844 C C . ARG A 1 348 ? -51.386 12.856 88.742 1.00 92.62 348 ARG A C 1
ATOM 2846 O O . ARG A 1 348 ? -51.852 13.501 89.680 1.00 92.62 348 ARG A O 1
ATOM 2853 N N . ARG A 1 349 ? -52.144 12.230 87.833 1.00 93.81 349 ARG A N 1
ATOM 2854 C CA . ARG A 1 349 ? -53.612 12.163 87.908 1.00 93.81 349 ARG A CA 1
ATOM 2855 C C . ARG A 1 349 ? -54.056 11.386 89.147 1.00 93.81 349 ARG A C 1
ATOM 2857 O O . ARG A 1 349 ? -54.860 11.911 89.909 1.00 93.81 349 ARG A O 1
ATOM 2864 N N . ASP A 1 350 ? -53.443 10.245 89.431 1.00 93.56 350 ASP A N 1
ATOM 2865 C CA . ASP A 1 350 ? -53.744 9.426 90.608 1.00 93.56 350 ASP A CA 1
ATOM 2866 C C . ASP A 1 350 ? -53.410 10.161 91.903 1.00 93.56 350 ASP A C 1
ATOM 2868 O O . ASP A 1 350 ? -54.203 10.172 92.839 1.00 93.56 350 ASP A O 1
ATOM 2872 N N . ARG A 1 351 ? -52.276 10.870 91.953 1.00 91.06 351 ARG A N 1
ATOM 2873 C CA . ARG A 1 351 ? -51.922 11.705 93.107 1.00 91.06 351 ARG A CA 1
ATOM 2874 C C . ARG A 1 351 ? -52.942 12.820 93.330 1.00 91.06 351 ARG A C 1
ATOM 2876 O O . ARG A 1 351 ? -53.312 13.063 94.475 1.00 91.06 351 ARG A O 1
ATOM 2883 N N . SER A 1 352 ? -53.397 13.484 92.264 1.00 85.94 352 SER A N 1
ATOM 2884 C CA . SER A 1 352 ? -54.449 14.505 92.370 1.00 85.94 352 SER A CA 1
ATOM 2885 C C . SER A 1 352 ? -55.783 13.907 92.825 1.00 85.94 352 SER A C 1
ATOM 2887 O O . SER A 1 352 ? -56.468 14.489 93.662 1.00 85.94 352 SER A O 1
ATOM 2889 N N . PHE A 1 353 ? -56.108 12.703 92.353 1.00 93.00 353 PHE A N 1
ATOM 2890 C CA . PHE A 1 353 ? -57.304 11.976 92.751 1.00 93.00 353 PHE A CA 1
ATOM 2891 C C . PHE A 1 353 ? -57.253 11.573 94.231 1.00 93.00 353 PHE A C 1
ATOM 2893 O O . PHE A 1 353 ? -58.166 11.904 94.981 1.00 93.00 353 PHE A O 1
ATOM 2900 N N . LEU A 1 354 ? -56.164 10.945 94.683 1.00 90.25 354 LEU A N 1
ATOM 2901 C CA . LEU A 1 354 ? -55.958 10.568 96.085 1.00 90.25 354 LEU A CA 1
ATOM 2902 C C . LEU A 1 354 ? -55.944 11.783 97.011 1.00 90.25 354 LEU A C 1
ATOM 2904 O O . LEU A 1 354 ? -56.483 11.709 98.112 1.00 90.25 354 LEU A O 1
ATOM 2908 N N . ALA A 1 355 ? -55.353 12.901 96.579 1.00 82.81 355 ALA A N 1
ATOM 2909 C CA . ALA A 1 355 ? -55.426 14.152 97.323 1.00 82.81 355 ALA A CA 1
ATOM 2910 C C . ALA A 1 355 ? -56.887 14.587 97.495 1.00 82.81 355 ALA A C 1
ATOM 2912 O O . ALA A 1 355 ? -57.313 14.811 98.622 1.00 82.81 355 ALA A O 1
ATOM 2913 N N . ASN A 1 356 ? -57.678 14.615 96.417 1.00 80.88 356 ASN A N 1
ATOM 2914 C CA . ASN A 1 356 ? -59.099 14.968 96.476 1.00 80.88 356 ASN A CA 1
ATOM 2915 C C . ASN A 1 356 ? -59.915 14.015 97.365 1.00 80.88 356 ASN A C 1
ATOM 2917 O O . ASN A 1 356 ? -60.795 14.471 98.092 1.00 80.88 356 ASN A O 1
ATOM 2921 N N . VAL A 1 357 ? -59.632 12.709 97.336 1.00 87.31 357 VAL A N 1
ATOM 2922 C CA . VAL A 1 357 ? -60.282 11.724 98.220 1.00 87.31 357 VAL A CA 1
ATOM 2923 C C . VAL A 1 357 ? -59.930 11.996 99.683 1.00 87.31 357 VAL A C 1
ATOM 2925 O O . VAL A 1 357 ? -60.837 12.134 100.499 1.00 87.31 357 VAL A O 1
ATOM 2928 N N . LYS A 1 358 ? -58.642 12.180 100.008 1.00 78.81 358 LYS A N 1
ATOM 2929 C CA . LYS A 1 358 ? -58.193 12.531 101.366 1.00 78.81 358 LYS A CA 1
ATOM 2930 C C . LYS A 1 358 ? -58.801 13.844 101.850 1.00 78.81 358 LYS A C 1
ATOM 2932 O O . LYS A 1 358 ? -59.258 13.918 102.984 1.00 78.81 358 LYS A O 1
ATOM 2937 N N . PHE A 1 359 ? -58.854 14.864 100.992 1.00 74.62 359 PHE A N 1
ATOM 2938 C CA . PHE A 1 359 ? -59.519 16.128 101.308 1.00 74.62 359 PHE A CA 1
ATOM 2939 C C . PHE A 1 359 ? -61.003 15.917 101.629 1.00 74.62 359 PHE A C 1
ATOM 2941 O O . PHE A 1 359 ? -61.475 16.439 102.633 1.00 74.62 359 PHE A O 1
ATOM 2948 N N . LYS A 1 360 ? -61.730 15.113 100.839 1.00 76.69 360 LYS A N 1
ATOM 2949 C CA . LYS A 1 360 ? -63.137 14.776 101.115 1.00 76.69 360 LYS A CA 1
ATOM 2950 C C . LYS A 1 360 ? -63.314 14.004 102.428 1.00 76.69 360 LYS A C 1
ATOM 2952 O O . LYS A 1 360 ? -64.270 14.266 103.150 1.00 76.69 360 LYS A O 1
ATOM 2957 N N . GLU A 1 361 ? -62.423 13.067 102.747 1.00 76.56 361 GLU A N 1
ATOM 2958 C CA . GLU A 1 361 ? -62.452 12.324 104.016 1.00 76.56 361 GLU A CA 1
ATOM 2959 C C . GLU A 1 361 ? -62.192 13.229 105.225 1.00 76.56 361 GLU A C 1
ATOM 2961 O O . GLU A 1 361 ? -62.912 13.139 106.216 1.00 76.56 361 GLU A O 1
ATOM 2966 N N . ILE A 1 362 ? -61.204 14.126 105.134 1.00 69.81 362 ILE A N 1
ATOM 2967 C CA . ILE A 1 362 ? -60.898 15.114 106.179 1.00 69.81 362 ILE A CA 1
ATOM 2968 C C . ILE A 1 362 ? -62.075 16.081 106.356 1.00 69.81 362 ILE A C 1
ATOM 2970 O O . ILE A 1 362 ? -62.512 16.292 107.482 1.00 69.81 362 ILE A O 1
ATOM 2974 N N . ALA A 1 363 ? -62.643 16.603 105.264 1.00 63.78 363 ALA A N 1
ATOM 2975 C CA . ALA A 1 363 ? -63.812 17.483 105.315 1.00 63.78 363 ALA A CA 1
ATOM 2976 C C . ALA A 1 363 ? -65.022 16.806 105.986 1.00 63.78 363 ALA A C 1
ATOM 2978 O O . ALA A 1 363 ? -65.648 17.401 106.862 1.00 63.78 363 ALA A O 1
ATOM 2979 N N . LYS A 1 364 ? -65.294 15.531 105.656 1.00 65.50 364 LYS A N 1
ATOM 2980 C CA . LYS A 1 364 ? -66.320 14.722 106.338 1.00 65.50 364 LYS A CA 1
ATOM 2981 C C . LYS A 1 364 ? -66.023 14.532 107.825 1.00 65.50 364 LYS A C 1
ATOM 2983 O O . LYS A 1 364 ? -66.944 14.588 108.630 1.00 65.50 364 LYS A O 1
ATOM 2988 N N . ARG A 1 365 ? -64.758 14.306 108.196 1.00 62.72 365 ARG A N 1
ATOM 2989 C CA . ARG A 1 365 ? -64.339 14.096 109.592 1.00 62.72 365 ARG A CA 1
ATOM 2990 C C . ARG A 1 365 ? -64.464 15.371 110.438 1.00 62.72 365 ARG A C 1
ATOM 2992 O O . ARG A 1 365 ? -64.791 15.271 111.611 1.00 62.72 365 ARG A O 1
ATOM 2999 N N . ILE A 1 366 ? -64.250 16.541 109.834 1.00 56.41 366 ILE A N 1
ATOM 3000 C CA . ILE A 1 366 ? -64.423 17.865 110.462 1.00 56.41 366 ILE A CA 1
ATOM 3001 C C . ILE A 1 366 ? -65.908 18.302 110.458 1.00 56.41 366 ILE A C 1
ATOM 3003 O O . ILE A 1 366 ? -66.269 19.302 111.066 1.00 56.41 366 ILE A O 1
ATOM 3007 N N . GLY A 1 367 ? -66.806 17.547 109.812 1.00 55.59 367 GLY A N 1
ATOM 3008 C CA . GLY A 1 367 ? -68.243 17.841 109.803 1.00 55.59 367 GLY A CA 1
ATOM 3009 C C . GLY A 1 367 ? -68.643 19.028 108.920 1.00 55.59 367 GLY A C 1
ATOM 3010 O O . GLY A 1 367 ? -69.772 19.502 109.013 1.00 55.59 367 GLY A O 1
ATOM 3011 N N . VAL A 1 368 ? -67.758 19.498 108.032 1.00 55.03 368 VAL A N 1
ATOM 3012 C CA . VAL A 1 368 ? -68.095 20.520 107.027 1.00 55.03 368 VAL A CA 1
ATOM 3013 C C . VAL A 1 368 ? -68.807 19.815 105.887 1.00 55.03 368 VAL A C 1
ATOM 3015 O O . VAL A 1 368 ? -68.175 19.391 104.917 1.00 55.03 368 VAL A O 1
ATOM 3018 N N . VAL A 1 369 ? -70.111 19.605 106.050 1.00 50.75 369 VAL A N 1
ATOM 3019 C CA . VAL A 1 369 ? -70.900 18.940 105.015 1.00 50.75 369 VAL A CA 1
ATOM 3020 C C . VAL A 1 369 ? -71.623 19.948 104.130 1.00 50.75 369 VAL A C 1
ATOM 3022 O O . VAL A 1 369 ? -71.417 19.834 102.938 1.00 50.75 369 VAL A O 1
ATOM 3025 N N . ASP A 1 370 ? -72.293 21.003 104.609 1.00 50.81 370 ASP A N 1
ATOM 3026 C CA . ASP A 1 370 ? -73.038 21.886 103.681 1.00 50.81 370 ASP A CA 1
ATOM 3027 C C . ASP A 1 370 ? -73.226 23.346 104.175 1.00 50.81 370 ASP A C 1
ATOM 3029 O O . ASP A 1 370 ? -74.354 23.803 104.292 1.00 50.81 370 ASP A O 1
ATOM 3033 N N . SER A 1 371 ? -72.146 24.088 104.482 1.00 43.88 371 SER A N 1
ATOM 3034 C CA . SER A 1 371 ? -72.058 25.577 104.395 1.00 43.88 371 SER A CA 1
ATOM 3035 C C . SER A 1 371 ? -70.796 26.109 105.104 1.00 43.88 371 SER A C 1
ATOM 3037 O O . SER A 1 371 ? -70.642 25.861 106.302 1.00 43.88 371 SER A O 1
ATOM 3039 N N . PRO A 1 372 ? -69.899 26.872 104.447 1.00 46.44 372 PRO A N 1
ATOM 3040 C CA . PRO A 1 372 ? -68.684 27.384 105.071 1.00 46.44 372 PRO A CA 1
ATOM 3041 C C . PRO A 1 372 ? -68.922 28.791 105.637 1.00 46.44 372 PRO A C 1
ATOM 3043 O O . PRO A 1 372 ? -68.327 29.757 105.168 1.00 46.44 372 PRO A O 1
ATOM 3046 N N . VAL A 1 373 ? -69.812 28.933 106.621 1.00 42.50 373 VAL A N 1
ATOM 3047 C CA . VAL A 1 373 ? -69.978 30.208 107.334 1.00 42.50 373 VAL A CA 1
ATOM 3048 C C . VAL A 1 373 ? -70.077 29.939 108.830 1.00 42.50 373 VAL A C 1
ATOM 3050 O O . VAL A 1 373 ? -70.968 29.232 109.292 1.00 42.50 373 VAL A O 1
ATOM 3053 N N . CYS A 1 374 ? -69.127 30.493 109.586 1.00 44.66 374 CYS A N 1
ATOM 3054 C CA . CYS A 1 374 ? -69.160 30.501 111.043 1.00 44.66 374 CYS A CA 1
ATOM 3055 C C . CYS A 1 374 ? -70.278 31.458 111.511 1.00 44.66 374 CYS A C 1
ATOM 3057 O O . CYS A 1 374 ? -70.235 32.634 111.137 1.00 44.66 374 CYS A O 1
ATOM 3059 N N . PRO A 1 375 ? -71.244 31.019 112.341 1.00 46.84 375 PRO A N 1
ATOM 3060 C CA . PRO A 1 375 ? -72.380 31.846 112.771 1.00 46.84 375 PRO A CA 1
ATOM 3061 C C . PRO A 1 375 ? -72.020 33.088 113.606 1.00 46.84 375 PRO A C 1
ATOM 3063 O O . PRO A 1 375 ? -72.891 33.910 113.862 1.00 46.84 375 PRO A O 1
ATOM 3066 N N . LEU A 1 376 ? -70.762 33.238 114.037 1.00 47.97 376 LEU A N 1
ATOM 3067 C CA . LEU A 1 376 ? -70.296 34.342 114.889 1.00 47.97 376 LEU A CA 1
ATOM 3068 C C . LEU A 1 376 ? -69.641 35.496 114.108 1.00 47.97 376 LEU A C 1
ATOM 3070 O O . LEU A 1 376 ? -69.377 36.545 114.680 1.00 47.97 376 LEU A O 1
ATOM 3074 N N . CYS A 1 377 ? -69.396 35.343 112.802 1.00 49.88 377 CYS A N 1
ATOM 3075 C CA . CYS A 1 377 ? -68.749 36.375 111.974 1.00 49.88 377 CYS A CA 1
ATOM 3076 C C . CYS A 1 377 ? -69.741 37.337 111.290 1.00 49.88 377 CYS A C 1
ATOM 3078 O O . CYS A 1 377 ? -69.350 38.074 110.391 1.00 49.88 377 CYS A O 1
ATOM 3080 N N . LEU A 1 378 ? -71.021 37.300 111.670 1.00 46.78 378 LEU A N 1
ATOM 3081 C CA . LEU A 1 378 ? -72.098 38.052 111.015 1.00 46.78 378 LEU A CA 1
ATOM 3082 C C . LEU A 1 378 ? -72.595 39.270 111.809 1.00 46.78 378 LEU A C 1
ATOM 3084 O O . LEU A 1 378 ? -73.517 39.923 111.330 1.00 46.78 378 LEU A O 1
ATOM 3088 N N . GLN A 1 379 ? -72.043 39.575 112.994 1.00 46.00 379 GLN A N 1
ATOM 3089 C CA . GLN A 1 379 ? -72.664 40.579 113.873 1.00 46.00 379 GLN A CA 1
ATOM 3090 C C . GLN A 1 379 ? -71.842 41.813 114.270 1.00 46.00 379 GLN A C 1
ATOM 3092 O O . GLN A 1 379 ? -72.496 42.800 114.582 1.00 46.00 379 GLN A O 1
ATOM 3097 N N . GLU A 1 380 ? -70.506 41.877 114.180 1.00 37.72 380 GLU A N 1
ATOM 3098 C CA . GLU A 1 380 ? -69.774 43.127 114.499 1.00 37.72 380 GLU A CA 1
ATOM 3099 C C . GLU A 1 380 ? -68.519 43.329 113.623 1.00 37.72 380 GLU A C 1
ATOM 3101 O O . GLU A 1 380 ? -67.797 42.377 113.322 1.00 37.72 380 GLU A O 1
ATOM 3106 N N . GLU A 1 381 ? -68.285 44.571 113.173 1.00 45.94 381 GLU A N 1
ATOM 3107 C CA . GLU A 1 381 ? -67.262 44.952 112.177 1.00 45.94 381 GLU A CA 1
ATOM 3108 C C . GLU A 1 381 ? -65.834 45.128 112.727 1.00 45.94 381 GLU A C 1
ATOM 3110 O O . GLU A 1 381 ? -64.904 45.295 111.940 1.00 45.94 381 GLU A O 1
ATOM 3115 N N . GLU A 1 382 ? -65.591 45.006 114.031 1.00 43.38 382 GLU A N 1
ATOM 3116 C CA . GLU A 1 382 ? -64.232 45.021 114.587 1.00 43.38 382 GLU A CA 1
ATOM 3117 C C . GLU A 1 382 ? -64.101 43.955 115.679 1.00 43.38 382 GLU A C 1
ATOM 3119 O O . GLU A 1 382 ? -64.854 43.946 116.647 1.00 43.38 382 GLU A O 1
ATOM 3124 N N . MET A 1 383 ? -63.153 43.023 115.521 1.00 39.94 383 MET A N 1
ATOM 3125 C CA . MET A 1 383 ? -62.893 41.995 116.532 1.00 39.94 383 MET A CA 1
ATOM 3126 C C . MET A 1 383 ? -61.665 42.326 117.386 1.00 39.94 383 MET A C 1
ATOM 3128 O O . MET A 1 383 ? -60.532 42.334 116.897 1.00 39.94 383 MET A O 1
ATOM 3132 N N . ASP A 1 384 ? -61.908 42.485 118.687 1.00 41.84 384 ASP A N 1
ATOM 3133 C CA . ASP A 1 384 ? -60.898 42.612 119.737 1.00 41.84 384 ASP A CA 1
ATOM 3134 C C . ASP A 1 384 ? -60.087 41.325 119.969 1.00 41.84 384 ASP A C 1
ATOM 3136 O O . ASP A 1 384 ? -60.532 40.199 119.722 1.00 41.84 384 ASP A O 1
ATOM 3140 N N . SER A 1 385 ? -58.885 41.484 120.536 1.00 49.47 385 SER A N 1
ATOM 3141 C CA . SER A 1 385 ? -57.901 40.418 120.806 1.00 49.47 385 SER A CA 1
ATOM 3142 C C . SER A 1 385 ? -58.391 39.285 121.722 1.00 49.47 385 SER A C 1
ATOM 3144 O O . SER A 1 385 ? -57.739 38.244 121.811 1.00 49.47 385 SER A O 1
ATOM 3146 N N . GLN A 1 386 ? -59.549 39.449 122.362 1.00 48.66 386 GLN A N 1
ATOM 3147 C CA . GLN A 1 386 ? -60.173 38.459 123.243 1.00 48.66 386 GLN A CA 1
ATOM 3148 C C . GLN A 1 386 ? -61.159 37.518 122.524 1.00 48.66 386 GLN A C 1
ATOM 3150 O O . GLN A 1 386 ? -61.620 36.559 123.134 1.00 48.66 386 GLN A O 1
ATOM 3155 N N . HIS A 1 387 ? -61.425 37.720 121.227 1.00 48.31 387 HIS A N 1
ATOM 3156 C CA . HIS A 1 387 ? -62.291 36.848 120.414 1.00 48.31 387 HIS A CA 1
ATOM 3157 C C . HIS A 1 387 ? -61.544 35.704 119.696 1.00 48.31 387 HIS A C 1
ATOM 3159 O O . HIS A 1 387 ? -62.166 34.787 119.159 1.00 48.31 387 HIS A O 1
ATOM 3165 N N . LEU A 1 388 ? -60.206 35.705 119.709 1.00 48.69 388 LEU A N 1
ATOM 3166 C CA . LEU A 1 388 ? -59.390 34.637 119.113 1.00 48.69 388 LEU A CA 1
ATOM 3167 C C . LEU A 1 388 ? -59.388 33.268 119.843 1.00 48.69 388 LEU A C 1
ATOM 3169 O O . LEU A 1 388 ? -59.228 32.266 119.148 1.00 48.69 388 LEU A O 1
ATOM 3173 N N . PRO A 1 389 ? -59.546 33.149 121.179 1.00 49.06 389 PRO A N 1
ATOM 3174 C CA . PRO A 1 389 ? -59.420 31.859 121.865 1.00 49.06 389 PRO A CA 1
ATOM 3175 C C . PRO A 1 389 ? -60.705 31.008 121.917 1.00 49.06 389 PRO A C 1
ATOM 3177 O O . PRO A 1 389 ? -60.640 29.872 122.375 1.00 49.06 389 PRO A O 1
ATOM 3180 N N . VAL A 1 390 ? -61.862 31.507 121.456 1.00 49.00 390 VAL A N 1
ATOM 3181 C CA . VAL A 1 390 ? -63.170 30.818 121.617 1.00 49.00 390 VAL A CA 1
ATOM 3182 C C . VAL A 1 390 ? -63.707 30.218 120.303 1.00 49.00 390 VAL A C 1
ATOM 3184 O O . VAL A 1 390 ? -64.709 29.505 120.290 1.00 49.00 390 VAL A O 1
ATOM 3187 N N . CYS A 1 391 ? -63.031 30.430 119.169 1.00 46.12 391 CYS A N 1
ATOM 3188 C CA . CYS A 1 391 ? -63.452 29.845 117.895 1.00 46.12 391 CYS A CA 1
ATOM 3189 C C . CYS A 1 391 ? -62.964 28.390 117.760 1.00 46.12 391 CYS A C 1
ATOM 3191 O O . CYS A 1 391 ? -61.784 28.138 117.511 1.00 46.12 391 CYS A O 1
ATOM 3193 N N . HIS A 1 392 ? -63.885 27.425 117.853 1.00 47.81 392 HIS A N 1
ATOM 3194 C CA . HIS A 1 392 ? -63.591 25.988 117.733 1.00 47.81 392 HIS A CA 1
ATOM 3195 C C . HIS A 1 392 ? -62.916 25.576 116.407 1.00 47.81 392 HIS A C 1
ATOM 3197 O O . HIS A 1 392 ? -62.278 24.530 116.361 1.00 47.81 392 HIS A O 1
ATOM 3203 N N . ALA A 1 393 ? -62.987 26.395 115.351 1.00 47.97 393 ALA A N 1
ATOM 3204 C CA . ALA A 1 393 ? -62.319 26.130 114.072 1.00 47.97 393 ALA A CA 1
ATOM 3205 C C . ALA A 1 393 ? -60.803 26.441 114.065 1.00 47.97 393 ALA A C 1
ATOM 3207 O O . ALA A 1 393 ? -60.117 26.081 113.111 1.00 47.97 393 ALA A O 1
ATOM 3208 N N . LEU A 1 394 ? -60.269 27.104 115.101 1.00 48.75 394 LEU A N 1
ATOM 3209 C CA . LEU A 1 394 ? -58.851 27.497 115.193 1.00 48.75 394 LEU A CA 1
ATOM 3210 C C . LEU A 1 394 ? -58.064 26.752 116.285 1.00 48.75 394 LEU A C 1
ATOM 3212 O O . LEU A 1 394 ? -56.838 26.850 116.318 1.00 48.75 394 LEU A O 1
ATOM 3216 N N . ILE A 1 395 ? -58.730 25.966 117.136 1.00 47.47 395 ILE A N 1
ATOM 3217 C CA . ILE A 1 395 ? -58.090 25.239 118.247 1.00 47.47 395 ILE A CA 1
ATOM 3218 C C . ILE A 1 395 ? -57.165 24.114 117.732 1.00 47.47 395 ILE A C 1
ATOM 3220 O O . ILE A 1 395 ? -56.073 23.929 118.266 1.00 47.47 395 ILE A O 1
ATOM 3224 N N . ASP A 1 396 ? -57.513 23.453 116.623 1.00 47.41 396 ASP A N 1
ATOM 3225 C CA . ASP A 1 396 ? -56.701 22.358 116.061 1.00 47.41 396 ASP A CA 1
ATOM 3226 C C . ASP A 1 396 ? -55.506 22.826 115.207 1.00 47.41 396 ASP A C 1
ATOM 3228 O O . ASP A 1 396 ? -54.573 22.058 114.968 1.00 47.41 396 ASP A O 1
ATOM 3232 N N . VAL A 1 397 ? -55.487 24.089 114.765 1.00 46.91 397 VAL A N 1
ATOM 3233 C CA . VAL A 1 397 ? -54.353 24.659 114.007 1.00 46.91 397 VAL A CA 1
ATOM 3234 C C . VAL A 1 397 ? -53.257 25.159 114.956 1.00 46.91 397 VAL A C 1
ATOM 3236 O O . VAL A 1 397 ? -52.073 25.015 114.665 1.00 46.91 397 VAL A O 1
ATOM 3239 N N . VAL A 1 398 ? -53.626 25.657 116.142 1.00 43.69 398 VAL A N 1
ATOM 3240 C CA . VAL A 1 398 ? -52.665 26.065 117.185 1.00 43.69 398 VAL A CA 1
ATOM 3241 C C . VAL A 1 398 ? -51.937 24.855 117.798 1.00 43.69 398 VAL A C 1
ATOM 3243 O O . VAL A 1 398 ? -50.783 24.976 118.212 1.00 43.69 398 VAL A O 1
ATOM 3246 N N . ALA A 1 399 ? -52.563 23.673 117.805 1.00 48.50 399 ALA A N 1
ATOM 3247 C CA . ALA A 1 399 ? -51.978 22.457 118.373 1.00 48.50 399 ALA A CA 1
ATOM 3248 C C . ALA A 1 399 ? -50.884 21.801 117.502 1.00 48.50 399 ALA A C 1
ATOM 3250 O O . ALA A 1 399 ? -50.058 21.073 118.048 1.00 48.50 399 ALA A O 1
ATOM 3251 N N . ASN A 1 400 ? -50.836 22.057 116.185 1.00 47.34 400 ASN A N 1
ATOM 3252 C CA . ASN A 1 400 ? -49.937 21.332 115.270 1.00 47.34 400 ASN A CA 1
ATOM 3253 C C . ASN A 1 400 ? -48.754 22.134 114.695 1.00 47.34 400 ASN A C 1
ATOM 3255 O O . ASN A 1 400 ? -47.838 21.504 114.179 1.00 47.34 400 ASN A O 1
ATOM 3259 N N . ASP A 1 401 ? -48.709 23.467 114.825 1.00 47.38 401 ASP A N 1
ATOM 3260 C CA . ASP A 1 401 ? -47.648 24.299 114.210 1.00 47.38 401 ASP A CA 1
ATOM 3261 C C . ASP A 1 401 ? -46.868 25.186 115.211 1.00 47.38 401 ASP A C 1
ATOM 3263 O O . ASP A 1 401 ? -46.219 26.160 114.835 1.00 47.38 401 ASP A O 1
ATOM 3267 N N . SER A 1 402 ? -46.873 24.859 116.508 1.00 42.59 402 SER A N 1
ATOM 3268 C CA . SER A 1 402 ? -46.212 25.668 117.552 1.00 42.59 402 SER A CA 1
ATOM 3269 C C . SER A 1 402 ? -44.728 25.356 117.800 1.00 42.59 402 SER A C 1
ATOM 3271 O O . SER A 1 402 ? -44.187 25.706 118.849 1.00 42.59 402 SER A O 1
ATOM 3273 N N . THR A 1 403 ? -44.014 24.772 116.835 1.00 44.91 403 THR A N 1
ATOM 3274 C CA . THR A 1 403 ? -42.550 24.664 116.920 1.00 44.91 403 THR A CA 1
ATOM 3275 C C . THR A 1 403 ? -41.887 25.450 115.801 1.00 44.91 403 THR A C 1
ATOM 3277 O O . THR A 1 403 ? -41.714 24.948 114.693 1.00 44.91 403 THR A O 1
ATOM 3280 N N . ASN A 1 404 ? -41.454 26.660 116.165 1.00 43.59 404 ASN A N 1
ATOM 3281 C CA . ASN A 1 404 ? -40.676 27.630 115.390 1.00 43.59 404 ASN A CA 1
ATOM 3282 C C . ASN A 1 404 ? -41.494 28.475 114.416 1.00 43.59 404 ASN A C 1
ATOM 3284 O O . ASN A 1 404 ? -41.688 28.049 113.289 1.00 43.59 404 ASN A O 1
ATOM 3288 N N . LEU A 1 405 ? -41.870 29.696 114.822 1.00 37.97 405 LEU A N 1
ATOM 3289 C CA . LEU A 1 405 ? -41.912 30.904 113.977 1.00 37.97 405 LEU A CA 1
ATOM 3290 C C . LEU A 1 405 ? -42.216 32.141 114.848 1.00 37.97 405 LEU A C 1
ATOM 3292 O O . LEU A 1 405 ? -42.992 32.078 115.801 1.00 37.97 405 LEU A O 1
ATOM 3296 N N . ASN A 1 406 ? -41.549 33.260 114.553 1.00 41.34 406 ASN A N 1
ATOM 3297 C CA . ASN A 1 406 ? -41.636 34.510 115.312 1.00 41.34 406 ASN A CA 1
ATOM 3298 C C . ASN A 1 406 ? -43.045 35.129 115.242 1.00 41.34 406 ASN A C 1
ATOM 3300 O O . ASN A 1 406 ? -43.733 35.049 114.228 1.00 41.34 406 ASN A O 1
ATOM 3304 N N . ILE A 1 407 ? -43.445 35.837 116.303 1.00 44.09 407 ILE A N 1
ATOM 3305 C CA . ILE A 1 407 ? -44.781 36.446 116.490 1.00 44.09 407 ILE A CA 1
ATOM 3306 C C . ILE A 1 407 ? -45.205 37.364 115.320 1.00 44.09 407 ILE A C 1
ATOM 3308 O O . ILE A 1 407 ? -46.395 37.485 115.023 1.00 44.09 407 ILE A O 1
ATOM 3312 N N . HIS A 1 408 ? -44.249 37.972 114.610 1.00 42.38 408 HIS A N 1
ATOM 3313 C CA . HIS A 1 408 ? -44.521 38.800 113.430 1.00 42.38 408 HIS A CA 1
ATOM 3314 C C . HIS A 1 408 ? -44.963 38.004 112.187 1.00 42.38 408 HIS A C 1
ATOM 3316 O O . HIS A 1 408 ? -45.759 38.521 111.402 1.00 42.38 408 HIS A O 1
ATOM 3322 N N . ASP A 1 409 ? -44.545 36.744 112.039 1.00 47.00 409 ASP A N 1
ATOM 3323 C CA . ASP A 1 409 ? -44.926 35.897 110.901 1.00 47.00 409 ASP A CA 1
ATOM 3324 C C . ASP A 1 409 ? -46.349 35.341 111.047 1.00 47.00 409 ASP A C 1
ATOM 3326 O O . ASP A 1 409 ? -47.066 35.206 110.056 1.00 47.00 409 ASP A O 1
ATOM 3330 N N . ASN A 1 410 ? -46.829 35.134 112.277 1.00 47.47 410 ASN A N 1
ATOM 3331 C CA . ASN A 1 410 ? -48.192 34.652 112.530 1.00 47.47 410 ASN A CA 1
ATOM 3332 C C . ASN A 1 410 ? -49.268 35.643 112.066 1.00 47.47 410 ASN A C 1
ATOM 3334 O O . ASN A 1 410 ? -50.287 35.233 111.511 1.00 47.47 410 ASN A O 1
ATOM 3338 N N . LYS A 1 411 ? -49.031 36.955 112.197 1.00 45.38 411 LYS A N 1
ATOM 3339 C CA . LYS A 1 411 ? -49.944 37.976 111.653 1.00 45.38 411 LYS A CA 1
ATOM 3340 C C . LYS A 1 411 ? -49.974 37.956 110.124 1.00 45.38 411 LYS A C 1
ATOM 3342 O O . LYS A 1 411 ? -51.049 38.104 109.546 1.00 45.38 411 LYS A O 1
ATOM 3347 N N . ALA A 1 412 ? -48.826 37.736 109.477 1.00 42.19 412 ALA A N 1
ATOM 3348 C CA . ALA A 1 412 ? -48.691 37.681 108.019 1.00 42.19 412 ALA A CA 1
ATOM 3349 C C . ALA A 1 412 ? -49.267 36.386 107.410 1.00 42.19 412 ALA A C 1
ATOM 3351 O O . ALA A 1 412 ? -49.839 36.405 106.320 1.00 42.19 412 ALA A O 1
ATOM 3352 N N . ILE A 1 413 ? -49.148 35.261 108.116 1.00 47.88 413 ILE A N 1
ATOM 3353 C CA . ILE A 1 413 ? -49.715 33.968 107.715 1.00 47.88 413 ILE A CA 1
ATOM 3354 C C . ILE A 1 413 ? -51.238 33.984 107.886 1.00 47.88 413 ILE A C 1
ATOM 3356 O O . ILE A 1 413 ? -51.955 33.597 106.965 1.00 47.88 413 ILE A O 1
ATOM 3360 N N . MET A 1 414 ? -51.748 34.530 108.995 1.00 48.72 414 MET A N 1
ATOM 3361 C CA . MET A 1 414 ? -53.190 34.645 109.237 1.00 48.72 414 MET A CA 1
ATOM 3362 C C . MET A 1 414 ? -53.880 35.635 108.289 1.00 48.72 414 MET A C 1
ATOM 3364 O O . MET A 1 414 ? -54.972 35.349 107.803 1.00 48.72 414 MET A O 1
ATOM 3368 N N . THR A 1 415 ? -53.233 36.752 107.927 1.00 46.16 415 THR A N 1
ATOM 3369 C CA . THR A 1 415 ? -53.754 37.650 106.876 1.00 46.16 415 THR A CA 1
ATOM 3370 C C . THR A 1 415 ? -53.725 36.998 105.493 1.00 46.16 415 THR A C 1
ATOM 3372 O O . THR A 1 415 ? -54.691 37.139 104.746 1.00 46.16 415 THR A O 1
ATOM 3375 N N . LYS A 1 416 ? -52.683 36.228 105.145 1.00 44.69 416 LYS A N 1
ATOM 3376 C CA . LYS A 1 416 ? -52.649 35.463 103.883 1.00 44.69 416 LYS A CA 1
ATOM 3377 C C . LYS A 1 416 ? -53.723 34.376 103.823 1.00 44.69 416 LYS A C 1
ATOM 3379 O O . LYS A 1 416 ? -54.311 34.183 102.763 1.00 44.69 416 LYS A O 1
ATOM 3384 N N . LEU A 1 417 ? -54.005 33.695 104.933 1.00 50.53 417 LEU A N 1
ATOM 3385 C CA . LEU A 1 417 ? -55.058 32.677 105.015 1.00 50.53 417 LEU A CA 1
ATOM 3386 C C . LEU A 1 417 ? -56.460 33.299 104.948 1.00 50.53 417 LEU A C 1
ATOM 3388 O O . LEU A 1 417 ? -57.315 32.775 104.237 1.00 50.53 417 LEU A O 1
ATOM 3392 N N . TYR A 1 418 ? -56.667 34.458 105.580 1.00 49.25 418 TYR A N 1
ATOM 3393 C CA . TYR A 1 418 ? -57.906 35.233 105.474 1.00 49.25 418 TYR A CA 1
ATOM 3394 C C . TYR A 1 418 ? -58.173 35.709 104.033 1.00 49.25 418 TYR A C 1
ATOM 3396 O O . TYR A 1 418 ? -59.251 35.468 103.493 1.00 49.25 418 TYR A O 1
ATOM 3404 N N . TRP A 1 419 ? -57.177 36.293 103.354 1.00 44.75 419 TRP A N 1
ATOM 3405 C CA . TRP A 1 419 ? -57.313 36.720 101.952 1.00 44.75 419 TRP A CA 1
ATOM 3406 C C . TRP A 1 419 ? -57.410 35.543 100.963 1.00 44.75 419 TRP A C 1
ATOM 3408 O O . TRP A 1 419 ? -58.093 35.659 99.946 1.00 44.75 419 TRP A O 1
ATOM 3418 N N . ALA A 1 420 ? -56.806 34.384 101.253 1.00 42.16 420 ALA A N 1
ATOM 3419 C CA . ALA A 1 420 ? -56.954 33.168 100.442 1.00 42.16 420 ALA A CA 1
ATOM 3420 C C . ALA A 1 420 ? -58.329 32.493 100.612 1.00 42.16 420 ALA A C 1
ATOM 3422 O O . ALA A 1 420 ? -58.809 31.842 99.685 1.00 42.16 420 ALA A O 1
ATOM 3423 N N . ALA A 1 421 ? -58.964 32.649 101.776 1.00 43.06 421 ALA A N 1
ATOM 3424 C CA . ALA A 1 421 ? -60.339 32.217 102.004 1.00 43.06 421 ALA A CA 1
ATOM 3425 C C . ALA A 1 421 ? -61.345 33.190 101.362 1.00 43.06 421 ALA A C 1
ATOM 3427 O O . ALA A 1 421 ? -62.277 32.742 100.701 1.00 43.06 421 ALA A O 1
ATOM 3428 N N . ARG A 1 422 ? -61.108 34.507 101.468 1.00 39.91 422 ARG A N 1
ATOM 3429 C CA . ARG A 1 422 ? -61.960 35.553 100.873 1.00 39.91 422 ARG A CA 1
ATOM 3430 C C . ARG A 1 422 ? -61.901 35.582 99.340 1.00 39.91 422 ARG A C 1
ATOM 3432 O O . ARG A 1 422 ? -62.939 35.671 98.707 1.00 39.91 422 ARG A O 1
ATOM 3439 N N . SER A 1 423 ? -60.729 35.379 98.730 1.00 36.72 423 SER A N 1
ATOM 3440 C CA . SER A 1 423 ? -60.581 35.280 97.258 1.00 36.72 423 SER A CA 1
ATOM 3441 C C . SER A 1 423 ? -61.164 34.004 96.634 1.00 36.72 423 SER A C 1
ATOM 3443 O O . SER A 1 423 ? -61.136 33.848 95.418 1.00 36.72 423 SER A O 1
ATOM 3445 N N . ARG A 1 424 ? -61.672 33.072 97.449 1.00 41.81 424 ARG A N 1
ATOM 3446 C CA . ARG A 1 424 ? -62.436 31.899 96.994 1.00 41.81 424 ARG A CA 1
ATOM 3447 C C . ARG A 1 424 ? -63.950 32.075 97.158 1.00 41.81 424 ARG A C 1
ATOM 3449 O O . ARG A 1 424 ? -64.678 31.135 96.850 1.00 41.81 424 ARG A O 1
ATOM 3456 N N . MET A 1 425 ? -64.395 33.221 97.681 1.00 39.03 425 MET A N 1
ATOM 3457 C CA . MET A 1 425 ? -65.807 33.571 97.872 1.00 39.03 425 MET A CA 1
ATOM 3458 C C . MET A 1 425 ? -66.328 34.617 96.866 1.00 39.03 425 MET A C 1
ATOM 3460 O O . MET A 1 425 ? -67.543 34.783 96.810 1.00 39.03 425 MET A O 1
ATOM 3464 N N . ASP A 1 426 ? -65.454 35.252 96.072 1.00 33.50 426 ASP A N 1
ATOM 3465 C CA . ASP A 1 426 ? -65.818 36.096 94.916 1.00 33.50 426 ASP A CA 1
ATOM 3466 C C . ASP A 1 426 ? -65.743 35.321 93.589 1.00 33.50 426 ASP A C 1
ATOM 3468 O O . ASP A 1 426 ? -64.786 34.522 93.418 1.00 33.50 426 ASP A O 1
#

Nearest PDB structures (foldseek):
  6rxt-assembly1_UB  TM=7.612E-01  e=9.749E-12  Thermochaetoides thermophila
  7d5s-assembly1_RN  TM=7.290E-01  e=1.307E-10  Saccharomyces cerevisiae S288C
  6zqg-assembly1_UB  TM=7.708E-01  e=2.280E-09  Saccharomyces cerevisiae S288C
  7suk-assembly1_ST  TM=6.896E-01  e=2.280E-09  Saccharomyces cerevisiae
  6lqs-assembly1_RN  TM=6.992E-01  e=4.345E-08  Saccharomyces cerevisiae S288C

pLDDT: mean 78.2, std 17.03, range [33.5, 95.94]

Sequence (426 aa):
MIKCNHPSLDEKNKDELNKLFAFLLQFLNDCDHLDCWTTLDHLAPFLFELTQFTPANAAYCLSEVIKEKHEEYLKKKHRYPTFETVSAYIESHNLIFLKLIPLLFPTSDKRHPITTPAFAFMTEMLHQCQVTTRRAIASGLFLVTLFSQYISLSKRISPESVNFLCGLIHLATPVNSNGAIVPPFQKEHKFLYLHNTCQDISVENLRMKSSDLAPKSVKIDDKFRVRSIYTALGLLSIFIDLWKDIHGSWLLLSPVMDHITALEVNKYPAVIGEMIEKLKRTLLEVKSKGFEPIIKQQKKPKALRLYDPNIRPVYDNRFRKQNDDKSERKKLLTKYKREMKGALREIRRDRSFLANVKFKEIAKRIGVVDSPVCPLCLQEEEMDSQHLPVCHALIDVVANDSTNLNIHDNKAIMTKLYWAARSRMD

Mean predicted aligned error: 15.34 Å

Organism: Rhodnius prolixus (NCBI:txid13249)

Secondary structure (DSSP, 8-state):
-TTTT-TTT-THHHHHHHHHHHHHHHHHHHS-TTTHHHHHHHHHHHHHHHHHH-HHHHHHHHHHHHHHHHHHHHHTTTS-----SSSTTSSSHHHHHHHHHHHHS-S-SSS-TTHHHHHHHHHHHHHHS---SHHHHHHHHHHHHHHHHHHHHH----HHHHHHHHHHHHHTS-TT------TT--TT--TT--SS------GGGSS--GGGG-SS-----HHHHHHHHHHHHHHHHHHHHHHTTSTTHHHHHHHHHHHHHTS-GGGS-HHHHHHHHHHHHHHHHHHHT-----PPPPPPPPPP-PPPP---SS--SS---SS-HHHHHHHHHHHHHHHHHHHHHHHHHHHHHHHHHHHHHHHHHTT--S----TTTTS-S---TTSTTS-TTTHHHHTTS-SS--HHHHHHHHHHHHHHHHTTT-

Foldseek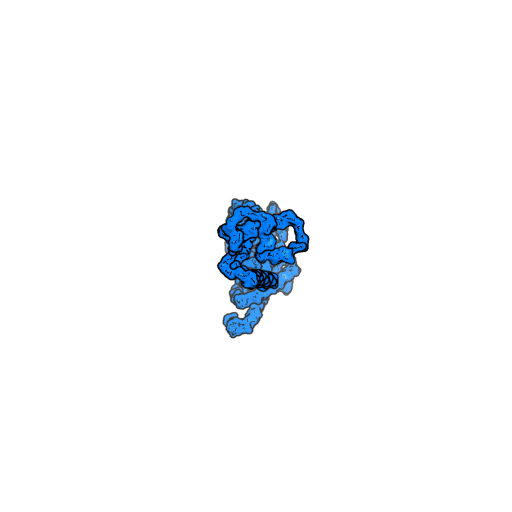 3Di:
DCVVLDCVVDVVSLVVLLVVLLVLLVVLQQDALVCSVVSCVVCLVVNLVSCVSPVPSSLVSLLVVLVVLVVVCVVVWQAQFAQPDPVRRGGVSLLVSLLSDVSRDQLQDPDDSNNVVSLVSLLRCLATHADQALLSLVSNLSSLVSVLSSCVNNLDDDLSSVLSLLLLLLLQFDLPQPADHHPPRDSPRNQLHDPAADAPDDPVLLADDSCSNDNPRDRCDNSSSSSSNSSSLVSLVSSLVSCLPPAPVLVSCVSVLSSLVRHDLRRHHVVSVVSSVVSNVSSVVSVVVDHDPDDDPDPDPDDDDDDDPPDDPDDDPPDDDPDDVVSVVVVVVVVVVVVVVVVVVVVVVVVVVVVVVVVVVVCVVVVVDDDPDDPPVPDDDDDDPVVPPPDPVCPVVCVPPPDDDDPVVVVVVVVVVVVVVVVVVD